Protein AF-0000000068948862 (afdb_homodimer)

Organism: Cupriavidus necator (strain ATCC 17699 / DSM 428 / KCTC 22496 / NCIMB 10442 / H16 / Stanier 337) (NCBI:txid381666)

InterPro domains:
  IPR028939 Pyrroline-5-carboxylate reductase, catalytic, N-terminal [PF03807] (8-98)
  IPR036291 NAD(P)-binding domain superfamily [SSF51735] (8-187)
  IPR051267 STEAP family metalloreductases [PTHR14239] (4-183)

Solvent-accessible surface area (backbone atoms only — not comparable to full-atom values): 20963 Å² total; per-residue (Å²): 125,81,74,75,85,84,63,46,34,9,24,40,21,67,46,66,52,28,44,15,48,50,32,31,33,27,76,69,62,41,53,34,28,41,7,42,94,82,37,32,81,77,33,53,66,59,29,65,71,55,27,91,34,38,40,59,25,42,52,67,61,8,63,69,30,53,33,22,38,40,24,58,57,45,92,44,46,65,68,76,43,55,90,58,73,70,42,75,60,26,33,31,32,44,27,56,34,46,40,37,86,90,74,63,56,67,61,86,57,85,91,51,39,63,59,53,59,50,49,70,61,43,50,54,40,35,53,30,36,34,78,43,28,56,58,36,67,63,52,33,42,66,27,47,75,84,54,46,21,25,57,42,58,31,13,23,75,44,70,67,48,45,50,53,52,44,50,50,38,44,74,62,44,31,38,63,39,64,52,44,36,36,54,69,23,32,42,38,38,26,42,81,84,17,67,62,27,71,55,56,36,23,38,50,131,126,83,73,76,86,86,63,46,33,9,24,40,22,67,47,65,52,28,44,15,48,49,32,30,33,27,76,70,62,41,52,33,28,42,8,42,95,84,38,32,82,77,32,52,68,58,30,64,71,53,29,91,32,38,40,58,25,43,52,67,60,9,64,67,29,53,34,22,38,41,24,58,56,45,90,45,45,66,68,77,42,54,91,59,73,70,42,76,61,26,31,31,32,44,28,55,35,46,41,38,86,90,76,62,55,66,62,87,57,84,89,50,39,63,58,54,59,51,49,70,60,42,52,54,40,36,53,28,37,33,79,43,29,56,57,37,69,63,53,33,43,68,30,47,74,85,53,46,22,24,56,42,59,31,12,23,77,45,70,68,47,45,52,54,51,46,50,50,38,44,73,63,45,30,38,63,39,64,52,43,37,36,53,69,22,30,42,37,38,26,43,82,86,18,67,61,27,72,55,56,34,22,39,50,132

Secondary structure (DSSP, 8-state):
-----SS-EEEE--SHHHHHHHHHHHHTT--EEEE-SS-GGGGHHHHHHH-TTEEE--HHHHHTSSEEEE---GGGHHHHHTTPPP-TT-EEEE---S--TTT-PPP--TT--HHHHHHHTSTT-EEEEES-SS-HHHHHS-TTTTSSEEEEEEEES-HHHHHHHHHHHHHTT-EEEE--STTHHHHHT-TTT-TTSS--EEE--/------S-EEEE--SHHHHHHHHHHHHTT--EEEE-SS-GGGGHHHHHHH-TTEEE--HHHHHTSSEEEE---GGGHHHHHTTPPP-TT-EEEE---S--TTT-PPP--TT--HHHHHHHTSTT-EEEEES-SS-HHHHHS-TTTTSSEEEEEEEES-HHHHHHHHHHHHHTT-EEEE--STTHHHHHT-TTT-TTSS--EEE--

Radius of gyration: 24.2 Å; Cα contacts (8 Å, |Δi|>4): 961; chains: 2; bounding box: 44×75×56 Å

Sequence (410 aa):
MQASYGKTIGIIGAGAIGTAFATALARHGIQAVLANSRGPETLQDAVQAIGPSIRPGTREQAAAQDIVLVAVNWSKLPQALAGLPDFGGRIVIDANNPIEAPLFRPADLHGRSSSAVFADLVPGARVVKAFNHLQPALVAGDPQAEGGRRVMFMSGDDANAKAEVAKLIDRLGFFGIDLGSLDGGGRQHQFPGGPLAALNLVRLGMQASYGKTIGIIGAGAIGTAFATALARHGIQAVLANSRGPETLQDAVQAIGPSIRPGTREQAAAQDIVLVAVNWSKLPQALAGLPDFGGRIVIDANNPIEAPLFRPADLHGRSSSAVFADLVPGARVVKAFNHLQPALVAGDPQAEGGRRVMFMSGDDANAKAEVAKLIDRLGFFGIDLGSLDGGGRQHQFPGGPLAALNLVRLG

Foldseek 3Di:
DQPALPWEAAEEDDPLLSLLLLLLCQVLLHAYEYEYPVAQVVCVVSQVVSHDRYGYGYLQVRLQTQEYEYDDQQVCLLVSLPPHDASQAGAYEDQEAQADPDVRDGDDPPPFFSVVVSCVSRHNHFYKYKSNFEGSCCSNDQQCVVHAGWEIEMATDDPVSVVSVCVVCVSSRHHYDYQYHCGRSVQLQHPPPRVNGHDGDGDHD/DQPALPWEAAEEDDPLLSLLLLLLCQVLLHAYEYEYPVAQVVCVVSQVVSHDRYGYDYLQVRLQTQEYEYDDQLVCLLVSLPPHDASQAGAYEDQEAQADPDVRDGDDPPPFHSVVVSCVSRHNHFYKYKSNFEGSCCSNDAQCVVHAGWEIEMATDDPVSVVSVCVVCVSSRHHYDYQYHCGRSVQLQHPPPRVNGHDGDGDHD

pLDDT: mean 96.66, std 7.45, range [32.78, 99.0]

Structure (mmCIF, N/CA/C/O backbone):
data_AF-0000000068948862-model_v1
#
loop_
_entity.id
_entity.type
_entity.pdbx_description
1 polymer 'NADP oxidoreductase'
#
loop_
_atom_site.group_PDB
_atom_site.id
_atom_site.type_symbol
_atom_site.label_atom_id
_atom_site.label_alt_id
_atom_site.label_comp_id
_atom_site.label_asym_id
_atom_site.label_entity_id
_atom_site.label_seq_id
_atom_site.pdbx_PDB_ins_code
_atom_site.Cartn_x
_atom_site.Cartn_y
_atom_site.Cartn_z
_atom_site.occupancy
_atom_site.B_iso_or_equiv
_atom_site.auth_seq_id
_atom_site.auth_comp_id
_atom_site.auth_asym_id
_atom_site.auth_atom_id
_atom_site.pdbx_PDB_model_num
ATOM 1 N N . MET A 1 1 ? -22.875 26.547 -1.201 1 32.78 1 MET A N 1
ATOM 2 C CA . MET A 1 1 ? -22.172 26.953 0.002 1 32.78 1 MET A CA 1
ATOM 3 C C . MET A 1 1 ? -21.422 25.781 0.632 1 32.78 1 MET A C 1
ATOM 5 O O . MET A 1 1 ? -22.031 24.75 0.924 1 32.78 1 MET A O 1
ATOM 9 N N . GLN A 1 2 ? -20.203 25.531 0.241 1 44.91 2 GLN A N 1
ATOM 10 C CA . GLN A 1 2 ? -19.547 24.281 0.635 1 44.91 2 GLN A CA 1
ATOM 11 C C . GLN A 1 2 ? -19.734 24.016 2.127 1 44.91 2 GLN A C 1
ATOM 13 O O . GLN A 1 2 ? -19.562 24.922 2.949 1 44.91 2 GLN A O 1
ATOM 18 N N . ALA A 1 3 ? -20.438 23.016 2.482 1 50.28 3 ALA A N 1
ATOM 19 C CA . ALA A 1 3 ? -20.688 22.609 3.859 1 50.28 3 ALA A CA 1
ATOM 20 C C . ALA A 1 3 ? -19.438 22.734 4.715 1 50.28 3 ALA A C 1
ATOM 22 O O . ALA A 1 3 ? -18.344 22.344 4.289 1 50.28 3 ALA A O 1
ATOM 23 N N . SER A 1 4 ? -19.531 23.656 5.641 1 63.78 4 SER A N 1
ATOM 24 C CA . SER A 1 4 ? -18.438 23.859 6.586 1 63.78 4 SER A CA 1
ATOM 25 C C . SER A 1 4 ? -17.875 22.547 7.074 1 63.78 4 SER A C 1
ATOM 27 O O . SER A 1 4 ? -18.594 21.547 7.195 1 63.78 4 SER A O 1
ATOM 29 N N . TYR A 1 5 ? -16.5 22.188 6.926 1 74.69 5 TYR A N 1
ATOM 30 C CA . TYR A 1 5 ? -15.852 20.969 7.406 1 74.69 5 TYR A CA 1
ATOM 31 C C . TYR A 1 5 ? -16.156 20.734 8.883 1 74.69 5 TYR A C 1
ATOM 33 O O . TYR A 1 5 ? -16.234 19.594 9.328 1 74.69 5 TYR A O 1
ATOM 41 N N . GLY A 1 6 ? -16.531 21.672 9.617 1 83 6 GLY A N 1
ATOM 42 C CA . GLY A 1 6 ? -16.969 21.562 11 1 83 6 GLY A CA 1
ATOM 43 C C . GLY A 1 6 ? -15.82 21.422 11.984 1 83 6 GLY A C 1
ATOM 44 O O . GLY A 1 6 ? -16.047 21.406 13.203 1 83 6 GLY A O 1
ATOM 45 N N . LYS A 1 7 ? -14.578 21.203 11.531 1 90.12 7 LYS A N 1
ATOM 46 C CA . LYS A 1 7 ? -13.391 21.156 12.375 1 90.12 7 LYS A CA 1
ATOM 47 C C . LYS A 1 7 ? -12.406 22.25 11.992 1 90.12 7 LYS A C 1
ATOM 49 O O . LYS A 1 7 ? -12.273 22.594 10.82 1 90.12 7 LYS A O 1
ATOM 54 N N . THR A 1 8 ? -11.797 22.797 13.023 1 95.69 8 THR A N 1
ATOM 55 C CA . THR A 1 8 ? -10.75 23.781 12.773 1 95.69 8 THR A CA 1
ATOM 56 C C . THR A 1 8 ? -9.406 23.094 12.539 1 95.69 8 THR A C 1
ATOM 58 O O . THR A 1 8 ? -9.148 22.016 13.078 1 95.69 8 THR A O 1
ATOM 61 N N . ILE A 1 9 ? -8.586 23.703 11.672 1 98.81 9 ILE A N 1
ATOM 62 C CA . ILE A 1 9 ? -7.324 23.062 11.312 1 98.81 9 ILE A CA 1
ATOM 63 C C . ILE A 1 9 ? -6.168 24.031 11.586 1 98.81 9 ILE A C 1
ATOM 65 O O . ILE A 1 9 ? -6.254 25.219 11.289 1 98.81 9 ILE A O 1
ATOM 69 N N . GLY A 1 10 ? -5.191 23.578 12.305 1 98.94 10 GLY A N 1
ATOM 70 C CA . GLY A 1 10 ? -3.916 24.266 12.461 1 98.94 10 GLY A CA 1
ATOM 71 C C . GLY A 1 10 ? -2.77 23.562 11.766 1 98.94 10 GLY A C 1
ATOM 72 O O . GLY A 1 10 ? -2.756 22.328 11.672 1 98.94 10 GLY A O 1
ATOM 73 N N . ILE A 1 11 ? -1.821 24.328 11.258 1 98.94 11 ILE A N 1
ATOM 74 C CA . ILE A 1 11 ? -0.626 23.828 10.586 1 98.94 11 ILE A CA 1
ATOM 75 C C . ILE A 1 11 ? 0.619 24.406 11.25 1 98.94 11 ILE A C 1
ATOM 77 O O . ILE A 1 11 ? 0.787 25.625 11.297 1 98.94 11 ILE A O 1
ATOM 81 N N . ILE A 1 12 ? 1.382 23.547 11.781 1 98.94 12 ILE A N 1
ATOM 82 C CA . ILE A 1 12 ? 2.672 23.969 12.328 1 98.94 12 ILE A CA 1
ATOM 83 C C . ILE A 1 12 ? 3.783 23.609 11.336 1 98.94 12 ILE A C 1
ATOM 85 O O . ILE A 1 12 ? 4.105 22.438 11.148 1 98.94 12 ILE A O 1
ATOM 89 N N . GLY A 1 13 ? 4.414 24.609 10.75 1 98.88 13 GLY A N 1
ATOM 90 C CA . GLY A 1 13 ? 5.379 24.484 9.664 1 98.88 13 GLY A CA 1
ATOM 91 C C . GLY A 1 13 ? 4.871 25.016 8.344 1 98.88 13 GLY A C 1
ATOM 92 O O . GLY A 1 13 ? 3.869 24.531 7.812 1 98.88 13 GLY A O 1
ATOM 93 N N . ALA A 1 14 ? 5.582 26 7.859 1 98.69 14 ALA A N 1
ATOM 94 C CA . ALA A 1 14 ? 5.195 26.625 6.602 1 98.69 14 ALA A CA 1
ATOM 95 C C . ALA A 1 14 ? 6.23 26.359 5.512 1 98.69 14 ALA A C 1
ATOM 97 O O . ALA A 1 14 ? 6.547 27.25 4.719 1 98.69 14 ALA A O 1
ATOM 98 N N . GLY A 1 15 ? 6.871 25.156 5.594 1 97.75 15 GLY A N 1
ATOM 99 C CA . GLY A 1 15 ? 7.719 24.688 4.512 1 97.75 15 GLY A CA 1
ATOM 100 C C . GLY A 1 15 ? 6.938 24.094 3.355 1 97.75 15 GLY A C 1
ATOM 101 O O . GLY A 1 15 ? 5.777 24.453 3.135 1 97.75 15 GLY A O 1
ATOM 102 N N . ALA A 1 16 ? 7.574 23.234 2.586 1 97.75 16 ALA A N 1
ATOM 103 C CA . ALA A 1 16 ? 7.012 22.688 1.354 1 97.75 16 ALA A CA 1
ATOM 104 C C . ALA A 1 16 ? 5.719 21.922 1.632 1 97.75 16 ALA A C 1
ATOM 106 O O . ALA A 1 16 ? 4.688 22.188 1.009 1 97.75 16 ALA A O 1
ATOM 107 N N . ILE A 1 17 ? 5.73 21.016 2.623 1 98.62 17 ILE A N 1
ATOM 108 C CA . ILE A 1 17 ? 4.582 20.156 2.881 1 98.62 17 ILE A CA 1
ATOM 109 C C . ILE A 1 17 ? 3.48 20.969 3.57 1 98.62 17 ILE A C 1
ATOM 111 O O . ILE A 1 17 ? 2.303 20.828 3.232 1 98.62 17 ILE A O 1
ATOM 115 N N . GLY A 1 18 ? 3.844 21.797 4.621 1 98.88 18 GLY A N 1
ATOM 116 C CA . GLY A 1 18 ? 2.846 22.641 5.27 1 98.88 18 GLY A CA 1
ATOM 117 C C . GLY A 1 18 ? 2.111 23.547 4.301 1 98.88 18 GLY A C 1
ATOM 118 O O . GLY A 1 18 ? 0.883 23.641 4.344 1 98.88 18 GLY A O 1
ATOM 119 N N . THR A 1 19 ? 2.852 24.172 3.408 1 98.81 19 THR A N 1
ATOM 120 C CA . THR A 1 19 ? 2.266 25.062 2.406 1 98.81 19 THR A CA 1
ATOM 121 C C . THR A 1 19 ? 1.431 24.266 1.405 1 98.81 19 THR A C 1
ATOM 123 O O . THR A 1 19 ? 0.364 24.719 0.983 1 98.81 19 THR A O 1
ATOM 126 N N . ALA A 1 20 ? 1.899 23.078 1.003 1 98.94 20 ALA A N 1
ATOM 127 C CA . ALA A 1 20 ? 1.148 22.234 0.086 1 98.94 20 ALA A CA 1
ATOM 128 C C . ALA A 1 20 ? -0.198 21.828 0.685 1 98.94 20 ALA A C 1
ATOM 130 O O . ALA A 1 20 ? -1.226 21.875 0.004 1 98.94 20 ALA A O 1
ATOM 131 N N . PHE A 1 21 ? -0.174 21.438 1.947 1 98.94 21 PHE A N 1
ATOM 132 C CA . PHE A 1 21 ? -1.399 21.062 2.646 1 98.94 21 PHE A CA 1
ATOM 133 C C . PHE A 1 21 ? -2.34 22.266 2.764 1 98.94 21 PHE A C 1
ATOM 135 O O . PHE A 1 21 ? -3.537 22.141 2.498 1 98.94 21 PHE A O 1
ATOM 142 N N . ALA A 1 22 ? -1.795 23.422 3.109 1 98.94 22 ALA A N 1
ATOM 143 C CA . ALA A 1 22 ? -2.598 24.641 3.17 1 98.94 22 ALA A CA 1
ATOM 144 C C . ALA A 1 22 ? -3.23 24.938 1.817 1 98.94 22 ALA A C 1
ATOM 146 O O . ALA A 1 22 ? -4.395 25.344 1.748 1 98.94 22 ALA A O 1
ATOM 147 N N . THR A 1 23 ? -2.457 24.781 0.791 1 98.88 23 THR A N 1
ATOM 148 C CA . THR A 1 23 ? -2.953 25.016 -0.562 1 98.88 23 THR A CA 1
ATOM 149 C C . THR A 1 23 ? -4.098 24.062 -0.89 1 98.88 23 THR A C 1
ATOM 151 O O . THR A 1 23 ? -5.117 24.484 -1.452 1 98.88 23 THR A O 1
ATOM 154 N N . ALA A 1 24 ? -3.965 22.812 -0.547 1 98.81 24 ALA A N 1
ATOM 155 C CA . ALA A 1 24 ? -5.027 21.828 -0.757 1 98.81 24 ALA A CA 1
ATOM 156 C C . ALA A 1 24 ? -6.297 22.234 -0.007 1 98.81 24 ALA A C 1
ATOM 158 O O . ALA A 1 24 ? -7.398 22.141 -0.551 1 98.81 24 ALA A O 1
ATOM 159 N N . LEU A 1 25 ? -6.133 22.641 1.273 1 98.69 25 LEU A N 1
ATOM 160 C CA . LEU A 1 25 ? -7.277 23.109 2.055 1 98.69 25 LEU A CA 1
ATOM 161 C C . LEU A 1 25 ? -7.957 24.281 1.374 1 98.69 25 LEU A C 1
ATOM 163 O O . LEU A 1 25 ? -9.188 24.312 1.255 1 98.69 25 LEU A O 1
ATOM 167 N N . ALA A 1 26 ? -7.18 25.219 0.932 1 98.25 26 ALA A N 1
ATOM 168 C CA . ALA A 1 26 ? -7.695 26.453 0.338 1 98.25 26 ALA A CA 1
ATOM 169 C C . ALA A 1 26 ? -8.492 26.156 -0.93 1 98.25 26 ALA A C 1
ATOM 171 O O . ALA A 1 26 ? -9.5 26.812 -1.205 1 98.25 26 ALA A O 1
ATOM 172 N N . ARG A 1 27 ? -8.008 25.188 -1.674 1 97.44 27 ARG A N 1
ATOM 173 C CA . ARG A 1 27 ? -8.719 24.797 -2.887 1 97.44 27 ARG A CA 1
ATOM 174 C C . ARG A 1 27 ? -10.156 24.375 -2.568 1 97.44 27 ARG A C 1
ATOM 176 O O . ARG A 1 27 ? -11.031 24.422 -3.436 1 97.44 27 ARG A O 1
ATOM 183 N N . HIS A 1 28 ? -10.406 23.969 -1.374 1 97.25 28 HIS A N 1
ATOM 184 C CA . HIS A 1 28 ? -11.727 23.484 -0.977 1 97.25 28 HIS A CA 1
ATOM 185 C C . HIS A 1 28 ? -12.391 24.453 -0.002 1 97.25 28 HIS A C 1
ATOM 187 O O . HIS A 1 28 ? -13.383 24.109 0.641 1 97.25 28 HIS A O 1
ATOM 193 N N . GLY A 1 29 ? -11.742 25.625 0.214 1 96.88 29 GLY A N 1
ATOM 194 C CA . GLY A 1 29 ? -12.305 26.656 1.069 1 96.88 29 GLY A CA 1
ATOM 195 C C . GLY A 1 29 ? -12.266 26.297 2.543 1 96.88 29 GLY A C 1
ATOM 196 O O . GLY A 1 29 ? -13.07 26.812 3.33 1 96.88 29 GLY A O 1
ATOM 197 N N . ILE A 1 30 ? -11.445 25.359 2.924 1 98.12 30 ILE A N 1
ATOM 198 C CA . ILE A 1 30 ? -11.352 24.922 4.316 1 98.12 30 ILE A CA 1
ATOM 199 C C . ILE A 1 30 ? -10.43 25.875 5.086 1 98.12 30 ILE A C 1
ATOM 201 O O . ILE A 1 30 ? -9.297 26.109 4.676 1 98.12 30 ILE A O 1
ATOM 205 N N . GLN A 1 31 ? -10.891 26.375 6.207 1 97.62 31 GLN A N 1
ATOM 206 C CA . GLN A 1 31 ? -10.156 27.359 7.004 1 97.62 31 GLN A CA 1
ATOM 207 C C . GLN A 1 31 ? -9.039 26.703 7.801 1 97.62 31 GLN A C 1
ATOM 209 O O . GLN A 1 31 ? -9.227 25.609 8.344 1 97.62 31 GLN A O 1
ATOM 214 N N . ALA A 1 32 ? -7.91 27.391 7.852 1 98.75 32 ALA A N 1
ATOM 215 C CA . ALA A 1 32 ? -6.805 26.891 8.664 1 98.75 32 ALA A CA 1
ATOM 216 C C . ALA A 1 32 ? -5.906 28.031 9.141 1 98.75 32 ALA A C 1
ATOM 218 O O . ALA A 1 32 ? -5.871 29.094 8.523 1 98.75 32 ALA A O 1
ATOM 219 N N . VAL A 1 33 ? -5.281 27.797 10.234 1 98.81 33 VAL A N 1
ATOM 220 C CA . VAL A 1 33 ? -4.23 28.656 10.758 1 98.81 33 VAL A CA 1
ATOM 221 C C . VAL A 1 33 ? -2.863 28.094 10.391 1 98.81 33 VAL A C 1
ATOM 223 O O . VAL A 1 33 ? -2.566 26.938 10.68 1 98.81 33 VAL A O 1
ATOM 226 N N . LEU A 1 34 ? -2.033 28.859 9.703 1 98.94 34 LEU A N 1
ATOM 227 C CA . LEU A 1 34 ? -0.684 28.469 9.312 1 98.94 34 LEU A CA 1
ATOM 228 C C . LEU A 1 34 ? 0.357 29.156 10.188 1 98.94 34 LEU A C 1
ATOM 230 O O . LEU A 1 34 ? 0.333 30.375 10.344 1 98.94 34 LEU A O 1
ATOM 234 N N . ALA A 1 35 ? 1.246 28.375 10.758 1 98.94 35 ALA A N 1
ATOM 235 C CA . ALA A 1 35 ? 2.268 28.922 11.641 1 98.94 35 ALA A CA 1
ATOM 236 C C . ALA A 1 35 ? 3.664 28.484 11.203 1 98.94 35 ALA A C 1
ATOM 238 O O . ALA A 1 35 ? 3.826 27.453 10.57 1 98.94 35 ALA A O 1
ATOM 239 N N . ASN A 1 36 ? 4.629 29.297 11.453 1 98.5 36 ASN A N 1
ATOM 240 C CA . ASN A 1 36 ? 6.051 28.969 11.375 1 98.5 36 ASN A CA 1
ATOM 241 C C . ASN A 1 36 ? 6.816 29.484 12.586 1 98.5 36 ASN A C 1
ATOM 243 O O . ASN A 1 36 ? 6.211 29.969 13.547 1 98.5 36 ASN A O 1
ATOM 247 N N . SER A 1 37 ? 8.133 29.25 12.562 1 97.69 37 SER A N 1
ATOM 248 C CA . SER A 1 37 ? 8.938 29.594 13.727 1 97.69 37 SER A CA 1
ATOM 249 C C . SER A 1 37 ? 9.25 31.094 13.758 1 97.69 37 SER A C 1
ATOM 251 O O . SER A 1 37 ? 9.68 31.625 14.789 1 97.69 37 SER A O 1
ATOM 253 N N . ARG A 1 38 ? 9.023 31.891 12.68 1 97.88 38 ARG A N 1
ATOM 254 C CA . ARG A 1 38 ? 9.461 33.281 12.57 1 97.88 38 ARG A CA 1
ATOM 255 C C . ARG A 1 38 ? 8.32 34.25 12.883 1 97.88 38 ARG A C 1
ATOM 257 O O . ARG A 1 38 ? 8.531 35.438 13 1 97.88 38 ARG A O 1
ATOM 264 N N . GLY A 1 39 ? 7.168 33.719 12.984 1 97.94 39 GLY A N 1
ATOM 265 C CA . GLY A 1 39 ? 6.039 34.531 13.375 1 97.94 39 GLY A CA 1
ATOM 266 C C . GLY A 1 39 ? 5.078 34.812 12.234 1 97.94 39 GLY A C 1
ATOM 267 O O . GLY A 1 39 ? 5.453 34.75 11.07 1 97.94 39 GLY A O 1
ATOM 268 N N . PRO A 1 40 ? 3.779 35.125 12.648 1 98.44 40 PRO A N 1
ATOM 269 C CA . PRO A 1 40 ? 2.711 35.25 11.656 1 98.44 40 PRO A CA 1
ATOM 270 C C . PRO A 1 40 ? 2.969 36.375 10.656 1 98.44 40 PRO A C 1
ATOM 272 O O . PRO A 1 40 ? 2.537 36.312 9.508 1 98.44 40 PRO A O 1
ATOM 275 N N . GLU A 1 41 ? 3.656 37.406 11.062 1 98.25 41 GLU A N 1
ATOM 276 C CA . GLU A 1 41 ? 3.906 38.531 10.195 1 98.25 41 GLU A CA 1
ATOM 277 C C . GLU A 1 41 ? 4.734 38.125 8.977 1 98.25 41 GLU A C 1
ATOM 279 O O . GLU A 1 41 ? 4.637 38.75 7.918 1 98.25 41 GLU A O 1
ATOM 284 N N . THR A 1 42 ? 5.523 37.094 9.086 1 98.56 42 THR A N 1
ATOM 285 C CA . THR A 1 42 ? 6.395 36.656 8.008 1 98.56 42 THR A CA 1
ATOM 286 C C . THR A 1 42 ? 5.613 35.812 6.996 1 98.56 42 THR A C 1
ATOM 288 O O . THR A 1 42 ? 6.133 35.469 5.93 1 98.56 42 THR A O 1
ATOM 291 N N . LEU A 1 43 ? 4.332 35.5 7.285 1 98.69 43 LEU A N 1
ATOM 292 C CA . LEU A 1 43 ? 3.568 34.562 6.473 1 98.69 43 LEU A CA 1
ATOM 293 C C . LEU A 1 43 ? 2.512 35.281 5.645 1 98.69 43 LEU A C 1
ATOM 295 O O . LEU A 1 43 ? 1.766 34.656 4.891 1 98.69 43 LEU A O 1
ATOM 299 N N . GLN A 1 44 ? 2.479 36.625 5.742 1 98 44 GLN A N 1
ATOM 300 C CA . GLN A 1 44 ? 1.399 37.406 5.129 1 98 44 GLN A CA 1
ATOM 301 C C . GLN A 1 44 ? 1.356 37.156 3.619 1 98 44 GLN A C 1
ATOM 303 O O . GLN A 1 44 ? 0.301 36.875 3.062 1 98 44 GLN A O 1
ATOM 308 N N . ASP A 1 45 ? 2.477 37.25 2.953 1 97.81 45 ASP A N 1
ATOM 309 C CA . ASP A 1 45 ? 2.527 37.062 1.505 1 97.81 45 ASP A CA 1
ATOM 310 C C . ASP A 1 45 ? 2.162 35.625 1.114 1 97.81 45 ASP A C 1
ATOM 312 O O . ASP A 1 45 ? 1.437 35.406 0.142 1 97.81 45 ASP A O 1
ATOM 316 N N . ALA A 1 46 ? 2.719 34.719 1.886 1 97.88 46 ALA A N 1
ATOM 317 C CA . ALA A 1 46 ? 2.457 33.312 1.595 1 97.88 46 ALA A CA 1
ATOM 318 C C . ALA A 1 46 ? 0.967 33 1.689 1 97.88 46 ALA A C 1
ATOM 320 O O . ALA A 1 46 ? 0.402 32.344 0.799 1 97.88 46 ALA A O 1
ATOM 321 N N . VAL A 1 47 ? 0.31 33.406 2.775 1 98.31 47 VAL A N 1
ATOM 322 C CA . VAL A 1 47 ? -1.1 33.094 2.961 1 98.31 47 VAL A CA 1
ATOM 323 C C . VAL A 1 47 ? -1.941 33.812 1.91 1 98.31 47 VAL A C 1
ATOM 325 O O . VAL A 1 47 ? -2.961 33.281 1.455 1 98.31 47 VAL A O 1
ATOM 328 N N . GLN A 1 48 ? -1.551 35.031 1.517 1 97.62 48 GLN A N 1
ATOM 329 C CA . GLN A 1 48 ? -2.248 35.75 0.452 1 97.62 48 GLN A CA 1
ATOM 330 C C . GLN A 1 48 ? -2.164 35 -0.868 1 97.62 48 GLN A C 1
ATOM 332 O O . GLN A 1 48 ? -3.129 34.969 -1.633 1 97.62 48 GLN A O 1
ATOM 337 N N . ALA A 1 49 ? -1.026 34.375 -1.107 1 98.12 49 ALA A N 1
ATOM 338 C CA . ALA A 1 49 ? -0.817 33.625 -2.338 1 98.12 49 ALA A CA 1
ATOM 339 C C . ALA A 1 49 ? -1.617 32.344 -2.326 1 98.12 49 ALA A C 1
ATOM 341 O O . ALA A 1 49 ? -2.064 31.859 -3.373 1 98.12 49 ALA A O 1
ATOM 342 N N . ILE A 1 50 ? -1.834 31.75 -1.193 1 98.44 50 ILE A N 1
ATOM 343 C CA . ILE A 1 50 ? -2.502 30.453 -1.065 1 98.44 50 ILE A CA 1
ATOM 344 C C . ILE A 1 50 ? -4.008 30.641 -1.243 1 98.44 50 ILE A C 1
ATOM 346 O O . ILE A 1 50 ? -4.629 29.938 -2.049 1 98.44 50 ILE A O 1
ATOM 350 N N . GLY A 1 51 ? -4.633 31.547 -0.426 1 97.56 51 GLY A N 1
ATOM 351 C CA . GLY A 1 51 ? -6.059 31.797 -0.527 1 97.56 51 GLY A CA 1
ATOM 352 C C . GLY A 1 51 ? -6.66 32.344 0.759 1 97.56 51 GLY A C 1
ATOM 353 O O . GLY A 1 51 ? -6.07 32.188 1.832 1 97.56 51 GLY A O 1
ATOM 354 N N . PRO A 1 52 ? -7.828 32.906 0.762 1 96.88 52 PRO A N 1
ATOM 355 C CA . PRO A 1 52 ? -8.414 33.688 1.862 1 96.88 52 PRO A CA 1
ATOM 356 C C . PRO A 1 52 ? -8.812 32.812 3.047 1 96.88 52 PRO A C 1
ATOM 358 O O . PRO A 1 52 ? -9.086 33.312 4.137 1 96.88 52 PRO A O 1
ATOM 361 N N . SER A 1 53 ? -8.875 31.516 2.818 1 97.75 53 SER A N 1
ATOM 362 C CA . SER A 1 53 ? -9.281 30.625 3.908 1 97.75 53 SER A CA 1
ATOM 363 C C . SER A 1 53 ? -8.109 30.312 4.828 1 97.75 53 SER A C 1
ATOM 365 O O . SER A 1 53 ? -8.289 29.75 5.91 1 97.75 53 SER A O 1
ATOM 367 N N . ILE A 1 54 ? -6.918 30.688 4.406 1 98.75 54 ILE A N 1
ATOM 368 C CA . ILE A 1 54 ? -5.73 30.422 5.211 1 98.75 54 ILE A CA 1
ATOM 369 C C . ILE A 1 54 ? -5.277 31.719 5.895 1 98.75 54 ILE A C 1
ATOM 371 O O . ILE A 1 54 ? -5.074 32.719 5.238 1 98.75 54 ILE A O 1
ATOM 375 N N . ARG A 1 55 ? -5.105 31.703 7.18 1 98.5 55 ARG A N 1
ATOM 376 C CA . ARG A 1 55 ? -4.633 32.875 7.91 1 98.5 55 ARG A CA 1
ATOM 377 C C . ARG A 1 55 ? -3.34 32.562 8.656 1 98.5 55 ARG A C 1
ATOM 379 O O . ARG A 1 55 ? -3.146 31.453 9.141 1 98.5 55 ARG A O 1
ATOM 386 N N . PRO A 1 56 ? -2.51 33.531 8.75 1 98.75 56 PRO A N 1
ATOM 387 C CA . PRO A 1 56 ? -1.312 33.344 9.562 1 98.75 56 PRO A CA 1
ATOM 388 C C . PRO A 1 56 ? -1.611 33.344 11.062 1 98.75 56 PRO A C 1
ATOM 390 O O . PRO A 1 56 ? -2.541 34.031 11.508 1 98.75 56 PRO A O 1
ATOM 393 N N . GLY A 1 57 ? -0.893 32.625 11.852 1 98.81 57 GLY A N 1
ATOM 394 C CA . GLY A 1 57 ? -1.013 32.594 13.305 1 98.81 57 GLY A CA 1
ATOM 395 C C . GLY A 1 57 ? 0.243 32.094 13.992 1 98.81 57 GLY A C 1
ATOM 396 O O . GLY A 1 57 ? 1.219 31.719 13.336 1 98.81 57 GLY A O 1
ATOM 397 N N . THR A 1 58 ? 0.207 32.188 15.289 1 98.5 58 THR A N 1
ATOM 398 C CA . THR A 1 58 ? 1.312 31.672 16.078 1 98.5 58 THR A CA 1
ATOM 399 C C . THR A 1 58 ? 1.247 30.141 16.172 1 98.5 58 THR A C 1
ATOM 401 O O . THR A 1 58 ? 0.22 29.547 15.852 1 98.5 58 THR A O 1
ATOM 404 N N . ARG A 1 59 ? 2.346 29.609 16.594 1 98.31 59 ARG A N 1
ATOM 405 C CA . ARG A 1 59 ? 2.41 28.188 16.844 1 98.31 59 ARG A CA 1
ATOM 406 C C . ARG A 1 59 ? 1.332 27.75 17.844 1 98.31 59 ARG A C 1
ATOM 408 O O . ARG A 1 59 ? 0.691 26.719 17.656 1 98.31 59 ARG A O 1
ATOM 415 N N . GLU A 1 60 ? 1.105 28.516 18.859 1 98.5 60 GLU A N 1
ATOM 416 C CA . GLU A 1 60 ? 0.112 28.234 19.891 1 98.5 60 GLU A CA 1
ATOM 417 C C . GLU A 1 60 ? -1.302 28.266 19.328 1 98.5 60 GLU A C 1
ATOM 419 O O . GLU A 1 60 ? -2.131 27.406 19.656 1 98.5 60 GLU A O 1
ATOM 424 N N . GLN A 1 61 ? -1.552 29.219 18.484 1 98.62 61 GLN A N 1
ATOM 425 C CA . GLN A 1 61 ? -2.857 29.312 17.844 1 98.62 61 GLN A CA 1
ATOM 426 C C . GLN A 1 61 ? -3.113 28.109 16.938 1 98.62 61 GLN A C 1
ATOM 428 O O . GLN A 1 61 ? -4.211 27.547 16.938 1 98.62 61 GLN A O 1
ATOM 433 N N . ALA A 1 62 ? -2.109 27.672 16.141 1 98.88 62 ALA A N 1
ATOM 434 C CA . ALA A 1 62 ? -2.232 26.484 15.289 1 98.88 62 ALA A CA 1
ATOM 435 C C . ALA A 1 62 ? -2.463 25.234 16.125 1 98.88 62 ALA A C 1
ATOM 437 O O . ALA A 1 62 ? -3.35 24.438 15.812 1 98.88 62 ALA A O 1
ATOM 438 N N . ALA A 1 63 ? -1.751 25.109 17.219 1 98.75 63 ALA A N 1
ATOM 439 C CA . ALA A 1 63 ? -1.784 23.922 18.062 1 98.75 63 ALA A CA 1
ATOM 440 C C . ALA A 1 63 ? -3.113 23.797 18.797 1 98.75 63 ALA A C 1
ATOM 442 O O . ALA A 1 63 ? -3.443 22.75 19.344 1 98.75 63 ALA A O 1
ATOM 443 N N . ALA A 1 64 ? -3.896 24.891 18.859 1 98.25 64 ALA A N 1
ATOM 444 C CA . ALA A 1 64 ? -5.141 24.922 19.625 1 98.25 64 ALA A CA 1
ATOM 445 C C . ALA A 1 64 ? -6.32 24.453 18.781 1 98.25 64 ALA A C 1
ATOM 447 O O . ALA A 1 64 ? -7.441 24.328 19.281 1 98.25 64 ALA A O 1
ATOM 448 N N . GLN A 1 65 ? -6.102 24.141 17.5 1 98.5 65 GLN A N 1
ATOM 449 C CA . GLN A 1 65 ? -7.184 23.75 16.609 1 98.5 65 GLN A CA 1
ATOM 450 C C . GLN A 1 65 ? -7.559 22.281 16.812 1 98.5 65 GLN A C 1
ATOM 452 O O . GLN A 1 65 ? -6.82 21.531 17.469 1 98.5 65 GLN A O 1
ATOM 457 N N . ASP A 1 66 ? -8.727 21.844 16.281 1 98.19 66 ASP A N 1
ATOM 458 C CA . ASP A 1 66 ? -9.242 20.484 16.438 1 98.19 66 ASP A CA 1
ATOM 459 C C . ASP A 1 66 ? -8.289 19.453 15.82 1 98.19 66 ASP A C 1
ATOM 461 O O . ASP A 1 66 ? -8.094 18.375 16.375 1 98.19 66 ASP A O 1
ATOM 465 N N . ILE A 1 67 ? -7.82 19.766 14.641 1 98.88 67 ILE A N 1
ATOM 466 C CA . ILE A 1 67 ? -6.855 18.969 13.898 1 98.88 67 ILE A CA 1
ATOM 467 C C . ILE A 1 67 ? -5.613 19.812 13.602 1 98.88 67 ILE A C 1
ATOM 469 O O . ILE A 1 67 ? -5.719 20.922 13.094 1 98.88 67 ILE A O 1
ATOM 473 N N . VAL A 1 68 ? -4.469 19.266 13.969 1 98.94 68 VAL A N 1
ATOM 474 C CA . VAL A 1 68 ? -3.205 19.969 13.773 1 98.94 68 VAL A CA 1
ATOM 475 C C . VAL A 1 68 ? -2.279 19.125 12.898 1 98.94 68 VAL A C 1
ATOM 477 O O . VAL A 1 68 ? -1.994 17.969 13.219 1 98.94 68 VAL A O 1
ATOM 480 N N . LEU A 1 69 ? -1.858 19.641 11.781 1 99 69 LEU A N 1
ATOM 481 C CA . LEU A 1 69 ? -0.791 19.016 11.008 1 99 69 LEU A CA 1
ATOM 482 C C . LEU A 1 69 ? 0.563 19.609 11.367 1 99 69 LEU A C 1
ATOM 484 O O . LEU A 1 69 ? 0.705 20.844 11.43 1 99 69 LEU A O 1
ATOM 488 N N . VAL A 1 70 ? 1.499 18.75 11.633 1 99 70 VAL A N 1
ATOM 489 C CA . VAL A 1 70 ? 2.865 19.188 11.914 1 99 70 VAL A CA 1
ATOM 490 C C . VAL A 1 70 ? 3.785 18.75 10.773 1 99 70 VAL A C 1
ATOM 492 O O . VAL A 1 70 ? 3.895 17.562 10.469 1 99 70 VAL A O 1
ATOM 495 N N . ALA A 1 71 ? 4.41 19.688 10.125 1 98.81 71 ALA A N 1
ATOM 496 C CA . ALA A 1 71 ? 5.355 19.469 9.039 1 98.81 71 ALA A CA 1
ATOM 497 C C . ALA A 1 71 ? 6.543 20.438 9.141 1 98.81 71 ALA A C 1
ATOM 499 O O . ALA A 1 71 ? 6.5 21.547 8.609 1 98.81 71 ALA A O 1
ATOM 500 N N . VAL A 1 72 ? 7.527 20.078 9.805 1 98.12 72 VAL A N 1
ATOM 501 C CA . VAL A 1 72 ? 8.766 20.844 9.922 1 98.12 72 VAL A CA 1
ATOM 502 C C . VAL A 1 72 ? 9.961 19.922 9.719 1 98.12 72 VAL A C 1
ATOM 504 O O . VAL A 1 72 ? 9.812 18.688 9.688 1 98.12 72 VAL A O 1
ATOM 507 N N . ASN A 1 73 ? 11.148 20.453 9.508 1 97 73 ASN A N 1
ATOM 508 C CA . ASN A 1 73 ? 12.328 19.609 9.422 1 97 73 ASN A CA 1
ATOM 509 C C . ASN A 1 73 ? 12.477 18.719 10.648 1 97 73 ASN A C 1
ATOM 511 O O . ASN A 1 73 ? 12.242 19.156 11.773 1 97 73 ASN A O 1
ATOM 515 N N . TRP A 1 74 ? 12.867 17.516 10.484 1 98.12 74 TRP A N 1
ATOM 516 C CA . TRP A 1 74 ? 12.883 16.5 11.531 1 98.12 74 TRP A CA 1
ATOM 517 C C . TRP A 1 74 ? 13.633 17 12.766 1 98.12 74 TRP A C 1
ATOM 519 O O . TRP A 1 74 ? 13.133 16.891 13.883 1 98.12 74 TRP A O 1
ATOM 529 N N . SER A 1 75 ? 14.82 17.594 12.531 1 97.19 75 SER A N 1
ATOM 530 C CA . SER A 1 75 ? 15.672 18.016 13.641 1 97.19 75 SER A CA 1
ATOM 531 C C . SER A 1 75 ? 15.039 19.188 14.398 1 97.19 75 SER A C 1
ATOM 533 O O . SER A 1 75 ? 15.469 19.516 15.5 1 97.19 75 SER A O 1
ATOM 535 N N . LYS A 1 76 ? 14.008 19.812 13.844 1 97.88 76 LYS A N 1
ATOM 536 C CA . LYS A 1 76 ? 13.398 21 14.438 1 97.88 76 LYS A CA 1
ATOM 537 C C . LYS A 1 76 ? 12.133 20.641 15.203 1 97.88 76 LYS A C 1
ATOM 539 O O . LYS A 1 76 ? 11.531 21.5 15.859 1 97.88 76 LYS A O 1
ATOM 544 N N . LEU A 1 77 ? 11.695 19.375 15.172 1 98.62 77 LEU A N 1
ATOM 545 C CA . LEU A 1 77 ? 10.445 18.938 15.789 1 98.62 77 LEU A CA 1
ATOM 546 C C . LEU A 1 77 ? 10.445 19.25 17.281 1 98.62 77 LEU A C 1
ATOM 548 O O . LEU A 1 77 ? 9.5 19.844 17.797 1 98.62 77 LEU A O 1
ATOM 552 N N . PRO A 1 78 ? 11.578 18.938 18.016 1 98.31 78 PRO A N 1
ATOM 553 C CA . PRO A 1 78 ? 11.539 19.234 19.453 1 98.31 78 PRO A CA 1
ATOM 554 C C . PRO A 1 78 ? 11.328 20.719 19.734 1 98.31 78 PRO A C 1
ATOM 556 O O . PRO A 1 78 ? 10.516 21.078 20.594 1 98.31 78 PRO A O 1
ATOM 559 N N . GLN A 1 79 ? 12.016 21.516 19 1 98.19 79 GLN A N 1
ATOM 560 C CA . GLN A 1 79 ? 11.891 22.953 19.219 1 98.19 79 GLN A CA 1
ATOM 561 C C . GLN A 1 79 ? 10.508 23.453 18.797 1 98.19 79 GLN A C 1
ATOM 563 O O . GLN A 1 79 ? 9.898 24.266 19.5 1 98.19 79 GLN A O 1
ATOM 568 N N . ALA A 1 80 ? 9.953 23 17.672 1 98.69 80 ALA A N 1
ATOM 569 C CA . ALA A 1 80 ? 8.664 23.438 17.141 1 98.69 80 ALA A CA 1
ATOM 570 C C . ALA A 1 80 ? 7.531 23.078 18.094 1 98.69 80 ALA A C 1
ATOM 572 O O . ALA A 1 80 ? 6.516 23.781 18.141 1 98.69 80 ALA A O 1
ATOM 573 N N . LEU A 1 81 ? 7.723 22.016 18.891 1 98.75 81 LEU A N 1
ATOM 574 C CA . LEU A 1 81 ? 6.629 21.516 19.703 1 98.75 81 LEU A CA 1
ATOM 5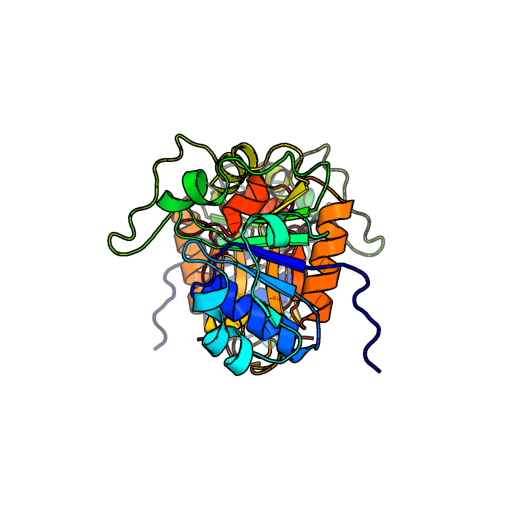75 C C . LEU A 1 81 ? 6.867 21.812 21.188 1 98.75 81 LEU A C 1
ATOM 577 O O . LEU A 1 81 ? 5.992 21.578 22.016 1 98.75 81 LEU A O 1
ATOM 581 N N . ALA A 1 82 ? 8.031 22.359 21.484 1 97.88 82 ALA A N 1
ATOM 582 C CA . ALA A 1 82 ? 8.406 22.641 22.859 1 97.88 82 ALA A CA 1
ATOM 583 C C . ALA A 1 82 ? 7.488 23.688 23.484 1 97.88 82 ALA A C 1
ATOM 585 O O . ALA A 1 82 ? 7.16 24.688 22.844 1 97.88 82 ALA A O 1
ATOM 586 N N . GLY A 1 83 ? 7.078 23.438 24.688 1 97.31 83 GLY A N 1
ATOM 587 C CA . GLY A 1 83 ? 6.359 24.438 25.469 1 97.31 83 GLY A CA 1
ATOM 588 C C . GLY A 1 83 ? 4.879 24.5 25.141 1 97.31 83 GLY A C 1
ATOM 589 O O . GLY A 1 83 ? 4.121 25.234 25.781 1 97.31 83 GLY A O 1
ATOM 590 N N . LEU A 1 84 ? 4.43 23.797 24.094 1 98.25 84 LEU A N 1
ATOM 591 C CA . LEU A 1 84 ? 3 23.734 23.812 1 98.25 84 LEU A CA 1
ATOM 592 C C . LEU A 1 84 ? 2.26 22.969 24.906 1 98.25 84 LEU A C 1
ATOM 594 O O . LEU A 1 84 ? 2.807 22.031 25.5 1 98.25 84 LEU A O 1
ATOM 598 N N . PRO A 1 85 ? 1.017 23.406 25.172 1 96.19 85 PRO A N 1
ATOM 599 C CA . PRO A 1 85 ? 0.224 22.641 26.125 1 96.19 85 PRO A CA 1
ATOM 600 C C . PRO A 1 85 ? -0.077 21.219 25.641 1 96.19 85 PRO A C 1
ATOM 602 O O . PRO A 1 85 ? 0.049 20.938 24.453 1 96.19 85 PRO A O 1
ATOM 605 N N . ASP A 1 86 ? -0.45 20.391 26.609 1 97.5 86 ASP A N 1
ATOM 606 C CA . ASP A 1 86 ? -0.971 19.078 26.281 1 97.5 86 ASP A CA 1
ATOM 607 C C . ASP A 1 86 ? -2.086 19.172 25.234 1 97.5 86 ASP A C 1
ATOM 609 O O . ASP A 1 86 ? -2.949 20.047 25.328 1 97.5 86 ASP A O 1
ATOM 613 N N . PHE A 1 87 ? -2.037 18.281 24.266 1 98.25 87 PHE A N 1
ATOM 614 C CA . PHE A 1 87 ? -2.969 18.375 23.156 1 98.25 87 PHE A CA 1
ATOM 615 C C . PHE A 1 87 ? -4.363 17.938 23.578 1 98.25 87 PHE A C 1
ATOM 617 O O . PHE A 1 87 ? -5.34 18.188 22.859 1 98.25 87 PHE A O 1
ATOM 624 N N . GLY A 1 88 ? -4.527 17.281 24.781 1 97.44 88 GLY A N 1
ATOM 625 C CA . GLY A 1 88 ? -5.82 17.062 25.406 1 97.44 88 GLY A CA 1
ATOM 626 C C . GLY A 1 88 ? -6.781 16.281 24.531 1 97.44 88 GLY A C 1
ATOM 627 O O . GLY A 1 88 ? -7.961 16.625 24.438 1 97.44 88 GLY A O 1
ATOM 628 N N . GLY A 1 89 ? -6.266 15.344 23.766 1 98.25 89 GLY A N 1
ATOM 629 C CA . GLY A 1 89 ? -7.117 14.477 22.969 1 98.25 89 GLY A CA 1
ATOM 630 C C . GLY A 1 89 ? -7.328 14.992 21.547 1 98.25 89 GLY A C 1
ATOM 631 O O . GLY A 1 89 ? -8.023 14.359 20.75 1 98.25 89 GLY A O 1
ATOM 632 N N . ARG A 1 90 ? -6.773 16.078 21.188 1 98.38 90 ARG A N 1
ATOM 633 C CA . ARG A 1 90 ? -6.891 16.594 19.828 1 98.38 90 ARG A CA 1
ATOM 634 C C . ARG A 1 90 ? -6.117 15.719 18.844 1 98.38 90 ARG A C 1
ATOM 636 O O . ARG A 1 90 ? -5.258 14.938 19.25 1 98.38 90 ARG A O 1
ATOM 643 N N . ILE A 1 91 ? -6.516 15.828 17.625 1 98.88 91 ILE A N 1
ATOM 644 C CA . ILE A 1 91 ? -5.879 15.055 16.562 1 98.88 91 ILE A CA 1
ATOM 645 C C . ILE A 1 91 ? -4.633 15.789 16.062 1 98.88 91 ILE A C 1
ATOM 647 O O . ILE A 1 91 ? -4.68 16.984 15.797 1 98.88 91 ILE A O 1
ATOM 651 N N . VAL A 1 92 ? -3.523 15.078 16.016 1 99 92 VAL A N 1
ATOM 652 C CA . VAL A 1 92 ? -2.311 15.625 15.414 1 99 92 VAL A CA 1
ATOM 653 C C . VAL A 1 92 ? -1.855 14.734 14.258 1 99 92 VAL A C 1
ATOM 655 O O . VAL A 1 92 ? -1.653 13.531 14.438 1 99 92 VAL A O 1
ATOM 658 N N . ILE A 1 93 ? -1.775 15.305 13.086 1 99 93 ILE A N 1
ATOM 659 C CA . ILE A 1 93 ? -1.281 14.617 11.898 1 99 93 ILE A CA 1
ATOM 660 C C . ILE A 1 93 ? 0.237 14.758 11.812 1 99 93 ILE A C 1
ATOM 662 O O . ILE A 1 93 ? 0.762 15.867 11.75 1 99 93 ILE A O 1
ATOM 666 N N . ASP A 1 94 ? 0.951 13.656 11.898 1 99 94 ASP A N 1
ATOM 667 C CA . ASP A 1 94 ? 2.385 13.57 11.641 1 99 94 ASP A CA 1
ATOM 668 C C . ASP A 1 94 ? 2.668 13.492 10.141 1 99 94 ASP A C 1
ATOM 670 O O . ASP A 1 94 ? 2.539 12.43 9.531 1 99 94 ASP A O 1
ATOM 674 N N . ALA A 1 95 ? 3.109 14.57 9.594 1 98.94 95 ALA A N 1
ATOM 675 C CA . ALA A 1 95 ? 3.43 14.602 8.172 1 98.94 95 ALA A CA 1
ATOM 676 C C . ALA A 1 95 ? 4.938 14.562 7.941 1 98.94 95 ALA A C 1
ATOM 678 O O . ALA A 1 95 ? 5.438 15.078 6.941 1 98.94 95 ALA A O 1
ATOM 679 N N . ASN A 1 96 ? 5.668 13.984 8.875 1 98.69 96 ASN A N 1
ATOM 680 C CA . ASN A 1 96 ? 7.125 14.07 8.859 1 98.69 96 ASN A CA 1
ATOM 681 C C . ASN A 1 96 ? 7.758 12.727 8.492 1 98.69 96 ASN A C 1
ATOM 683 O O . ASN A 1 96 ? 7.102 11.688 8.562 1 98.69 96 ASN A O 1
ATOM 687 N N . ASN A 1 97 ? 8.906 12.805 8.055 1 98.44 97 ASN A N 1
ATOM 688 C CA . ASN A 1 97 ? 9.852 11.695 7.898 1 98.44 97 ASN A CA 1
ATOM 689 C C . ASN A 1 97 ? 11.172 11.984 8.602 1 98.44 97 ASN A C 1
ATOM 691 O O . ASN A 1 97 ? 11.555 13.141 8.766 1 98.44 97 ASN A O 1
ATOM 695 N N . PRO A 1 98 ? 11.852 11.031 9.039 1 98.25 98 PRO A N 1
ATOM 696 C CA . PRO A 1 98 ? 13.062 11.227 9.844 1 98.25 98 PRO A CA 1
ATOM 697 C C . PRO A 1 98 ? 14.305 11.461 8.984 1 98.25 98 PRO A C 1
ATOM 699 O O . PRO A 1 98 ? 15.328 10.805 9.195 1 98.25 98 PRO A O 1
ATOM 702 N N . ILE A 1 99 ? 14.164 12.383 8.062 1 97.06 99 ILE A N 1
ATOM 703 C CA . ILE A 1 99 ? 15.211 12.766 7.117 1 97.06 99 ILE A CA 1
ATOM 704 C C . ILE A 1 99 ? 15.008 14.211 6.676 1 97.06 99 ILE A C 1
ATOM 706 O O . ILE A 1 99 ? 13.867 14.672 6.559 1 97.06 99 ILE A O 1
ATOM 710 N N . GLU A 1 100 ? 16.125 14.898 6.539 1 92.06 100 GLU A N 1
ATOM 711 C CA . GLU A 1 100 ? 15.969 16.281 6.102 1 92.06 100 GLU A CA 1
ATOM 712 C C . GLU A 1 100 ? 17.203 16.766 5.344 1 92.06 100 GLU A C 1
ATOM 714 O O . GLU A 1 100 ? 18.281 16.188 5.473 1 92.06 100 GLU A O 1
ATOM 719 N N . ALA A 1 101 ? 16.859 17.703 4.539 1 87.25 101 ALA A N 1
ATOM 720 C CA . ALA A 1 101 ? 17.953 18.406 3.861 1 87.25 101 ALA A CA 1
ATOM 721 C C . ALA A 1 101 ? 18.891 19.078 4.867 1 87.25 101 ALA A C 1
ATOM 723 O O . ALA A 1 101 ? 18.469 19.406 5.98 1 87.25 101 ALA A O 1
ATOM 724 N N . PRO A 1 102 ? 20.172 19.141 4.387 1 88.25 102 PRO A N 1
ATOM 725 C CA . PRO A 1 102 ? 20.781 18.828 3.088 1 88.25 102 PRO A CA 1
ATOM 726 C C . PRO A 1 102 ? 21.422 17.438 3.057 1 88.25 102 PRO A C 1
ATOM 728 O O . PRO A 1 102 ? 21.797 16.953 1.986 1 88.25 102 PRO A O 1
ATOM 731 N N . LEU A 1 103 ? 21.484 16.844 4.199 1 85 103 LEU A N 1
ATOM 732 C CA . LEU A 1 103 ? 22.266 15.617 4.262 1 85 103 LEU A CA 1
ATOM 733 C C . LEU A 1 103 ? 21.453 14.43 3.748 1 85 103 LEU A C 1
ATOM 735 O O . LEU A 1 103 ? 22 13.523 3.127 1 85 103 LEU A O 1
ATOM 739 N N . PHE A 1 104 ? 20.203 14.508 4 1 89.62 104 PHE A N 1
ATOM 740 C CA . PHE A 1 104 ? 19.266 13.461 3.605 1 89.62 104 PHE A CA 1
ATOM 741 C C . PHE A 1 104 ? 19.703 12.117 4.172 1 89.62 104 PHE A C 1
ATOM 743 O O . PHE A 1 104 ? 19.656 11.102 3.471 1 89.62 104 PHE A O 1
ATOM 750 N N . ARG A 1 105 ? 20.328 12.156 5.402 1 92.69 105 ARG A N 1
ATOM 751 C CA . ARG A 1 105 ? 20.609 10.953 6.184 1 92.69 105 ARG A CA 1
ATOM 752 C C . ARG A 1 105 ? 19.484 10.688 7.184 1 92.69 105 ARG A C 1
ATOM 754 O O . ARG A 1 105 ? 19.125 11.562 7.965 1 92.69 105 ARG A O 1
ATOM 761 N N . PRO A 1 106 ? 19 9.516 7.129 1 96 106 PRO A N 1
ATOM 762 C CA . PRO A 1 106 ? 17.938 9.203 8.086 1 96 106 PRO A CA 1
ATOM 763 C C . PRO A 1 106 ? 18.391 9.312 9.539 1 96 106 PRO A C 1
ATOM 765 O O . PRO A 1 106 ? 19.516 8.938 9.859 1 96 106 PRO A O 1
ATOM 768 N N . ALA A 1 107 ? 17.578 9.805 10.383 1 96.56 107 ALA A N 1
ATOM 769 C CA . ALA A 1 107 ? 17.844 9.844 11.82 1 96.56 107 ALA A CA 1
ATOM 770 C C . ALA A 1 107 ? 17.953 8.43 12.391 1 96.56 107 ALA A C 1
ATOM 772 O O . ALA A 1 107 ? 17.281 7.512 11.922 1 96.56 107 ALA A O 1
ATOM 773 N N . ASP A 1 108 ? 18.797 8.305 13.32 1 95.88 108 ASP A N 1
ATOM 774 C CA . ASP A 1 108 ? 18.844 7.051 14.078 1 95.88 108 ASP A CA 1
ATOM 775 C C . ASP A 1 108 ? 17.734 7.004 15.125 1 95.88 108 ASP A C 1
ATOM 777 O O . ASP A 1 108 ? 17.797 7.715 16.141 1 95.88 108 ASP A O 1
ATOM 781 N N . LEU A 1 109 ? 16.766 6.152 14.953 1 97.31 109 LEU A N 1
ATOM 782 C CA . LEU A 1 109 ? 15.594 6.133 15.812 1 97.31 109 LEU A CA 1
ATOM 783 C C . LEU A 1 109 ? 15.672 4.988 16.828 1 97.31 109 LEU A C 1
ATOM 785 O O . LEU A 1 109 ? 14.719 4.75 17.578 1 97.31 109 LEU A O 1
ATOM 789 N N . HIS A 1 110 ? 16.781 4.262 16.734 1 96.88 110 HIS A N 1
ATOM 790 C CA . HIS A 1 110 ? 17.062 3.188 17.688 1 96.88 110 HIS A CA 1
ATOM 791 C C . HIS A 1 110 ? 15.977 2.125 17.672 1 96.88 110 HIS A C 1
ATOM 793 O O . HIS A 1 110 ? 15.492 1.708 18.719 1 96.88 110 HIS A O 1
ATOM 799 N N . GLY A 1 111 ? 15.547 1.788 16.469 1 95.5 111 GLY A N 1
ATOM 800 C CA . GLY A 1 111 ? 14.602 0.697 16.281 1 95.5 111 GLY A CA 1
ATOM 801 C C . GLY A 1 111 ? 13.156 1.143 16.359 1 95.5 111 GLY A C 1
ATOM 802 O O . GLY A 1 111 ? 12.242 0.365 16.062 1 95.5 111 GLY A O 1
ATOM 803 N N . ARG A 1 112 ? 12.891 2.438 16.672 1 97.25 112 ARG A N 1
ATOM 804 C CA . ARG A 1 112 ? 11.531 2.969 16.75 1 97.25 112 ARG A CA 1
ATOM 805 C C . ARG A 1 112 ? 11.062 3.488 15.398 1 97.25 112 ARG A C 1
ATOM 807 O O . ARG A 1 112 ? 11.883 3.797 14.531 1 97.25 112 ARG A O 1
ATOM 814 N N . SER A 1 113 ? 9.766 3.434 15.203 1 97.56 113 SER A N 1
ATOM 815 C CA . SER A 1 113 ? 9.234 4.156 14.055 1 97.56 113 SER A CA 1
ATOM 816 C C . SER A 1 113 ? 9.336 5.664 14.25 1 97.56 113 SER A C 1
ATOM 818 O O . SER A 1 113 ? 9.383 6.145 15.383 1 97.56 113 SER A O 1
ATOM 820 N N . SER A 1 114 ? 9.359 6.402 13.164 1 98.56 114 SER A N 1
ATOM 821 C CA . SER A 1 114 ? 9.422 7.859 13.258 1 98.56 114 SER A CA 1
ATOM 822 C C . SER A 1 114 ? 8.195 8.422 13.969 1 98.56 114 SER A C 1
ATOM 824 O O . SER A 1 114 ? 8.305 9.375 14.742 1 98.56 114 SER A O 1
ATOM 826 N N . SER A 1 115 ? 7.051 7.801 13.734 1 98.69 115 SER A N 1
ATOM 827 C CA . SER A 1 115 ? 5.824 8.336 14.32 1 98.69 115 SER A CA 1
ATOM 828 C C . SER A 1 115 ? 5.738 8.016 15.812 1 98.69 115 SER A C 1
ATOM 830 O O . SER A 1 115 ? 5.055 8.719 16.562 1 98.69 115 SER A O 1
ATOM 832 N N . ALA A 1 116 ? 6.395 6.938 16.234 1 98 116 ALA A N 1
ATOM 833 C CA . ALA A 1 116 ? 6.492 6.715 17.672 1 98 116 ALA A CA 1
ATOM 834 C C . ALA A 1 116 ? 7.309 7.816 18.344 1 98 116 ALA A C 1
ATOM 836 O O . ALA A 1 116 ? 6.938 8.305 19.406 1 98 116 ALA A O 1
ATOM 837 N N . VAL A 1 117 ? 8.414 8.148 17.766 1 98.5 117 VAL A N 1
ATOM 838 C CA . VAL A 1 117 ? 9.242 9.234 18.266 1 98.5 117 VAL A CA 1
ATOM 839 C C . VAL A 1 117 ? 8.445 10.539 18.25 1 98.5 117 VAL A C 1
ATOM 841 O O . VAL A 1 117 ? 8.438 11.281 19.234 1 98.5 117 VAL A O 1
ATOM 844 N N . PHE A 1 118 ? 7.746 10.82 17.203 1 98.81 118 PHE A N 1
ATOM 845 C CA . PHE A 1 118 ? 6.914 12.008 17.062 1 98.81 118 PHE A CA 1
ATOM 846 C C . PHE A 1 118 ? 5.855 12.055 18.156 1 98.81 118 PHE A C 1
ATOM 848 O O . PHE A 1 118 ? 5.617 13.109 18.75 1 98.81 118 PHE A O 1
ATOM 855 N N . ALA A 1 119 ? 5.223 10.938 18.406 1 98.81 119 ALA A N 1
ATOM 856 C CA . ALA A 1 119 ? 4.145 10.859 19.391 1 98.81 119 ALA A CA 1
ATOM 857 C C . ALA A 1 119 ? 4.633 11.289 20.781 1 98.81 119 ALA A C 1
ATOM 859 O O . ALA A 1 119 ? 3.881 11.883 21.547 1 98.81 119 ALA A O 1
ATOM 860 N N . ASP A 1 120 ? 5.906 11.055 21.094 1 98.25 120 ASP A N 1
ATOM 861 C CA . ASP A 1 120 ? 6.48 11.461 22.359 1 98.25 120 ASP A CA 1
ATOM 862 C C . ASP A 1 120 ? 6.516 12.984 22.484 1 98.25 120 ASP A C 1
ATOM 864 O O . ASP A 1 120 ? 6.578 13.523 23.594 1 98.25 120 ASP A O 1
ATOM 868 N N . LEU A 1 121 ? 6.52 13.656 21.391 1 98.69 121 LEU A N 1
ATOM 869 C CA . LEU A 1 121 ? 6.691 15.109 21.375 1 98.69 121 LEU A CA 1
ATOM 870 C C . LEU A 1 121 ? 5.344 15.812 21.469 1 98.69 121 LEU A C 1
ATOM 872 O O . LEU A 1 121 ? 5.289 17.031 21.609 1 98.69 121 LEU A O 1
ATOM 876 N N . VAL A 1 122 ? 4.238 15.055 21.359 1 98.81 122 VAL A N 1
ATOM 877 C CA . VAL A 1 122 ? 2.906 15.641 21.375 1 98.81 122 VAL A CA 1
ATOM 878 C C . VAL A 1 122 ? 2.045 14.938 22.422 1 98.81 122 VAL A C 1
ATOM 880 O O . VAL A 1 122 ? 1.034 14.32 22.094 1 98.81 122 VAL A O 1
ATOM 883 N N . PRO A 1 123 ? 2.354 15.125 23.688 1 98.31 123 PRO A N 1
ATOM 884 C CA . PRO A 1 123 ? 1.613 14.422 24.734 1 98.31 123 PRO A CA 1
ATOM 885 C C . PRO A 1 123 ? 0.117 14.727 24.703 1 98.31 123 PRO A C 1
ATOM 887 O O . PRO A 1 123 ? -0.28 15.875 24.469 1 98.31 123 PRO A O 1
ATOM 890 N N . GLY A 1 124 ? -0.691 13.641 24.844 1 98.44 124 GLY A N 1
ATOM 891 C CA . GLY A 1 124 ? -2.139 13.773 24.906 1 98.44 124 GLY A CA 1
ATOM 892 C C . GLY A 1 124 ? -2.791 13.75 23.531 1 98.44 124 GLY A C 1
ATOM 893 O O . GLY A 1 124 ? -4.016 13.688 23.422 1 98.44 124 GLY A O 1
ATOM 894 N N . ALA A 1 125 ? -2.02 13.789 22.469 1 98.88 125 ALA A N 1
ATOM 895 C CA . ALA A 1 125 ? -2.549 13.836 21.109 1 98.88 125 ALA A CA 1
ATOM 896 C C . ALA A 1 125 ? -3.047 12.461 20.672 1 98.88 125 ALA A C 1
ATOM 898 O O . ALA A 1 125 ? -2.521 11.438 21.109 1 98.88 125 ALA A O 1
ATOM 899 N N . ARG A 1 126 ? -4.043 12.43 19.875 1 98.88 126 ARG A N 1
ATOM 900 C CA . ARG A 1 126 ? -4.375 11.297 19.016 1 98.88 126 ARG A CA 1
ATOM 901 C C . ARG A 1 126 ? -3.709 11.43 17.656 1 98.88 126 ARG A C 1
ATOM 903 O O . ARG A 1 126 ? -4.207 12.141 16.781 1 98.88 126 ARG A O 1
ATOM 910 N N . VAL A 1 127 ? -2.561 10.68 17.453 1 98.94 127 VAL A N 1
ATOM 911 C CA . VAL A 1 127 ? -1.659 10.906 16.312 1 98.94 127 VAL A CA 1
ATOM 912 C C . VAL A 1 127 ? -2.102 10.055 15.133 1 98.94 127 VAL A C 1
ATOM 914 O O . VAL A 1 127 ? -2.43 8.875 15.289 1 98.94 127 VAL A O 1
ATOM 917 N N . VAL A 1 128 ? -2.186 10.648 13.969 1 99 128 VAL A N 1
ATOM 918 C CA . VAL A 1 128 ? -2.352 9.984 12.68 1 99 128 VAL A CA 1
ATOM 919 C C . VAL A 1 128 ? -1.214 10.375 11.742 1 99 128 VAL A C 1
ATOM 921 O O . VAL A 1 128 ? -0.936 11.562 11.562 1 99 128 VAL A O 1
ATOM 924 N N . LYS A 1 129 ? -0.481 9.406 11.242 1 98.94 129 LYS A N 1
ATOM 925 C CA . LYS A 1 129 ? 0.505 9.695 10.203 1 98.94 129 LYS A CA 1
ATOM 926 C C . LYS A 1 129 ? -0.151 9.781 8.828 1 98.94 129 LYS A C 1
ATOM 928 O O . LYS A 1 129 ? -0.917 8.891 8.445 1 98.94 129 LYS A O 1
ATOM 933 N N . ALA A 1 130 ? 0.047 10.852 8.141 1 98.94 130 ALA A N 1
ATOM 934 C CA . ALA A 1 130 ? -0.47 11.109 6.797 1 98.94 130 ALA A CA 1
ATOM 935 C C . ALA A 1 130 ? 0.213 12.32 6.168 1 98.94 130 ALA A C 1
ATOM 937 O O . ALA A 1 130 ? 0.867 13.102 6.863 1 98.94 130 ALA A O 1
ATOM 938 N N . PHE A 1 131 ? 0.17 12.453 4.848 1 98.94 131 PHE A N 1
ATOM 939 C CA . PHE A 1 131 ? 0.646 13.586 4.062 1 98.94 131 PHE A CA 1
ATOM 940 C C . PHE A 1 131 ? 2.168 13.664 4.09 1 98.94 131 PHE A C 1
ATOM 942 O O . PHE A 1 131 ? 2.746 14.727 3.873 1 98.94 131 PHE A O 1
ATOM 949 N N . ASN A 1 132 ? 2.805 12.547 4.406 1 98.75 132 ASN A N 1
ATOM 950 C CA . ASN A 1 132 ? 4.254 12.523 4.562 1 98.75 132 ASN A CA 1
ATOM 951 C C . ASN A 1 132 ? 4.934 11.859 3.367 1 98.75 132 ASN A C 1
ATOM 953 O O . ASN A 1 132 ? 6.156 11.938 3.221 1 98.75 132 ASN A O 1
ATOM 957 N N . HIS A 1 133 ? 4.121 11.25 2.482 1 98.62 133 HIS A N 1
ATOM 958 C CA . HIS A 1 133 ? 4.766 10.281 1.604 1 98.62 133 HIS A CA 1
ATOM 959 C C . HIS A 1 133 ? 4.695 10.727 0.147 1 98.62 133 HIS A C 1
ATOM 961 O O . HIS A 1 133 ? 5.184 10.023 -0.745 1 98.62 133 HIS A O 1
ATOM 967 N N . LEU A 1 134 ? 4.09 11.844 -0.149 1 98.5 134 LEU A N 1
ATOM 968 C CA . LEU A 1 134 ? 3.988 12.398 -1.494 1 98.5 134 LEU A CA 1
ATOM 969 C C . LEU A 1 134 ? 4.859 13.648 -1.639 1 98.5 134 LEU A C 1
ATOM 971 O O . LEU A 1 134 ? 5.078 14.367 -0.665 1 98.5 134 LEU A O 1
ATOM 975 N N . GLN A 1 135 ? 5.305 13.922 -2.865 1 97.94 135 GLN A N 1
ATOM 976 C CA . GLN A 1 135 ? 5.914 15.219 -3.15 1 97.94 135 GLN A CA 1
ATOM 977 C C . GLN A 1 135 ? 4.926 16.359 -2.904 1 97.94 135 GLN A C 1
ATOM 979 O O . GLN A 1 135 ? 3.734 16.219 -3.189 1 97.94 135 GLN A O 1
ATOM 984 N N . PRO A 1 136 ? 5.426 17.484 -2.441 1 98.5 136 PRO A N 1
ATOM 985 C CA . PRO A 1 136 ? 4.543 18.609 -2.107 1 98.5 136 PRO A CA 1
ATOM 986 C C . PRO A 1 136 ? 3.598 18.984 -3.25 1 98.5 136 PRO A C 1
ATOM 988 O O . PRO A 1 136 ? 2.428 19.297 -3.014 1 98.5 136 PRO A O 1
ATOM 991 N N . ALA A 1 137 ? 4.074 18.922 -4.465 1 98.38 137 ALA A N 1
ATOM 992 C CA . ALA A 1 137 ? 3.244 19.297 -5.602 1 98.38 137 ALA A CA 1
ATOM 993 C C . ALA A 1 137 ? 2.039 18.375 -5.742 1 98.38 137 ALA A C 1
ATOM 995 O O . ALA A 1 137 ? 0.96 18.812 -6.152 1 98.38 137 ALA A O 1
ATOM 996 N N . LEU A 1 138 ? 2.184 17.094 -5.387 1 98.62 138 LEU A N 1
ATOM 997 C CA . LEU A 1 138 ? 1.098 16.125 -5.461 1 98.62 138 LEU A CA 1
ATOM 998 C C . LEU A 1 138 ? 0.119 16.312 -4.309 1 98.62 138 LEU A C 1
ATOM 1000 O O . LEU A 1 138 ? -1.061 15.977 -4.426 1 98.62 138 LEU A O 1
ATOM 1004 N N . VAL A 1 139 ? 0.6 16.844 -3.158 1 98.81 139 VAL A N 1
ATOM 1005 C CA . VAL A 1 139 ? -0.27 17.172 -2.035 1 98.81 139 VAL A CA 1
ATOM 1006 C C . VAL A 1 139 ? -1.109 18.406 -2.371 1 98.81 139 VAL A C 1
ATOM 1008 O O . VAL A 1 139 ? -2.32 18.422 -2.135 1 98.81 139 VAL A O 1
ATOM 1011 N N . ALA A 1 140 ? -0.482 19.406 -2.986 1 98.75 140 ALA A N 1
ATOM 1012 C CA . ALA A 1 140 ? -1.118 20.688 -3.258 1 98.75 140 ALA A CA 1
ATOM 1013 C C . ALA A 1 140 ? -2.082 20.578 -4.438 1 98.75 140 ALA A C 1
ATOM 1015 O O . ALA A 1 140 ? -3.094 21.281 -4.48 1 98.75 140 ALA A O 1
ATOM 1016 N N . GLY A 1 141 ? -1.741 19.734 -5.359 1 98 141 GLY A N 1
ATOM 1017 C CA . GLY A 1 141 ? -2.477 19.688 -6.613 1 98 141 GLY A CA 1
ATOM 1018 C C . GLY A 1 141 ? -3.768 18.891 -6.512 1 98 141 GLY A C 1
ATOM 1019 O O . GLY A 1 141 ? -4.059 18.297 -5.473 1 98 141 GLY A O 1
ATOM 1020 N N . ASP A 1 142 ? -4.555 18.875 -7.57 1 98.19 142 ASP A N 1
ATOM 1021 C CA . ASP A 1 142 ? -5.777 18.078 -7.684 1 98.19 142 ASP A CA 1
ATOM 1022 C C . ASP A 1 142 ? -5.461 16.578 -7.719 1 98.19 142 ASP A C 1
ATOM 1024 O O . ASP A 1 142 ? -4.852 16.094 -8.672 1 98.19 142 ASP A O 1
ATOM 1028 N N . PRO A 1 143 ? -5.949 15.844 -6.699 1 98.19 143 PRO A N 1
ATOM 1029 C CA . PRO A 1 143 ? -5.645 14.406 -6.652 1 98.19 143 PRO A CA 1
ATOM 1030 C C . PRO A 1 143 ? -6.266 13.633 -7.809 1 98.19 143 PRO A C 1
ATOM 1032 O O . PRO A 1 143 ? -5.93 12.469 -8.031 1 98.19 143 PRO A O 1
ATOM 1035 N N . GLN A 1 144 ? -7.09 14.203 -8.57 1 97.25 144 GLN A N 1
ATOM 1036 C CA . GLN A 1 144 ? -7.773 13.5 -9.648 1 97.25 144 GLN A CA 1
ATOM 1037 C C . GLN A 1 144 ? -7.27 13.969 -11.016 1 97.25 144 GLN A C 1
ATOM 1039 O O . GLN A 1 144 ? -7.809 13.57 -12.047 1 97.25 144 GLN A O 1
ATOM 1044 N N . ALA A 1 145 ? -6.242 14.797 -11.008 1 94.25 145 ALA A N 1
ATOM 1045 C CA . ALA A 1 145 ? -5.777 15.469 -12.219 1 94.25 145 ALA A CA 1
ATOM 1046 C C . ALA A 1 145 ? -5.238 14.461 -13.234 1 94.25 145 ALA A C 1
ATOM 1048 O O . ALA A 1 145 ? -5.32 14.688 -14.445 1 94.25 145 ALA A O 1
ATOM 1049 N N . GLU A 1 146 ? -4.746 13.328 -12.852 1 91.94 146 GLU A N 1
ATOM 1050 C CA . GLU A 1 146 ? -4.074 12.391 -13.742 1 91.94 146 GLU A CA 1
ATOM 1051 C C . GLU A 1 146 ? -4.941 11.156 -13.992 1 91.94 146 GLU A C 1
ATOM 1053 O O . GLU A 1 146 ? -4.457 10.148 -14.508 1 91.94 146 GLU A O 1
ATOM 1058 N N . GLY A 1 147 ? -6.266 11.219 -13.586 1 92.75 147 GLY A N 1
ATOM 1059 C CA . GLY A 1 147 ? -7.148 10.062 -13.672 1 92.75 147 GLY A CA 1
ATOM 1060 C C . GLY A 1 147 ? -7.188 9.242 -12.398 1 92.75 147 GLY A C 1
ATOM 1061 O O . GLY A 1 147 ? -6.16 9.07 -11.734 1 92.75 147 GLY A O 1
ATOM 1062 N N . GLY A 1 148 ? -8.344 8.781 -12.086 1 96.25 148 GLY A N 1
ATOM 1063 C CA . GLY A 1 148 ? -8.492 8.109 -10.797 1 96.25 148 GLY A CA 1
ATOM 1064 C C . GLY A 1 148 ? -8.359 9.055 -9.617 1 96.25 148 GLY A C 1
ATOM 1065 O O . GLY A 1 148 ? -8.523 10.266 -9.766 1 96.25 148 GLY A O 1
ATOM 1066 N N . ARG A 1 149 ? -8.148 8.492 -8.484 1 98.31 149 ARG A N 1
ATOM 1067 C CA . ARG A 1 149 ? -7.91 9.266 -7.27 1 98.31 149 ARG A CA 1
ATOM 1068 C C . ARG A 1 149 ? -6.547 8.945 -6.676 1 98.31 149 ARG A C 1
ATOM 1070 O O . ARG A 1 149 ? -6.234 7.777 -6.422 1 98.31 149 ARG A O 1
ATOM 1077 N N . ARG A 1 150 ? -5.715 9.953 -6.512 1 98.81 150 ARG A N 1
ATOM 1078 C CA . ARG A 1 150 ? -4.391 9.781 -5.922 1 98.81 150 ARG A CA 1
ATOM 1079 C C . ARG A 1 150 ? -4.484 9.234 -4.504 1 98.81 150 ARG A C 1
ATOM 1081 O O . ARG A 1 150 ? -5.336 9.664 -3.723 1 98.81 150 ARG A O 1
ATOM 1088 N N . VAL A 1 151 ? -3.664 8.305 -4.188 1 98.88 151 VAL A N 1
ATOM 1089 C CA . VAL A 1 151 ? -3.699 7.586 -2.918 1 98.88 151 VAL A CA 1
ATOM 1090 C C . VAL A 1 151 ? -3.031 8.422 -1.831 1 98.88 151 VAL A C 1
ATOM 1092 O O . VAL A 1 151 ? -1.981 9.023 -2.062 1 98.88 151 VAL A O 1
ATOM 1095 N N . MET A 1 152 ? -3.629 8.547 -0.705 1 98.94 152 MET A N 1
ATOM 1096 C CA . MET A 1 152 ? -3.055 9.055 0.537 1 98.94 152 MET A CA 1
ATOM 1097 C C . MET A 1 152 ? -3.086 7.988 1.628 1 98.94 152 MET A C 1
ATOM 1099 O O . MET A 1 152 ? -4.16 7.594 2.084 1 98.94 152 MET A O 1
ATOM 1103 N N . PHE A 1 153 ? -1.954 7.477 2.018 1 98.94 153 PHE A N 1
ATOM 1104 C CA . PHE A 1 153 ? -1.874 6.504 3.102 1 98.94 153 PHE A CA 1
ATOM 1105 C C . PHE A 1 153 ? -1.994 7.191 4.457 1 98.94 153 PHE A C 1
ATOM 1107 O O . PHE A 1 153 ? -1.519 8.312 4.629 1 98.94 153 PHE A O 1
ATOM 1114 N N . MET A 1 154 ? -2.586 6.496 5.371 1 98.88 154 MET A N 1
ATOM 1115 C CA . MET A 1 154 ? -2.652 6.977 6.75 1 98.88 154 MET A CA 1
ATOM 1116 C C . MET A 1 154 ? -2.525 5.82 7.734 1 98.88 154 MET A C 1
ATOM 1118 O O . MET A 1 154 ? -2.777 4.668 7.383 1 98.88 154 MET A O 1
ATOM 1122 N N . SER A 1 155 ? -2.09 6.078 8.93 1 98.94 155 SER A N 1
ATOM 1123 C CA . SER A 1 155 ? -1.932 5.133 10.023 1 98.94 155 SER A CA 1
ATOM 1124 C C . SER A 1 155 ? -2.129 5.812 11.375 1 98.94 155 SER A C 1
ATOM 1126 O O . SER A 1 155 ? -1.779 6.984 11.539 1 98.94 155 SER A O 1
ATOM 1128 N N . GLY A 1 156 ? -2.635 5.145 12.336 1 98.88 156 GLY A N 1
ATOM 1129 C CA . GLY A 1 156 ? -2.889 5.645 13.672 1 98.88 156 GLY A CA 1
ATOM 1130 C C . GLY A 1 156 ? -3.492 4.602 14.594 1 98.88 156 GLY A C 1
ATOM 1131 O O . GLY A 1 156 ? -3.906 3.533 14.148 1 98.88 156 GLY A O 1
ATOM 1132 N N . ASP A 1 157 ? -3.594 4.922 15.867 1 98.75 157 ASP A N 1
ATOM 1133 C CA . ASP A 1 157 ? -4.047 3.934 16.844 1 98.75 157 ASP A CA 1
ATOM 1134 C C . ASP A 1 157 ? -5.453 4.258 17.344 1 98.75 157 ASP A C 1
ATOM 1136 O O . ASP A 1 157 ? -6.113 3.41 17.953 1 98.75 157 ASP A O 1
ATOM 1140 N N . ASP A 1 158 ? -5.902 5.496 17.188 1 98.88 158 ASP A N 1
ATOM 1141 C CA . ASP A 1 158 ? -7.234 5.91 17.625 1 98.88 158 ASP A CA 1
ATOM 1142 C C . ASP A 1 158 ? -8.227 5.863 16.469 1 98.88 158 ASP A C 1
ATOM 1144 O O . ASP A 1 158 ? -8.094 6.613 15.5 1 98.88 158 ASP A O 1
ATOM 1148 N N . ALA A 1 159 ? -9.258 4.988 16.578 1 98.62 159 ALA A N 1
ATOM 1149 C CA . ALA A 1 159 ? -10.195 4.742 15.484 1 98.62 159 ALA A CA 1
ATOM 1150 C C . ALA A 1 159 ? -10.938 6.02 15.094 1 98.62 159 ALA A C 1
ATOM 1152 O O . ALA A 1 159 ? -11.141 6.289 13.914 1 98.62 159 ALA A O 1
ATOM 1153 N N . ASN A 1 160 ? -11.289 6.824 16.078 1 98.56 160 ASN A N 1
ATOM 1154 C CA . ASN A 1 160 ? -12.023 8.055 15.789 1 98.56 160 ASN A CA 1
ATOM 1155 C C . ASN A 1 160 ? -11.141 9.102 15.133 1 98.56 160 ASN A C 1
ATOM 1157 O O . ASN A 1 160 ? -11.578 9.82 14.227 1 98.56 160 ASN A O 1
ATOM 1161 N N . ALA A 1 161 ? -9.891 9.227 15.594 1 98.88 161 ALA A N 1
ATOM 1162 C CA . ALA A 1 161 ? -8.961 10.156 14.961 1 98.88 161 ALA A CA 1
ATOM 1163 C C . ALA A 1 161 ? -8.719 9.789 13.5 1 98.88 161 ALA A C 1
ATOM 1165 O O . ALA A 1 161 ? -8.742 10.656 12.617 1 98.88 161 ALA A O 1
ATOM 1166 N N . LYS A 1 162 ? -8.555 8.508 13.281 1 98.88 162 LYS A N 1
ATOM 1167 C CA . LYS A 1 162 ? -8.344 8.047 11.914 1 98.88 162 LYS A CA 1
ATOM 1168 C C . LYS A 1 162 ? -9.562 8.344 11.047 1 98.88 162 LYS A C 1
ATOM 1170 O O . LYS A 1 162 ? -9.422 8.758 9.891 1 98.88 162 LYS A O 1
ATOM 1175 N N . ALA A 1 163 ? -10.711 8.125 11.562 1 98.75 163 ALA A N 1
ATOM 1176 C CA . ALA A 1 163 ? -11.93 8.391 10.812 1 98.75 163 ALA A CA 1
ATOM 1177 C C . ALA A 1 163 ? -12.031 9.859 10.422 1 98.75 163 ALA A C 1
ATOM 1179 O O . ALA A 1 163 ? -12.422 10.188 9.297 1 98.75 163 ALA A O 1
ATOM 1180 N N . GLU A 1 164 ? -11.68 10.734 11.336 1 98.56 164 GLU A N 1
ATOM 1181 C CA . GLU A 1 164 ? -11.727 12.172 11.055 1 98.56 164 GLU A CA 1
ATOM 1182 C C . GLU A 1 164 ? -10.703 12.562 9.992 1 98.56 164 GLU A C 1
ATOM 1184 O O . GLU A 1 164 ? -11.008 13.344 9.094 1 98.56 164 GLU A O 1
ATOM 1189 N N . VAL A 1 165 ? -9.516 12.016 10.062 1 98.88 165 VAL A N 1
ATOM 1190 C CA . VAL A 1 165 ? -8.484 12.32 9.078 1 98.88 165 VAL A CA 1
ATOM 1191 C C . VAL A 1 165 ? -8.867 11.734 7.727 1 98.88 165 VAL A C 1
ATOM 1193 O O . VAL A 1 165 ? -8.641 12.359 6.688 1 98.88 165 VAL A O 1
ATOM 1196 N N . ALA A 1 166 ? -9.516 10.562 7.75 1 98.88 166 ALA A N 1
ATOM 1197 C CA . ALA A 1 166 ? -10 9.961 6.512 1 98.88 166 ALA A CA 1
ATOM 1198 C C . ALA A 1 166 ? -11.039 10.859 5.84 1 98.88 166 ALA A C 1
ATOM 1200 O O . ALA A 1 166 ? -11.039 11.008 4.613 1 98.88 166 ALA A O 1
ATOM 1201 N N . LYS A 1 167 ? -11.922 11.406 6.637 1 98.56 167 LYS A N 1
ATOM 1202 C CA . LYS A 1 167 ? -12.914 12.336 6.105 1 98.56 167 LYS A CA 1
ATOM 1203 C C . LYS A 1 167 ? -12.234 13.539 5.449 1 98.56 167 LYS A C 1
ATOM 1205 O O . LYS A 1 167 ? -12.648 13.977 4.371 1 98.56 167 LYS A O 1
ATOM 1210 N N . LEU A 1 168 ? -11.242 14.047 6.094 1 98.69 168 LEU A N 1
ATOM 1211 C CA . LEU A 1 168 ? -10.492 15.172 5.547 1 98.69 168 LEU A CA 1
ATOM 1212 C C . LEU A 1 168 ? -9.82 14.789 4.234 1 98.69 168 LEU A C 1
ATOM 1214 O O . LEU A 1 168 ? -9.906 15.523 3.25 1 98.69 168 LEU A O 1
ATOM 1218 N N . ILE A 1 169 ? -9.164 13.633 4.211 1 98.81 169 ILE A N 1
ATOM 1219 C CA . ILE A 1 169 ? -8.484 13.117 3.029 1 98.81 169 ILE A CA 1
ATOM 1220 C C . ILE A 1 169 ? -9.477 12.992 1.878 1 98.81 169 ILE A C 1
ATOM 1222 O O . ILE A 1 169 ? -9.195 13.406 0.753 1 98.81 169 ILE A O 1
ATOM 1226 N N . ASP A 1 170 ? -10.633 12.492 2.18 1 98.5 170 ASP A N 1
ATOM 1227 C CA . ASP A 1 170 ? -11.688 12.336 1.182 1 98.5 170 ASP A CA 1
ATOM 1228 C C . ASP A 1 170 ? -12.18 13.688 0.684 1 98.5 170 ASP A C 1
ATOM 1230 O O . ASP A 1 170 ? -12.375 13.883 -0.518 1 98.5 170 ASP A O 1
ATOM 1234 N N . ARG A 1 171 ? -12.383 14.617 1.621 1 98.12 171 ARG A N 1
ATOM 1235 C CA . ARG A 1 171 ? -12.836 15.953 1.273 1 98.12 171 ARG A CA 1
ATOM 1236 C C . ARG A 1 171 ? -11.844 16.641 0.344 1 98.12 171 ARG A C 1
ATOM 1238 O O . ARG A 1 171 ? -12.242 17.422 -0.527 1 98.12 171 ARG A O 1
ATOM 1245 N N . LEU A 1 172 ? -10.594 16.328 0.492 1 98.5 172 LEU A N 1
ATOM 1246 C CA . LEU A 1 172 ? -9.555 16.938 -0.33 1 98.5 172 LEU A CA 1
ATOM 1247 C C . LEU A 1 172 ? -9.438 16.234 -1.677 1 98.5 172 LEU A C 1
ATOM 1249 O O . LEU A 1 172 ? -8.688 16.672 -2.553 1 98.5 172 LEU A O 1
ATOM 1253 N N . GLY A 1 173 ? -10.117 15.07 -1.851 1 98.31 173 GLY A N 1
ATOM 1254 C CA . GLY A 1 173 ? -10.211 14.406 -3.145 1 98.31 173 GLY A CA 1
ATOM 1255 C C . GLY A 1 173 ? -9.305 13.195 -3.268 1 98.31 173 GLY A C 1
ATOM 1256 O O . GLY A 1 173 ? -9.32 12.508 -4.285 1 98.31 173 GLY A O 1
ATOM 1257 N N . PHE A 1 174 ? -8.531 12.922 -2.238 1 98.88 174 PHE A N 1
ATOM 1258 C CA . PHE A 1 174 ? -7.633 11.773 -2.254 1 98.88 174 PHE A CA 1
ATOM 1259 C C . PHE A 1 174 ? -8.398 10.484 -2.006 1 98.88 174 PHE A C 1
ATOM 1261 O O . PHE A 1 174 ? -9.523 10.508 -1.505 1 98.88 174 PHE A O 1
ATOM 1268 N N . PHE A 1 175 ? -7.871 9.359 -2.426 1 98.88 175 PHE A N 1
ATOM 1269 C CA . PHE A 1 175 ? -8.297 8.031 -1.987 1 98.88 175 PHE A CA 1
ATOM 1270 C C . PHE A 1 175 ? -7.5 7.586 -0.768 1 98.88 175 PHE A C 1
ATOM 1272 O O . PHE A 1 175 ? -6.336 7.195 -0.89 1 98.88 175 PHE A O 1
ATOM 1279 N N . GLY A 1 176 ? -8.125 7.645 0.34 1 98.94 176 GLY A N 1
ATOM 1280 C CA . GLY A 1 176 ? -7.445 7.281 1.571 1 98.94 176 GLY A CA 1
ATOM 1281 C C . GLY A 1 176 ? -7.34 5.781 1.774 1 98.94 176 GLY A C 1
ATOM 1282 O O . GLY A 1 176 ? -8.305 5.047 1.531 1 98.94 176 GLY A O 1
ATOM 1283 N N . ILE A 1 177 ? -6.18 5.309 2.146 1 98.94 177 ILE A N 1
ATOM 1284 C CA . ILE A 1 177 ? -5.98 3.922 2.553 1 98.94 177 ILE A CA 1
ATOM 1285 C C . ILE A 1 177 ? -5.445 3.873 3.982 1 98.94 177 ILE A C 1
ATOM 1287 O O . ILE A 1 177 ? -4.379 4.414 4.27 1 98.94 177 ILE A O 1
ATOM 1291 N N . ASP A 1 178 ? -6.164 3.264 4.883 1 98.88 178 ASP A N 1
ATOM 1292 C CA . ASP A 1 178 ? -5.766 3.061 6.273 1 98.88 178 ASP A CA 1
ATOM 1293 C C . ASP A 1 178 ? -4.863 1.835 6.414 1 98.88 178 ASP A C 1
ATOM 1295 O O . ASP A 1 178 ? -5.324 0.7 6.281 1 98.88 178 ASP A O 1
ATOM 1299 N N . LEU A 1 179 ? -3.613 2.037 6.742 1 98.69 179 LEU A N 1
ATOM 1300 C CA . LEU A 1 179 ? -2.639 0.952 6.797 1 98.69 179 LEU A CA 1
ATOM 1301 C C . LEU A 1 179 ? -2.504 0.415 8.219 1 98.69 179 LEU A C 1
ATOM 1303 O O . LEU A 1 179 ? -1.567 -0.33 8.516 1 98.69 179 LEU A O 1
ATOM 1307 N N . GLY A 1 180 ? -3.352 0.887 9.117 1 98 180 GLY A N 1
ATOM 1308 C CA . GLY A 1 180 ? -3.391 0.306 10.445 1 98 180 GLY A CA 1
ATOM 1309 C C . GLY A 1 180 ? -2.713 1.17 11.492 1 98 180 GLY A C 1
ATOM 1310 O O . GLY A 1 180 ? -2.926 2.383 11.539 1 98 180 GLY A O 1
ATOM 1311 N N . SER A 1 181 ? -1.893 0.567 12.391 1 98.31 181 SER A N 1
ATOM 1312 C CA . SER A 1 181 ? -1.366 1.204 13.594 1 98.31 181 SER A CA 1
ATOM 1313 C C . SER A 1 181 ? -0.312 2.25 13.242 1 98.31 181 SER A C 1
ATOM 1315 O O . SER A 1 181 ? 0.289 2.203 12.172 1 98.31 181 SER A O 1
ATOM 1317 N N . LEU A 1 182 ? -0.117 3.098 14.172 1 98.75 182 LEU A N 1
ATOM 1318 C CA . LEU A 1 182 ? 0.89 4.141 14.016 1 98.75 182 LEU A CA 1
ATOM 1319 C C . LEU A 1 182 ? 2.271 3.535 13.797 1 98.75 182 LEU A C 1
ATOM 1321 O O . LEU A 1 182 ? 3.027 3.998 12.938 1 98.75 182 LEU A O 1
ATOM 1325 N N . ASP A 1 183 ? 2.57 2.49 14.523 1 97.81 183 ASP A N 1
ATOM 1326 C CA . ASP A 1 183 ? 3.889 1.871 14.43 1 97.81 183 ASP A CA 1
ATOM 1327 C C . ASP A 1 183 ? 3.998 0.998 13.18 1 97.81 183 ASP A C 1
ATOM 1329 O O . ASP A 1 183 ? 4.84 1.248 12.312 1 97.81 183 ASP A O 1
ATOM 1333 N N . GLY A 1 184 ? 3.115 -0.024 13.062 1 95.75 184 GLY A N 1
ATOM 1334 C CA . GLY A 1 184 ? 3.168 -0.968 11.961 1 95.75 184 GLY A CA 1
ATOM 1335 C C . GLY A 1 184 ? 2.881 -0.33 10.609 1 95.75 184 GLY A C 1
ATOM 1336 O O . GLY A 1 184 ? 3.742 -0.311 9.734 1 95.75 184 GLY A O 1
ATOM 1337 N N . GLY A 1 185 ? 1.702 0.254 10.531 1 97.81 185 GLY A N 1
ATOM 1338 C CA . GLY A 1 185 ? 1.298 0.909 9.297 1 97.81 185 GLY A CA 1
ATOM 1339 C C . GLY A 1 185 ? 2.141 2.125 8.961 1 97.81 185 GLY A C 1
ATOM 1340 O O . GLY A 1 185 ? 2.453 2.369 7.793 1 97.81 185 GLY A O 1
ATOM 1341 N N . GLY A 1 186 ? 2.523 2.863 9.984 1 98.38 186 GLY A N 1
ATOM 1342 C CA . GLY A 1 186 ? 3.318 4.062 9.773 1 98.38 186 GLY A CA 1
ATOM 1343 C C . GLY A 1 186 ? 4.664 3.781 9.133 1 98.38 186 GLY A C 1
ATOM 1344 O O . GLY A 1 186 ? 5.145 4.566 8.312 1 98.38 186 GLY A O 1
ATOM 1345 N N . ARG A 1 187 ? 5.254 2.641 9.477 1 97.94 187 ARG A N 1
ATOM 1346 C CA . ARG A 1 187 ? 6.547 2.268 8.914 1 97.94 187 ARG A CA 1
ATOM 1347 C C . ARG A 1 187 ? 6.449 2.021 7.414 1 97.94 187 ARG A C 1
ATOM 1349 O O . ARG A 1 187 ? 7.418 2.223 6.68 1 97.94 187 ARG A O 1
ATOM 1356 N N . GLN A 1 188 ? 5.293 1.671 6.941 1 98.19 188 GLN A N 1
ATOM 1357 C CA . GLN A 1 188 ? 5.102 1.292 5.547 1 98.19 188 GLN A CA 1
ATOM 1358 C C . GLN A 1 188 ? 5.176 2.512 4.633 1 98.19 188 GLN A C 1
ATOM 1360 O O . GLN A 1 188 ? 5.543 2.395 3.461 1 98.19 188 GLN A O 1
ATOM 1365 N N . HIS A 1 189 ? 4.809 3.672 5.176 1 98.62 189 HIS A N 1
ATOM 1366 C CA . HIS A 1 189 ? 4.844 4.855 4.324 1 98.62 189 HIS A CA 1
ATOM 1367 C C . HIS A 1 189 ? 5.762 5.926 4.906 1 98.62 189 HIS A C 1
ATOM 1369 O O . HIS A 1 189 ? 5.621 7.109 4.59 1 98.62 189 HIS A O 1
ATOM 1375 N N . GLN A 1 190 ? 6.703 5.465 5.824 1 98.31 190 GLN A N 1
ATOM 1376 C CA . GLN A 1 190 ? 7.812 6.277 6.305 1 98.31 190 GLN A CA 1
ATOM 1377 C C . GLN A 1 190 ? 8.914 6.379 5.254 1 98.31 190 GLN A C 1
ATOM 1379 O O . GLN A 1 190 ? 9.266 5.383 4.617 1 98.31 190 GLN A O 1
ATOM 1384 N N . PHE A 1 191 ? 9.453 7.629 5.098 1 96.88 191 PHE A N 1
ATOM 1385 C CA . PHE A 1 191 ? 10.57 7.812 4.184 1 96.88 191 PHE A CA 1
ATOM 1386 C C . PHE A 1 191 ? 11.828 8.211 4.945 1 96.88 191 PHE A C 1
ATOM 1388 O O . PHE A 1 191 ? 11.797 9.125 5.773 1 96.88 191 PHE A O 1
ATOM 1395 N N . PRO A 1 192 ? 13 7.574 4.609 1 94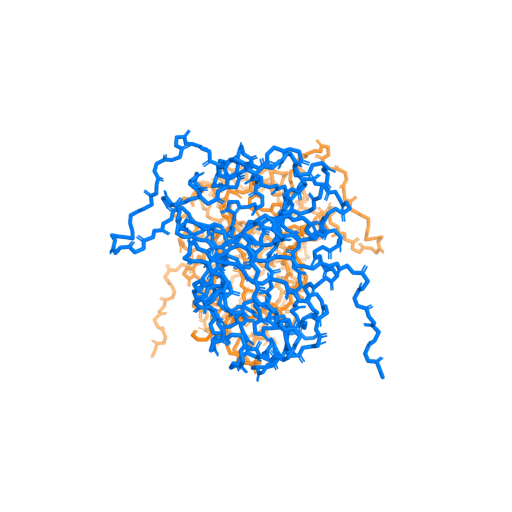.56 192 PRO A N 1
ATOM 1396 C CA . PRO A 1 192 ? 13.156 6.453 3.678 1 94.56 192 PRO A CA 1
ATOM 1397 C C . PRO A 1 192 ? 12.75 5.113 4.293 1 94.56 192 PRO A C 1
ATOM 1399 O O . PRO A 1 192 ? 12.406 5.055 5.477 1 94.56 192 PRO A O 1
ATOM 1402 N N . GLY A 1 193 ? 12.664 4.102 3.436 1 93.81 193 GLY A N 1
ATOM 1403 C CA . GLY A 1 193 ? 12.57 2.734 3.926 1 93.81 193 GLY A CA 1
ATOM 1404 C C . GLY A 1 193 ? 11.219 2.098 3.664 1 93.81 193 GLY A C 1
ATOM 1405 O O . GLY A 1 193 ? 11.141 0.919 3.312 1 93.81 193 GLY A O 1
ATOM 1406 N N . GLY A 1 194 ? 10.133 2.822 3.996 1 97.19 194 GLY A N 1
ATOM 1407 C CA . GLY A 1 194 ? 8.812 2.266 3.775 1 97.19 194 GLY A CA 1
ATOM 1408 C C . GLY A 1 194 ? 8.531 1.941 2.32 1 97.19 194 GLY A C 1
ATOM 1409 O O . GLY A 1 194 ? 8.781 2.764 1.438 1 97.19 194 GLY A O 1
ATOM 1410 N N . PRO A 1 195 ? 7.996 0.775 2 1 98.38 195 PRO A N 1
ATOM 1411 C CA . PRO A 1 195 ? 7.781 0.36 0.612 1 98.38 195 PRO A CA 1
ATOM 1412 C C . PRO A 1 195 ? 6.727 1.202 -0.099 1 98.38 195 PRO A C 1
ATOM 1414 O O . PRO A 1 195 ? 6.629 1.169 -1.329 1 98.38 195 PRO A O 1
ATOM 1417 N N . LEU A 1 196 ? 5.93 1.994 0.668 1 98.69 196 LEU A N 1
ATOM 1418 C CA . LEU A 1 196 ? 4.816 2.732 0.084 1 98.69 196 LEU A CA 1
ATOM 1419 C C . LEU A 1 196 ? 5.078 4.234 0.127 1 98.69 196 LEU A C 1
ATOM 1421 O O . LEU A 1 196 ? 4.16 5.035 -0.078 1 98.69 196 LEU A O 1
ATOM 1425 N N . ALA A 1 197 ? 6.309 4.625 0.421 1 97.19 197 ALA A N 1
ATOM 1426 C CA . ALA A 1 197 ? 6.676 6.035 0.484 1 97.19 197 ALA A CA 1
ATOM 1427 C C . ALA A 1 197 ? 7.176 6.535 -0.869 1 97.19 197 ALA A C 1
ATOM 1429 O O . ALA A 1 197 ? 7.773 5.773 -1.635 1 97.19 197 ALA A O 1
ATOM 1430 N N . ALA A 1 198 ? 6.891 7.742 -1.223 1 96.69 198 ALA A N 1
ATOM 1431 C CA . ALA A 1 198 ? 7.418 8.453 -2.383 1 96.69 198 ALA A CA 1
ATOM 1432 C C . ALA A 1 198 ? 6.934 7.82 -3.684 1 96.69 198 ALA A C 1
ATOM 1434 O O . ALA A 1 198 ? 7.688 7.723 -4.656 1 96.69 198 ALA A O 1
ATOM 1435 N N . LEU A 1 199 ? 5.766 7.246 -3.66 1 98.19 199 LEU A N 1
ATOM 1436 C CA . LEU A 1 199 ? 5.125 6.691 -4.848 1 98.19 199 LEU A CA 1
ATOM 1437 C C . LEU A 1 199 ? 3.883 7.496 -5.219 1 98.19 199 LEU A C 1
ATOM 1439 O O . LEU A 1 199 ? 3.041 7.777 -4.363 1 98.19 199 LEU A O 1
ATOM 1443 N N . ASN A 1 200 ? 3.803 7.938 -6.418 1 98.5 200 ASN A N 1
ATOM 1444 C CA . ASN A 1 200 ? 2.572 8.516 -6.945 1 98.5 200 ASN A CA 1
ATOM 1445 C C . ASN A 1 200 ? 1.606 7.438 -7.43 1 98.5 200 ASN A C 1
ATOM 1447 O O . ASN A 1 200 ? 1.651 7.035 -8.594 1 98.5 200 ASN A O 1
ATOM 1451 N N . LEU A 1 201 ? 0.743 6.93 -6.527 1 98.75 201 LEU A N 1
ATOM 1452 C CA . LEU A 1 201 ? -0.233 5.891 -6.832 1 98.75 201 LEU A CA 1
ATOM 1453 C C . LEU A 1 201 ? -1.625 6.488 -7.012 1 98.75 201 LEU A C 1
ATOM 1455 O O . LEU A 1 201 ? -2.006 7.414 -6.293 1 98.75 201 LEU A O 1
ATOM 1459 N N . VAL A 1 202 ? -2.385 5.961 -7.871 1 98.56 202 VAL A N 1
ATOM 1460 C CA . VAL A 1 202 ? -3.779 6.344 -8.07 1 98.56 202 VAL A CA 1
ATOM 1461 C C . VAL A 1 202 ? -4.66 5.098 -8.07 1 98.56 202 VAL A C 1
ATOM 1463 O O . VAL A 1 202 ? -4.27 4.051 -8.602 1 98.56 202 VAL A O 1
ATOM 1466 N N . ARG A 1 203 ? -5.781 5.184 -7.406 1 98.62 203 ARG A N 1
ATOM 1467 C CA . ARG A 1 203 ? -6.809 4.152 -7.488 1 98.62 203 ARG A CA 1
ATOM 1468 C C . ARG A 1 203 ? -7.727 4.387 -8.688 1 98.62 203 ARG A C 1
ATOM 1470 O O . ARG A 1 203 ? -8.297 5.469 -8.828 1 98.62 203 ARG A O 1
ATOM 1477 N N . LEU A 1 204 ? -7.809 3.381 -9.516 1 97.56 204 LEU A N 1
ATOM 1478 C CA . LEU A 1 204 ? -8.719 3.455 -10.648 1 97.56 204 LEU A CA 1
ATOM 1479 C C . LEU A 1 204 ? -10.055 2.799 -10.32 1 97.56 204 LEU A C 1
ATOM 1481 O O . LEU A 1 204 ? -10.102 1.834 -9.555 1 97.56 204 LEU A O 1
ATOM 1485 N N . GLY A 1 205 ? -11.227 3.242 -10.93 1 86.12 205 GLY A N 1
ATOM 1486 C CA . GLY A 1 205 ? -12.562 2.68 -10.766 1 86.12 205 GLY A CA 1
ATOM 1487 C C . GLY A 1 205 ? -13.266 3.164 -9.516 1 86.12 205 GLY A C 1
ATOM 1488 O O . GLY A 1 205 ? -12.633 3.752 -8.633 1 86.12 205 GLY A O 1
ATOM 1489 N N . MET B 1 1 ? 13.727 -11.281 -30.562 1 34.34 1 MET B N 1
ATOM 1490 C CA . MET B 1 1 ? 13.57 -12.609 -29.984 1 34.34 1 MET B CA 1
ATOM 1491 C C . MET B 1 1 ? 13.5 -12.531 -28.453 1 34.34 1 MET B C 1
ATOM 1493 O O . MET B 1 1 ? 14.406 -11.992 -27.812 1 34.34 1 MET B O 1
ATOM 1497 N N . GLN B 1 2 ? 12.328 -12.367 -27.891 1 46.94 2 GLN B N 1
ATOM 1498 C CA . GLN B 1 2 ? 12.242 -12.055 -26.469 1 46.94 2 GLN B CA 1
ATOM 1499 C C . GLN B 1 2 ? 13.133 -12.984 -25.641 1 46.94 2 GLN B C 1
ATOM 1501 O O . GLN B 1 2 ? 13.117 -14.195 -25.844 1 46.94 2 GLN B O 1
ATOM 1506 N N . ALA B 1 3 ? 14.07 -12.422 -25.031 1 53.47 3 ALA B N 1
ATOM 1507 C CA . ALA B 1 3 ? 15.031 -13.125 -24.188 1 53.47 3 ALA B CA 1
ATOM 1508 C C . ALA B 1 3 ? 14.328 -14.141 -23.297 1 53.47 3 ALA B C 1
ATOM 1510 O O . ALA B 1 3 ? 13.297 -13.844 -22.688 1 53.47 3 ALA B O 1
ATOM 1511 N N . SER B 1 4 ? 14.648 -15.344 -23.562 1 65.94 4 SER B N 1
ATOM 1512 C CA . SER B 1 4 ? 14.094 -16.422 -22.734 1 65.94 4 SER B CA 1
ATOM 1513 C C . SER B 1 4 ? 14.109 -16.062 -21.266 1 65.94 4 SER B C 1
ATOM 1515 O O . SER B 1 4 ? 14.992 -15.328 -20.797 1 65.94 4 SER B O 1
ATOM 1517 N N . TYR B 1 5 ? 12.938 -16.109 -20.438 1 76.88 5 TYR B N 1
ATOM 1518 C CA . TYR B 1 5 ? 12.852 -15.82 -19 1 76.88 5 TYR B CA 1
ATOM 1519 C C . TYR B 1 5 ? 13.859 -16.641 -18.219 1 76.88 5 TYR B C 1
ATOM 1521 O O . TYR B 1 5 ? 14.391 -16.188 -17.203 1 76.88 5 TYR B O 1
ATOM 1529 N N . GLY B 1 6 ? 14.297 -17.719 -18.672 1 84.06 6 GLY B N 1
ATOM 1530 C CA . GLY B 1 6 ? 15.359 -18.531 -18.094 1 84.06 6 GLY B CA 1
ATOM 1531 C C . GLY B 1 6 ? 14.875 -19.422 -16.953 1 84.06 6 GLY B C 1
ATOM 1532 O O . GLY B 1 6 ? 15.648 -20.203 -16.406 1 84.06 6 GLY B O 1
ATOM 1533 N N . LYS B 1 7 ? 13.625 -19.266 -16.469 1 90.38 7 LYS B N 1
ATOM 1534 C CA . LYS B 1 7 ? 13.008 -20.109 -15.461 1 90.38 7 LYS B CA 1
ATOM 1535 C C . LYS B 1 7 ? 11.742 -20.781 -16 1 90.38 7 LYS B C 1
ATOM 1537 O O . LYS B 1 7 ? 11.016 -20.188 -16.797 1 90.38 7 LYS B O 1
ATOM 1542 N N . THR B 1 8 ? 11.578 -22 -15.57 1 95.75 8 THR B N 1
ATOM 1543 C CA . THR B 1 8 ? 10.352 -22.703 -15.93 1 95.75 8 THR B CA 1
ATOM 1544 C C . THR B 1 8 ? 9.234 -22.375 -14.938 1 95.75 8 THR B C 1
ATOM 1546 O O . THR B 1 8 ? 9.5 -22.125 -13.758 1 95.75 8 THR B O 1
ATOM 1549 N N . ILE B 1 9 ? 7.996 -22.328 -15.445 1 98.81 9 ILE B N 1
ATOM 1550 C CA . ILE B 1 9 ? 6.883 -21.922 -14.586 1 98.81 9 ILE B CA 1
ATOM 1551 C C . ILE B 1 9 ? 5.805 -23 -14.602 1 98.81 9 ILE B C 1
ATOM 1553 O O . ILE B 1 9 ? 5.48 -23.547 -15.664 1 98.81 9 ILE B O 1
ATOM 1557 N N . GLY B 1 10 ? 5.387 -23.453 -13.469 1 98.94 10 GLY B N 1
ATOM 1558 C CA . GLY B 1 10 ? 4.215 -24.297 -13.289 1 98.94 10 GLY B CA 1
ATOM 1559 C C . GLY B 1 10 ? 3.064 -23.578 -12.609 1 98.94 10 GLY B C 1
ATOM 1560 O O . GLY B 1 10 ? 3.281 -22.719 -11.758 1 98.94 10 GLY B O 1
ATOM 1561 N N . ILE B 1 11 ? 1.845 -23.922 -12.992 1 99 11 ILE B N 1
ATOM 1562 C CA . ILE B 1 11 ? 0.623 -23.375 -12.414 1 99 11 ILE B CA 1
ATOM 1563 C C . ILE B 1 11 ? -0.274 -24.516 -11.93 1 99 11 ILE B C 1
ATOM 1565 O O . ILE B 1 11 ? -0.668 -25.375 -12.711 1 99 11 ILE B O 1
ATOM 1569 N N . ILE B 1 12 ? -0.497 -24.516 -10.68 1 98.94 12 ILE B N 1
ATOM 1570 C CA . ILE B 1 12 ? -1.449 -25.453 -10.109 1 98.94 12 ILE B CA 1
ATOM 1571 C C . ILE B 1 12 ? -2.779 -24.75 -9.844 1 98.94 12 ILE B C 1
ATOM 1573 O O . ILE B 1 12 ? -2.879 -23.906 -8.945 1 98.94 12 ILE B O 1
ATOM 1577 N N . GLY B 1 13 ? -3.822 -25.109 -10.562 1 98.88 13 GLY B N 1
ATOM 1578 C CA . GLY B 1 13 ? -5.117 -24.453 -10.578 1 98.88 13 GLY B CA 1
ATOM 1579 C C . GLY B 1 13 ? -5.406 -23.734 -11.883 1 98.88 13 GLY B C 1
ATOM 1580 O O . GLY B 1 13 ? -4.691 -22.812 -12.258 1 98.88 13 GLY B O 1
ATOM 1581 N N . ALA B 1 14 ? -6.445 -24.188 -12.516 1 98.69 14 ALA B N 1
ATOM 1582 C CA . ALA B 1 14 ? -6.832 -23.594 -13.797 1 98.69 14 ALA B CA 1
ATOM 1583 C C . ALA B 1 14 ? -8.164 -22.859 -13.688 1 98.69 14 ALA B C 1
ATOM 1585 O O . ALA B 1 14 ? -9 -22.938 -14.586 1 98.69 14 ALA B O 1
ATOM 1586 N N . GLY B 1 15 ? -8.414 -22.281 -12.477 1 97.75 15 GLY B N 1
ATOM 1587 C CA . GLY B 1 15 ? -9.539 -21.375 -12.305 1 97.75 15 GLY B CA 1
ATOM 1588 C C . GLY B 1 15 ? -9.266 -19.984 -12.82 1 97.75 15 GLY B C 1
ATOM 1589 O O . GLY B 1 15 ? -8.445 -19.797 -13.727 1 97.75 15 GLY B O 1
ATOM 1590 N N . ALA B 1 16 ? -9.977 -19 -12.312 1 97.75 16 ALA B N 1
ATOM 1591 C CA . ALA B 1 16 ? -9.938 -17.641 -12.812 1 97.75 16 ALA B CA 1
ATOM 1592 C C . ALA B 1 16 ? -8.531 -17.047 -12.711 1 97.75 16 ALA B C 1
ATOM 1594 O O . ALA B 1 16 ? -7.988 -16.547 -13.695 1 97.75 16 ALA B O 1
ATOM 1595 N N . ILE B 1 17 ? -7.895 -17.188 -11.531 1 98.62 17 ILE B N 1
ATOM 1596 C CA . ILE B 1 17 ? -6.598 -16.547 -11.305 1 98.62 17 ILE B CA 1
ATOM 1597 C C . ILE B 1 17 ? -5.512 -17.328 -12.039 1 98.62 17 ILE B C 1
ATOM 1599 O O . ILE B 1 17 ? -4.625 -16.75 -12.656 1 98.62 17 ILE B O 1
ATOM 1603 N N . GLY B 1 18 ? -5.52 -18.719 -11.945 1 98.88 18 GLY B N 1
ATOM 1604 C CA . GLY B 1 18 ? -4.551 -19.516 -12.68 1 98.88 18 GLY B CA 1
ATOM 1605 C C . GLY B 1 18 ? -4.566 -19.234 -14.172 1 98.88 18 GLY B C 1
ATOM 1606 O O . GLY B 1 18 ? -3.512 -19.062 -14.781 1 98.88 18 GLY B O 1
ATOM 1607 N N . THR B 1 19 ? -5.75 -19.172 -14.742 1 98.81 19 THR B N 1
ATOM 1608 C CA . THR B 1 19 ? -5.906 -18.891 -16.172 1 98.81 19 THR B CA 1
ATOM 1609 C C . THR B 1 19 ? -5.473 -17.469 -16.484 1 98.81 19 THR B C 1
ATOM 1611 O O . THR B 1 19 ? -4.852 -17.219 -17.531 1 98.81 19 THR B O 1
ATOM 1614 N N . ALA B 1 20 ? -5.801 -16.516 -15.625 1 98.94 20 ALA B N 1
ATOM 1615 C CA . ALA B 1 20 ? -5.387 -15.125 -15.82 1 98.94 20 ALA B CA 1
ATOM 1616 C C . ALA B 1 20 ? -3.867 -15 -15.844 1 98.94 20 ALA B C 1
ATOM 1618 O O . ALA B 1 20 ? -3.309 -14.312 -16.703 1 98.94 20 ALA B O 1
ATOM 1619 N N . PHE B 1 21 ? -3.223 -15.664 -14.898 1 98.94 21 PHE B N 1
ATOM 1620 C CA . PHE B 1 21 ? -1.766 -15.656 -14.836 1 98.94 21 PHE B CA 1
ATOM 1621 C C . PHE B 1 21 ? -1.167 -16.312 -16.078 1 98.94 21 PHE B C 1
ATOM 1623 O O . PHE B 1 21 ? -0.231 -15.781 -16.672 1 98.94 21 PHE B O 1
ATOM 1630 N N . ALA B 1 22 ? -1.724 -17.422 -16.484 1 98.94 22 ALA B N 1
ATOM 1631 C CA . ALA B 1 22 ? -1.276 -18.094 -17.719 1 98.94 22 ALA B CA 1
ATOM 1632 C C . ALA B 1 22 ? -1.421 -17.172 -18.922 1 98.94 22 ALA B C 1
ATOM 1634 O O . ALA B 1 22 ? -0.54 -17.125 -19.781 1 98.94 22 ALA B O 1
ATOM 1635 N N . THR B 1 23 ? -2.523 -16.5 -18.984 1 98.88 23 THR B N 1
ATOM 1636 C CA . THR B 1 23 ? -2.77 -15.555 -20.062 1 98.88 23 THR B CA 1
ATOM 1637 C C . THR B 1 23 ? -1.724 -14.445 -20.078 1 98.88 23 THR B C 1
ATOM 1639 O O . THR B 1 23 ? -1.199 -14.086 -21.125 1 98.88 23 THR B O 1
ATOM 1642 N N . ALA B 1 24 ? -1.413 -13.914 -18.922 1 98.81 24 ALA B N 1
ATOM 1643 C CA . ALA B 1 24 ? -0.379 -12.891 -18.797 1 98.81 24 ALA B CA 1
ATOM 1644 C C . ALA B 1 24 ? 0.968 -13.414 -19.297 1 98.81 24 ALA B C 1
ATOM 1646 O O . ALA B 1 24 ? 1.685 -12.719 -20.016 1 98.81 24 ALA B O 1
ATOM 1647 N N . LEU B 1 25 ? 1.335 -14.641 -18.875 1 98.69 25 LEU B N 1
ATOM 1648 C CA . LEU B 1 25 ? 2.576 -15.25 -19.328 1 98.69 25 LEU B CA 1
ATOM 1649 C C . LEU B 1 25 ? 2.586 -15.383 -20.844 1 98.69 25 LEU B C 1
ATOM 1651 O O . LEU B 1 25 ? 3.578 -15.047 -21.5 1 98.69 25 LEU B O 1
ATOM 1655 N N . ALA B 1 26 ? 1.504 -15.836 -21.406 1 98.25 26 ALA B N 1
ATOM 1656 C CA . ALA B 1 26 ? 1.4 -16.094 -22.844 1 98.25 26 ALA B CA 1
ATOM 1657 C C . ALA B 1 26 ? 1.565 -14.805 -23.641 1 98.25 26 ALA B C 1
ATOM 1659 O O . ALA B 1 26 ? 2.156 -14.812 -24.719 1 98.25 26 ALA B O 1
ATOM 1660 N N . ARG B 1 27 ? 1.021 -13.734 -23.094 1 97.44 27 ARG B N 1
ATOM 1661 C CA . ARG B 1 27 ? 1.163 -12.445 -23.75 1 97.44 27 ARG B CA 1
ATOM 1662 C C . ARG B 1 27 ? 2.633 -12.086 -23.938 1 97.44 27 ARG B C 1
ATOM 1664 O O . ARG B 1 27 ? 2.977 -11.305 -24.828 1 97.44 27 ARG B O 1
ATOM 1671 N N . HIS B 1 28 ? 3.486 -12.633 -23.156 1 97.19 28 HIS B N 1
ATOM 1672 C CA . HIS B 1 28 ? 4.91 -12.32 -23.219 1 97.19 28 HIS B CA 1
ATOM 1673 C C . HIS B 1 28 ? 5.711 -13.516 -23.719 1 97.19 28 HIS B C 1
ATOM 1675 O O . HIS B 1 28 ? 6.941 -13.539 -23.609 1 97.19 28 HIS B O 1
ATOM 1681 N N . GLY B 1 29 ? 5 -14.578 -24.156 1 96.81 29 GLY B N 1
ATOM 1682 C CA . GLY B 1 29 ? 5.645 -15.75 -24.734 1 96.81 29 GLY B CA 1
ATOM 1683 C C . GLY B 1 29 ? 6.371 -16.594 -23.703 1 96.81 29 GLY B C 1
ATOM 1684 O O . GLY B 1 29 ? 7.305 -17.328 -24.031 1 96.81 29 GLY B O 1
ATOM 1685 N N . ILE B 1 30 ? 6.055 -16.422 -22.438 1 98.06 30 ILE B N 1
ATOM 1686 C CA . ILE B 1 30 ? 6.707 -17.172 -21.375 1 98.06 30 ILE B CA 1
ATOM 1687 C C . ILE B 1 30 ? 6.062 -18.547 -21.234 1 98.06 30 ILE B C 1
ATOM 1689 O O . ILE B 1 30 ? 4.844 -18.656 -21.109 1 98.06 30 ILE B O 1
ATOM 1693 N N . GLN B 1 31 ? 6.867 -19.594 -21.25 1 97.56 31 GLN B N 1
ATOM 1694 C CA . GLN B 1 31 ? 6.391 -20.969 -21.219 1 97.56 31 GLN B CA 1
ATOM 1695 C C . GLN B 1 31 ? 5.941 -21.359 -19.812 1 97.56 31 GLN B C 1
ATOM 1697 O O . GLN B 1 31 ? 6.59 -21 -18.828 1 97.56 31 GLN B O 1
ATOM 1702 N N . ALA B 1 32 ? 4.836 -22.109 -19.766 1 98.75 32 ALA B N 1
ATOM 1703 C CA . ALA B 1 32 ? 4.371 -22.609 -18.469 1 98.75 32 ALA B CA 1
ATOM 1704 C C . ALA B 1 32 ? 3.568 -23.906 -18.641 1 98.75 32 ALA B C 1
ATOM 1706 O O . ALA B 1 32 ? 3.025 -24.172 -19.703 1 98.75 32 ALA B O 1
ATOM 1707 N N . VAL B 1 33 ? 3.596 -24.688 -17.625 1 98.81 33 VAL B N 1
ATOM 1708 C CA . VAL B 1 33 ? 2.742 -25.859 -17.5 1 98.81 33 VAL B CA 1
ATOM 1709 C C . VAL B 1 33 ? 1.52 -25.531 -16.641 1 98.81 33 VAL B C 1
ATOM 1711 O O . VAL B 1 33 ? 1.654 -25.047 -15.516 1 98.81 33 VAL B O 1
ATOM 1714 N N . LEU B 1 34 ? 0.32 -25.719 -17.172 1 98.94 34 LEU B N 1
ATOM 1715 C CA . LEU B 1 34 ? -0.933 -25.469 -16.453 1 98.94 34 LEU B CA 1
ATOM 1716 C C . LEU B 1 34 ? -1.578 -26.781 -16.031 1 98.94 34 LEU B C 1
ATOM 1718 O O . LEU B 1 34 ? -1.754 -27.688 -16.844 1 98.94 34 LEU B O 1
ATOM 1722 N N . ALA B 1 35 ? -1.912 -26.875 -14.766 1 98.94 35 ALA B N 1
ATOM 1723 C CA . ALA B 1 35 ? -2.502 -28.109 -14.234 1 98.94 35 ALA B CA 1
ATOM 1724 C C . ALA B 1 35 ? -3.807 -27.812 -13.5 1 98.94 35 ALA B C 1
ATOM 1726 O O . ALA B 1 35 ? -4.008 -26.703 -12.992 1 98.94 35 ALA B O 1
ATOM 1727 N N . ASN B 1 36 ? -4.703 -28.734 -13.508 1 98.5 36 ASN B N 1
ATOM 1728 C CA . ASN B 1 36 ? -5.891 -28.781 -12.656 1 98.5 36 ASN B CA 1
ATOM 1729 C C . ASN B 1 36 ? -6.098 -30.172 -12.055 1 98.5 36 ASN B C 1
ATOM 1731 O O . ASN B 1 36 ? -5.246 -31.047 -12.195 1 98.5 36 ASN B O 1
ATOM 1735 N N . SER B 1 37 ? -7.188 -30.297 -11.297 1 97.69 37 SER B N 1
ATOM 1736 C CA . SER B 1 37 ? -7.426 -31.547 -10.578 1 97.69 37 SER B CA 1
ATOM 1737 C C . SER B 1 37 ? -8 -32.625 -11.508 1 97.69 37 SER B C 1
ATOM 1739 O O . SER B 1 37 ? -8 -33.812 -11.172 1 97.69 37 SER B O 1
ATOM 1741 N N . ARG B 1 38 ? -8.516 -32.281 -12.727 1 97.75 38 ARG B N 1
ATOM 1742 C CA . ARG B 1 38 ? -9.242 -33.219 -13.586 1 97.75 38 ARG B CA 1
ATOM 1743 C C . ARG B 1 38 ? -8.328 -33.812 -14.648 1 97.75 38 ARG B C 1
ATOM 1745 O O . ARG B 1 38 ? -8.719 -34.75 -15.367 1 97.75 38 ARG B O 1
ATOM 1752 N N . GLY B 1 39 ? -7.172 -33.281 -14.758 1 97.94 39 GLY B N 1
ATOM 1753 C CA . GLY B 1 39 ? -6.207 -33.875 -15.68 1 97.94 39 GLY B CA 1
ATOM 1754 C C . GLY B 1 39 ? -5.965 -33 -16.906 1 97.94 39 GLY B C 1
ATOM 1755 O O . GLY B 1 39 ? -6.812 -32.188 -17.281 1 97.94 39 GLY B O 1
ATOM 1756 N N . PRO B 1 40 ? -4.723 -33.219 -17.516 1 98.44 40 PRO B N 1
ATOM 1757 C CA . PRO B 1 40 ? -4.293 -32.344 -18.609 1 98.44 40 PRO B CA 1
ATOM 1758 C C . PRO B 1 40 ? -5.223 -32.406 -19.812 1 98.44 40 PRO B C 1
ATOM 1760 O O . PRO B 1 40 ? -5.367 -31.422 -20.547 1 98.44 40 PRO B O 1
ATOM 1763 N N . GLU B 1 41 ? -5.84 -33.5 -20.016 1 98.25 41 GLU B N 1
ATOM 1764 C CA . GLU B 1 41 ? -6.711 -33.688 -21.188 1 98.25 41 GLU B CA 1
ATOM 1765 C C . GLU B 1 41 ? -7.891 -32.719 -21.141 1 98.25 41 GLU B C 1
ATOM 1767 O O . GLU B 1 41 ? -8.43 -32.312 -22.172 1 98.25 41 GLU B O 1
ATOM 1772 N N . THR B 1 42 ? -8.297 -32.281 -19.953 1 98.56 42 THR B N 1
ATOM 1773 C CA . THR B 1 42 ? -9.445 -31.406 -19.781 1 98.56 42 THR B CA 1
ATOM 1774 C C . THR B 1 42 ? -9.055 -29.953 -20.047 1 98.56 42 THR B C 1
ATOM 1776 O O . THR B 1 42 ? -9.914 -29.078 -20.125 1 98.56 42 THR B O 1
ATOM 1779 N N . LEU B 1 43 ? -7.734 -29.688 -20.281 1 98.69 43 LEU B N 1
ATOM 1780 C CA . LEU B 1 43 ? -7.246 -28.312 -20.359 1 98.69 43 LEU B CA 1
ATOM 1781 C C . LEU B 1 43 ? -6.879 -27.953 -21.797 1 98.69 43 LEU B C 1
ATOM 1783 O O . LEU B 1 43 ? -6.441 -26.844 -22.062 1 98.69 43 LEU B O 1
ATOM 1787 N N . GLN B 1 44 ? -7.098 -28.891 -22.734 1 98 44 GLN B N 1
ATOM 1788 C CA . GLN B 1 44 ? -6.621 -28.703 -24.109 1 98 44 GLN B CA 1
ATOM 1789 C C . GLN B 1 44 ? -7.227 -27.453 -24.734 1 98 44 GLN B C 1
ATOM 1791 O O . GLN B 1 44 ? -6.508 -26.625 -25.281 1 98 44 GLN B O 1
ATOM 1796 N N . ASP B 1 45 ? -8.523 -27.266 -24.609 1 97.88 45 ASP B N 1
ATOM 1797 C CA . ASP B 1 45 ? -9.195 -26.109 -25.203 1 97.88 45 ASP B CA 1
ATOM 1798 C C . ASP B 1 45 ? -8.742 -24.812 -24.531 1 97.88 45 ASP B C 1
ATOM 1800 O O . ASP B 1 45 ? -8.516 -23.812 -25.203 1 97.88 45 ASP B O 1
ATOM 1804 N N . ALA B 1 46 ? -8.656 -24.906 -23.219 1 97.94 46 ALA B N 1
ATOM 1805 C CA . ALA B 1 46 ? -8.258 -23.719 -22.469 1 97.94 46 ALA B CA 1
ATOM 1806 C C . ALA B 1 46 ? -6.863 -23.25 -22.875 1 97.94 46 ALA B C 1
ATOM 1808 O O . ALA B 1 46 ? -6.645 -22.062 -23.141 1 97.94 46 ALA B O 1
ATOM 1809 N N . VAL B 1 47 ? -5.895 -24.172 -22.938 1 98.31 47 VAL B N 1
ATOM 1810 C CA . VAL B 1 47 ? -4.523 -23.781 -23.25 1 98.31 47 VAL B CA 1
ATOM 1811 C C . VAL B 1 47 ? -4.441 -23.312 -24.703 1 98.31 47 VAL B C 1
ATOM 1813 O O . VAL B 1 47 ? -3.658 -22.406 -25.031 1 98.31 47 VAL B O 1
ATOM 1816 N N . GLN B 1 48 ? -5.234 -23.906 -25.609 1 97.62 48 GLN B N 1
ATOM 1817 C CA . GLN B 1 48 ? -5.281 -23.453 -27 1 97.62 48 GLN B CA 1
ATOM 1818 C C . GLN B 1 48 ? -5.793 -22.016 -27.094 1 97.62 48 GLN B C 1
ATOM 1820 O O . GLN B 1 48 ? -5.301 -21.219 -27.891 1 97.62 48 GLN B O 1
ATOM 1825 N N . ALA B 1 49 ? -6.746 -21.703 -26.25 1 98.19 49 ALA B N 1
ATOM 1826 C CA . ALA B 1 49 ? -7.324 -20.359 -26.234 1 98.19 49 ALA B CA 1
ATOM 1827 C C . ALA B 1 49 ? -6.34 -19.344 -25.656 1 98.19 49 ALA B C 1
ATOM 1829 O O . ALA B 1 49 ? -6.336 -18.172 -26.062 1 98.19 49 ALA B O 1
ATOM 1830 N N . ILE B 1 50 ? -5.508 -19.734 -24.75 1 98.44 50 ILE B N 1
ATOM 1831 C CA . ILE B 1 50 ? -4.59 -18.828 -24.062 1 98.44 50 ILE B CA 1
ATOM 1832 C C . ILE B 1 50 ? -3.416 -18.484 -24.969 1 98.44 50 ILE B C 1
ATOM 1834 O O . ILE B 1 50 ? -3.1 -17.312 -25.172 1 98.44 50 ILE B O 1
ATOM 1838 N N . GLY B 1 51 ? -2.709 -19.531 -25.5 1 97.56 51 GLY B N 1
ATOM 1839 C CA . GLY B 1 51 ? -1.584 -19.312 -26.391 1 97.56 51 GLY B CA 1
ATOM 1840 C C . GLY B 1 51 ? -0.592 -20.469 -26.406 1 97.56 51 GLY B C 1
ATOM 1841 O O . GLY B 1 51 ? -0.572 -21.266 -25.469 1 97.56 51 GLY B O 1
ATOM 1842 N N . PRO B 1 52 ? 0.286 -20.594 -27.359 1 96.81 52 PRO B N 1
ATOM 1843 C CA . PRO B 1 52 ? 1.123 -21.766 -27.609 1 96.81 52 PRO B CA 1
ATOM 1844 C C . PRO B 1 52 ? 2.207 -21.953 -26.562 1 96.81 52 PRO B C 1
ATOM 1846 O O . PRO B 1 52 ? 2.826 -23.031 -26.5 1 96.81 52 PRO B O 1
ATOM 1849 N N . SER B 1 53 ? 2.441 -20.938 -25.766 1 97.69 53 SER B N 1
ATOM 1850 C CA . SER B 1 53 ? 3.484 -21.062 -24.766 1 97.69 53 SER B CA 1
ATOM 1851 C C . SER B 1 53 ? 2.967 -21.781 -23.516 1 97.69 53 SER B C 1
ATOM 1853 O O . SER B 1 53 ? 3.746 -22.156 -22.641 1 97.69 53 SER B O 1
ATOM 1855 N N . ILE B 1 54 ? 1.671 -21.969 -23.453 1 98.75 54 ILE B N 1
ATOM 1856 C CA . ILE B 1 54 ? 1.077 -22.656 -22.312 1 98.75 54 ILE B CA 1
ATOM 1857 C C . ILE B 1 54 ? 0.721 -24.094 -22.672 1 98.75 54 ILE B C 1
ATOM 1859 O O . ILE B 1 54 ? 0.02 -24.328 -23.672 1 98.75 54 ILE B O 1
ATOM 1863 N N . ARG B 1 55 ? 1.168 -25.062 -21.938 1 98.56 55 ARG B N 1
ATOM 1864 C CA . ARG B 1 55 ? 0.843 -26.453 -22.188 1 98.56 55 ARG B CA 1
ATOM 1865 C C . ARG B 1 55 ? 0.147 -27.094 -20.984 1 98.56 55 ARG B C 1
ATOM 1867 O O . ARG B 1 55 ? 0.451 -26.75 -19.844 1 98.56 55 ARG B O 1
ATOM 1874 N N . PRO B 1 56 ? -0.75 -27.969 -21.266 1 98.75 56 PRO B N 1
ATOM 1875 C CA . PRO B 1 56 ? -1.358 -28.688 -20.156 1 98.75 56 PRO B CA 1
ATOM 1876 C C . PRO B 1 56 ? -0.415 -29.719 -19.531 1 98.75 56 PRO B C 1
ATOM 1878 O O . PRO B 1 56 ? 0.435 -30.281 -20.219 1 98.75 56 PRO B O 1
ATOM 1881 N N . GLY B 1 57 ? -0.504 -29.969 -18.25 1 98.81 57 GLY B N 1
ATOM 1882 C CA . GLY B 1 57 ? 0.271 -30.969 -17.547 1 98.81 57 GLY B CA 1
ATOM 1883 C C . GLY B 1 57 ? -0.381 -31.422 -16.25 1 98.81 57 GLY B C 1
ATOM 1884 O O . GLY B 1 57 ? -1.439 -30.922 -15.875 1 98.81 57 GLY B O 1
ATOM 1885 N N . 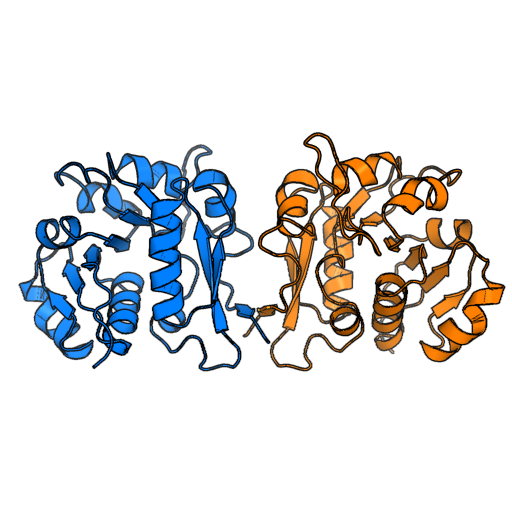THR B 1 58 ? 0.222 -32.406 -15.688 1 98.56 58 THR B N 1
ATOM 1886 C CA . THR B 1 58 ? -0.247 -32.906 -14.398 1 98.56 58 THR B CA 1
ATOM 1887 C C . THR B 1 58 ? 0.184 -31.969 -13.273 1 98.56 58 THR B C 1
ATOM 1889 O O . THR B 1 58 ? 1.056 -31.109 -13.477 1 98.56 58 THR B O 1
ATOM 1892 N N . ARG B 1 59 ? -0.462 -32.156 -12.18 1 98.31 59 ARG B N 1
ATOM 1893 C CA . ARG B 1 59 ? -0.088 -31.422 -10.977 1 98.31 59 ARG B CA 1
ATOM 1894 C C . ARG B 1 59 ? 1.389 -31.625 -10.656 1 98.31 59 ARG B C 1
ATOM 1896 O O . ARG B 1 59 ? 2.082 -30.672 -10.289 1 98.31 59 ARG B O 1
ATOM 1903 N N . GLU B 1 60 ? 1.896 -32.812 -10.789 1 98.56 60 GLU B N 1
ATOM 1904 C CA . GLU B 1 60 ? 3.287 -33.156 -10.508 1 98.56 60 GLU B CA 1
ATOM 1905 C C . GLU B 1 60 ? 4.234 -32.438 -11.469 1 98.56 60 GLU B C 1
ATOM 1907 O O . GLU B 1 60 ? 5.289 -31.953 -11.062 1 98.56 60 GLU B O 1
ATOM 1912 N N . GLN B 1 61 ? 3.859 -32.406 -12.703 1 98.62 61 GLN B N 1
ATOM 1913 C CA . GLN B 1 61 ? 4.668 -31.719 -13.703 1 98.62 61 GLN B CA 1
ATOM 1914 C C . GLN B 1 61 ? 4.738 -30.219 -13.414 1 98.62 61 GLN B C 1
ATOM 1916 O O . GLN B 1 61 ? 5.805 -29.609 -13.516 1 98.62 61 GLN B O 1
ATOM 1921 N N . ALA B 1 62 ? 3.602 -29.578 -13.047 1 98.88 62 ALA B N 1
ATOM 1922 C CA . ALA B 1 62 ? 3.574 -28.156 -12.688 1 98.88 62 ALA B CA 1
ATOM 1923 C C . ALA B 1 62 ? 4.434 -27.891 -11.453 1 98.88 62 ALA B C 1
ATOM 1925 O O . ALA B 1 62 ? 5.234 -26.953 -11.438 1 98.88 62 ALA B O 1
ATOM 1926 N N . ALA B 1 63 ? 4.352 -28.766 -10.469 1 98.75 63 ALA B N 1
ATOM 1927 C CA . ALA B 1 63 ? 5.027 -28.594 -9.188 1 98.75 63 ALA B CA 1
ATOM 1928 C C . ALA B 1 63 ? 6.535 -28.766 -9.336 1 98.75 63 ALA B C 1
ATOM 1930 O O . ALA B 1 63 ? 7.301 -28.391 -8.445 1 98.75 63 ALA B O 1
ATOM 1931 N N . ALA B 1 64 ? 7.004 -29.344 -10.453 1 98.25 64 ALA B N 1
ATOM 1932 C CA . ALA B 1 64 ? 8.414 -29.641 -10.656 1 98.25 64 ALA B CA 1
ATOM 1933 C C . ALA B 1 64 ? 9.148 -28.469 -11.297 1 98.25 64 ALA B C 1
ATOM 1935 O O . ALA B 1 64 ? 10.367 -28.5 -11.469 1 98.25 64 ALA B O 1
ATOM 1936 N N . GLN B 1 65 ? 8.438 -27.391 -11.633 1 98.5 65 GLN B N 1
ATOM 1937 C CA . GLN B 1 65 ? 9.047 -26.234 -12.297 1 98.5 65 GLN B CA 1
ATOM 1938 C C . GLN B 1 65 ? 9.789 -25.359 -11.305 1 98.5 65 GLN B C 1
ATOM 1940 O O . GLN B 1 65 ? 9.617 -25.5 -10.094 1 98.5 65 GLN B O 1
ATOM 1945 N N . ASP B 1 66 ? 10.656 -24.422 -11.797 1 98.19 66 ASP B N 1
ATOM 1946 C CA . ASP B 1 66 ? 11.469 -23.547 -10.977 1 98.19 66 ASP B CA 1
ATOM 1947 C C . ASP B 1 66 ? 10.594 -22.641 -10.109 1 98.19 66 ASP B C 1
ATOM 1949 O O . ASP B 1 66 ? 10.922 -22.375 -8.953 1 98.19 66 ASP B O 1
ATOM 1953 N N . ILE B 1 67 ? 9.57 -22.078 -10.727 1 98.88 67 ILE B N 1
ATOM 1954 C CA . ILE B 1 67 ? 8.578 -21.234 -10.078 1 98.88 67 ILE B CA 1
ATOM 1955 C C . ILE B 1 67 ? 7.188 -21.844 -10.266 1 98.88 67 ILE B C 1
ATOM 1957 O O . ILE B 1 67 ? 6.797 -22.188 -11.383 1 98.88 67 ILE B O 1
ATOM 1961 N N . VAL B 1 68 ? 6.488 -22 -9.156 1 98.94 68 VAL B N 1
ATOM 1962 C CA . VAL B 1 68 ? 5.156 -22.594 -9.188 1 98.94 68 VAL B CA 1
ATOM 1963 C C . VAL B 1 68 ? 4.145 -21.609 -8.602 1 98.94 68 VAL B C 1
ATOM 1965 O O . VAL B 1 68 ? 4.305 -21.141 -7.469 1 98.94 68 VAL B O 1
ATOM 1968 N N . LEU B 1 69 ? 3.158 -21.234 -9.336 1 99 69 LEU B N 1
ATOM 1969 C CA . LEU B 1 69 ? 2.021 -20.5 -8.789 1 99 69 LEU B CA 1
ATOM 1970 C C . LEU B 1 69 ? 0.889 -21.453 -8.422 1 99 69 LEU B C 1
ATOM 1972 O O . LEU B 1 69 ? 0.526 -22.328 -9.211 1 99 69 LEU B O 1
ATOM 1976 N N . VAL B 1 70 ? 0.391 -21.297 -7.227 1 99 70 VAL B N 1
ATOM 1977 C CA . VAL B 1 70 ? -0.752 -22.078 -6.766 1 99 70 VAL B CA 1
ATOM 1978 C C . VAL B 1 70 ? -1.971 -21.172 -6.617 1 99 70 VAL B C 1
ATOM 1980 O O . VAL B 1 70 ? -1.939 -20.203 -5.855 1 99 70 VAL B O 1
ATOM 1983 N N . ALA B 1 71 ? -3.01 -21.453 -7.336 1 98.81 71 ALA B N 1
ATOM 1984 C CA . ALA B 1 71 ? -4.277 -20.734 -7.305 1 98.81 71 ALA B CA 1
ATOM 1985 C C . ALA B 1 71 ? -5.461 -21.688 -7.395 1 98.81 71 ALA B C 1
ATOM 1987 O O . ALA B 1 71 ? -5.914 -22.031 -8.492 1 98.81 71 ALA B O 1
ATOM 1988 N N . VAL B 1 72 ? -5.922 -22.156 -6.34 1 98.12 72 VAL B N 1
ATOM 1989 C CA . VAL B 1 72 ? -7.098 -23.016 -6.258 1 98.12 72 VAL B CA 1
ATOM 1990 C C . VAL B 1 72 ? -8.016 -22.531 -5.145 1 98.12 72 VAL B C 1
ATOM 1992 O O . VAL B 1 72 ? -7.633 -21.672 -4.34 1 98.12 72 VAL B O 1
ATOM 1995 N N . ASN B 1 73 ? -9.258 -22.984 -5.098 1 96.94 73 ASN B N 1
ATOM 1996 C CA . ASN B 1 73 ? -10.133 -22.641 -3.982 1 96.94 73 ASN B CA 1
ATOM 1997 C C . ASN B 1 73 ? -9.5 -22.984 -2.639 1 96.94 73 ASN B C 1
ATOM 1999 O O . ASN B 1 73 ? -8.875 -24.031 -2.496 1 96.94 73 ASN B O 1
ATOM 2003 N N . TRP B 1 74 ? -9.641 -22.156 -1.677 1 98.06 74 TRP B N 1
ATOM 2004 C CA . TRP B 1 74 ? -8.945 -22.266 -0.397 1 98.06 74 TRP B CA 1
ATOM 2005 C C . TRP B 1 74 ? -9.133 -23.641 0.215 1 98.06 74 TRP B C 1
ATOM 2007 O O . TRP B 1 74 ? -8.164 -24.281 0.628 1 98.06 74 TRP B O 1
ATOM 2017 N N . SER B 1 75 ? -10.398 -24.125 0.218 1 97.19 75 SER B N 1
ATOM 2018 C CA . SER B 1 75 ? -10.711 -25.406 0.861 1 97.19 75 SER B CA 1
ATOM 2019 C C . SER B 1 75 ? -10.078 -26.578 0.109 1 97.19 75 SER B C 1
ATOM 2021 O O . SER B 1 75 ? -10.016 -27.688 0.629 1 97.19 75 SER B O 1
ATOM 2023 N N . LYS B 1 76 ? -9.578 -26.344 -1.108 1 97.88 76 LYS B N 1
ATOM 2024 C CA . LYS B 1 76 ? -9.039 -27.422 -1.946 1 97.88 76 LYS B CA 1
ATOM 2025 C C . LYS B 1 76 ? -7.516 -27.469 -1.868 1 97.88 76 LYS B C 1
ATOM 2027 O O . LYS B 1 76 ? -6.887 -28.359 -2.428 1 97.88 76 LYS B O 1
ATOM 2032 N N . LEU B 1 77 ? -6.879 -26.516 -1.176 1 98.62 77 LEU B N 1
ATOM 2033 C CA . LEU B 1 77 ? -5.426 -26.406 -1.108 1 98.62 77 LEU B CA 1
ATOM 2034 C C . LEU B 1 77 ? -4.805 -27.688 -0.564 1 98.62 77 LEU B C 1
ATOM 2036 O O . LEU B 1 77 ? -3.889 -28.25 -1.17 1 98.62 77 LEU B O 1
ATOM 2040 N N . PRO B 1 78 ? -5.383 -28.266 0.56 1 98.31 78 PRO B N 1
ATOM 2041 C CA . PRO B 1 78 ? -4.75 -29.484 1.06 1 98.31 78 PRO B CA 1
ATOM 2042 C C . PRO B 1 78 ? -4.766 -30.625 0.036 1 98.31 78 PRO B C 1
ATOM 2044 O O . PRO B 1 78 ? -3.75 -31.297 -0.164 1 98.31 78 PRO B O 1
ATOM 2047 N N . GLN B 1 79 ? -5.875 -30.766 -0.603 1 98.19 79 GLN B N 1
ATOM 2048 C CA . GLN B 1 79 ? -5.984 -31.828 -1.594 1 98.19 79 GLN B CA 1
ATOM 2049 C C . GLN B 1 79 ? -5.098 -31.547 -2.805 1 98.19 79 GLN B C 1
ATOM 2051 O O . GLN B 1 79 ? -4.43 -32.438 -3.314 1 98.19 79 GLN B O 1
ATOM 2056 N N . ALA B 1 80 ? -5.039 -30.312 -3.314 1 98.69 80 ALA B N 1
ATOM 2057 C CA . ALA B 1 80 ? -4.273 -29.922 -4.496 1 98.69 80 ALA B CA 1
ATOM 2058 C C . ALA B 1 80 ? -2.779 -30.141 -4.277 1 98.69 80 ALA B C 1
ATOM 2060 O O . ALA B 1 80 ? -2.039 -30.406 -5.227 1 98.69 80 ALA B O 1
ATOM 2061 N N . LEU B 1 81 ? -2.352 -30.047 -3.008 1 98.75 81 LEU B N 1
ATOM 2062 C CA . LEU B 1 81 ? -0.919 -30.062 -2.727 1 98.75 81 LEU B CA 1
ATOM 2063 C C . LEU B 1 81 ? -0.51 -31.391 -2.078 1 98.75 81 LEU B C 1
ATOM 2065 O O . LEU B 1 81 ? 0.68 -31.641 -1.892 1 98.75 81 LEU B O 1
ATOM 2069 N N . ALA B 1 82 ? -1.486 -32.219 -1.781 1 97.88 82 ALA B N 1
ATOM 2070 C CA . ALA B 1 82 ? -1.235 -33.5 -1.104 1 97.88 82 ALA B CA 1
ATOM 2071 C C . ALA B 1 82 ? -0.389 -34.406 -1.972 1 97.88 82 ALA B C 1
ATOM 2073 O O . ALA B 1 82 ? -0.62 -34.531 -3.178 1 97.88 82 ALA B O 1
ATOM 2074 N N . GLY B 1 83 ? 0.562 -35.031 -1.355 1 97.38 83 GLY B N 1
ATOM 2075 C CA . GLY B 1 83 ? 1.315 -36.094 -2.014 1 97.38 83 GLY B CA 1
ATOM 2076 C C . GLY B 1 83 ? 2.426 -35.562 -2.904 1 97.38 83 GLY B C 1
ATOM 2077 O O . GLY B 1 83 ? 3.215 -36.344 -3.447 1 97.38 83 GLY B O 1
ATOM 2078 N N . LEU B 1 84 ? 2.494 -34.25 -3.135 1 98.31 84 LEU B N 1
ATOM 2079 C CA . LEU B 1 84 ? 3.605 -33.688 -3.896 1 98.31 84 LEU B CA 1
ATOM 2080 C C . LEU B 1 84 ? 4.914 -33.812 -3.121 1 98.31 84 LEU B C 1
ATOM 2082 O O . LEU B 1 84 ? 4.918 -33.75 -1.891 1 98.31 84 LEU B O 1
ATOM 2086 N N . PRO B 1 85 ? 6 -34.031 -3.879 1 96.31 85 PRO B N 1
ATOM 2087 C CA . PRO B 1 85 ? 7.293 -34.031 -3.191 1 96.31 85 PRO B CA 1
ATOM 2088 C C . PRO B 1 85 ? 7.637 -32.688 -2.555 1 96.31 85 PRO B C 1
ATOM 2090 O O . PRO B 1 85 ? 7.047 -31.672 -2.906 1 96.31 85 PRO B O 1
ATOM 2093 N N . ASP B 1 86 ? 8.578 -32.781 -1.626 1 97.56 86 ASP B N 1
ATOM 2094 C CA . ASP B 1 86 ? 9.172 -31.562 -1.082 1 97.56 86 ASP B CA 1
ATOM 2095 C C . ASP B 1 86 ? 9.633 -30.625 -2.199 1 97.56 86 ASP B C 1
ATOM 2097 O O . ASP B 1 86 ? 10.219 -31.078 -3.186 1 97.56 86 ASP B O 1
ATOM 2101 N N . PHE B 1 87 ? 9.344 -29.344 -2.023 1 98.31 87 PHE B N 1
ATOM 2102 C CA . PHE B 1 87 ? 9.609 -28.406 -3.102 1 98.31 87 PHE B CA 1
ATOM 2103 C C . PHE B 1 87 ? 11.102 -28.109 -3.209 1 98.31 87 PHE B C 1
ATOM 2105 O O . PHE B 1 87 ? 11.562 -27.547 -4.207 1 98.31 87 PHE B O 1
ATOM 2112 N N . GLY B 1 88 ? 11.945 -28.531 -2.199 1 97.5 88 GLY B N 1
ATOM 2113 C CA . GLY B 1 88 ? 13.391 -28.562 -2.32 1 97.5 88 GLY B CA 1
ATOM 2114 C C . GLY B 1 88 ? 13.992 -27.203 -2.633 1 97.5 88 GLY B C 1
ATOM 2115 O O . GLY B 1 88 ? 14.883 -27.094 -3.479 1 97.5 88 GLY B O 1
ATOM 2116 N N . GLY B 1 89 ? 13.406 -26.141 -2.113 1 98.25 89 GLY B N 1
ATOM 2117 C CA . GLY B 1 89 ? 13.961 -24.812 -2.293 1 98.25 89 GLY B CA 1
ATOM 2118 C C . GLY B 1 89 ? 13.375 -24.078 -3.482 1 98.25 89 GLY B C 1
ATOM 2119 O O . GLY B 1 89 ? 13.742 -22.922 -3.752 1 98.25 89 GLY B O 1
ATOM 2120 N N . ARG B 1 90 ? 12.5 -24.641 -4.207 1 98.44 90 ARG B N 1
ATOM 2121 C CA . ARG B 1 90 ? 11.859 -23.969 -5.332 1 98.44 90 ARG B CA 1
ATOM 2122 C C . ARG B 1 90 ? 10.938 -22.859 -4.848 1 98.44 90 ARG B C 1
ATOM 2124 O O . ARG B 1 90 ? 10.562 -22.812 -3.674 1 98.44 90 ARG B O 1
ATOM 2131 N N . ILE B 1 91 ? 10.68 -21.953 -5.734 1 98.88 91 ILE B N 1
ATOM 2132 C CA . ILE B 1 91 ? 9.82 -20.812 -5.418 1 98.88 91 ILE B CA 1
ATOM 2133 C C . ILE B 1 91 ? 8.359 -21.203 -5.633 1 98.88 91 ILE B C 1
ATOM 2135 O O . ILE B 1 91 ? 8.008 -21.797 -6.664 1 98.88 91 ILE B O 1
ATOM 2139 N N . VAL B 1 92 ? 7.535 -20.953 -4.645 1 99 92 VAL B N 1
ATOM 2140 C CA . VAL B 1 92 ? 6.098 -21.156 -4.785 1 99 92 VAL B CA 1
ATOM 2141 C C . VAL B 1 92 ? 5.371 -19.828 -4.527 1 99 92 VAL B C 1
ATOM 2143 O O . VAL B 1 92 ? 5.539 -19.219 -3.471 1 99 92 VAL B O 1
ATOM 2146 N N . ILE B 1 93 ? 4.637 -19.375 -5.492 1 99 93 ILE B N 1
ATOM 2147 C CA . ILE B 1 93 ? 3.814 -18.172 -5.379 1 99 93 ILE B CA 1
ATOM 2148 C C . ILE B 1 93 ? 2.439 -18.547 -4.82 1 99 93 ILE B C 1
ATOM 2150 O O . ILE B 1 93 ? 1.712 -19.344 -5.422 1 99 93 ILE B O 1
ATOM 2154 N N . ASP B 1 94 ? 2.102 -18.047 -3.65 1 99 94 ASP B N 1
ATOM 2155 C CA . ASP B 1 94 ? 0.768 -18.109 -3.062 1 99 94 ASP B CA 1
ATOM 2156 C C . ASP B 1 94 ? -0.149 -17.047 -3.645 1 99 94 ASP B C 1
ATOM 2158 O O . ASP B 1 94 ? -0.083 -15.883 -3.246 1 99 94 ASP B O 1
ATOM 2162 N N . ALA B 1 95 ? -1.01 -17.453 -4.5 1 98.94 95 ALA B N 1
ATOM 2163 C CA . ALA B 1 95 ? -1.947 -16.516 -5.109 1 98.94 95 ALA B CA 1
ATOM 2164 C C . ALA B 1 95 ? -3.34 -16.656 -4.504 1 98.94 95 ALA B C 1
ATOM 2166 O O . ALA B 1 95 ? -4.344 -16.391 -5.168 1 98.94 95 ALA B O 1
ATOM 2167 N N . ASN B 1 96 ? -3.414 -17.109 -3.27 1 98.69 96 ASN B N 1
ATOM 2168 C CA . ASN B 1 96 ? -4.691 -17.469 -2.668 1 98.69 96 ASN B CA 1
ATOM 2169 C C . ASN B 1 96 ? -5.113 -16.469 -1.595 1 98.69 96 ASN B C 1
ATOM 2171 O O . ASN B 1 96 ? -4.289 -15.695 -1.107 1 98.69 96 ASN B O 1
ATOM 2175 N N . ASN B 1 97 ? -6.316 -16.453 -1.339 1 98.44 97 ASN B N 1
ATOM 2176 C CA . ASN B 1 97 ? -6.953 -15.836 -0.185 1 98.44 97 ASN B CA 1
ATOM 2177 C C . ASN B 1 97 ? -7.828 -16.828 0.578 1 98.44 97 ASN B C 1
ATOM 2179 O O . ASN B 1 97 ? -8.344 -17.781 -0.002 1 98.44 97 ASN B O 1
ATOM 2183 N N . PRO B 1 98 ? -8 -16.672 1.814 1 98.25 98 PRO B N 1
ATOM 2184 C CA . PRO B 1 98 ? -8.711 -17.656 2.637 1 98.25 98 PRO B CA 1
ATOM 2185 C C . PRO B 1 98 ? -10.227 -17.453 2.607 1 98.25 98 PRO B C 1
ATOM 2187 O O . PRO B 1 98 ? -10.867 -17.406 3.66 1 98.25 98 PRO B O 1
ATOM 2190 N N . ILE B 1 99 ? -10.734 -17.359 1.4 1 97 99 ILE B N 1
ATOM 2191 C CA . ILE B 1 99 ? -12.156 -17.156 1.128 1 97 99 ILE B CA 1
ATOM 2192 C C . ILE B 1 99 ? -12.5 -17.734 -0.243 1 97 99 ILE B C 1
ATOM 2194 O O . ILE B 1 99 ? -11.688 -17.688 -1.168 1 97 99 ILE B O 1
ATOM 2198 N N . GLU B 1 100 ? -13.672 -18.344 -0.298 1 92.06 100 GLU B N 1
ATOM 2199 C CA . GLU B 1 100 ? -14.047 -18.891 -1.599 1 92.06 100 GLU B CA 1
ATOM 2200 C C . GLU B 1 100 ? -15.562 -18.938 -1.764 1 92.06 100 GLU B C 1
ATOM 2202 O O . GLU B 1 100 ? -16.297 -18.891 -0.777 1 92.06 100 GLU B O 1
ATOM 2207 N N . ALA B 1 101 ? -15.836 -18.891 -3.016 1 87.38 101 ALA B N 1
ATOM 2208 C CA . ALA B 1 101 ? -17.234 -19.094 -3.367 1 87.38 101 ALA B CA 1
ATOM 2209 C C . ALA B 1 101 ? -17.719 -20.469 -2.904 1 87.38 101 ALA B C 1
ATOM 2211 O O . ALA B 1 101 ? -16.938 -21.406 -2.783 1 87.38 101 ALA B O 1
ATOM 2212 N N . PRO B 1 102 ? -19.078 -20.438 -2.609 1 88.06 102 PRO B N 1
ATOM 2213 C CA . PRO B 1 102 ? -20.125 -19.422 -2.758 1 88.06 102 PRO B CA 1
ATOM 2214 C C . PRO B 1 102 ? -20.391 -18.656 -1.467 1 88.06 102 PRO B C 1
ATOM 2216 O O . PRO B 1 102 ? -21.109 -17.656 -1.477 1 88.06 102 PRO B O 1
ATOM 2219 N N . LEU B 1 103 ? -19.781 -19.109 -0.425 1 84.75 103 LEU B N 1
ATOM 2220 C CA . LEU B 1 103 ? -20.125 -18.531 0.867 1 84.75 103 LEU B CA 1
ATOM 2221 C C . LEU B 1 103 ? -19.422 -17.203 1.086 1 84.75 103 LEU B C 1
ATOM 2223 O O . LEU B 1 103 ? -19.984 -16.297 1.699 1 84.75 103 LEU B O 1
ATOM 2227 N N . PHE B 1 104 ? -18.266 -17.141 0.566 1 89.44 104 PHE B N 1
ATOM 2228 C CA . PHE B 1 104 ? -17.422 -15.961 0.69 1 89.44 104 PHE B CA 1
ATOM 2229 C C . PHE B 1 104 ? -17.234 -15.586 2.154 1 89.44 104 PHE B C 1
ATOM 2231 O O . PHE B 1 104 ? -17.266 -14.406 2.514 1 89.44 104 PHE B O 1
ATOM 2238 N N . ARG B 1 105 ? -17.203 -16.656 3.045 1 92.62 105 ARG B N 1
ATOM 2239 C CA . ARG B 1 105 ? -16.812 -16.5 4.441 1 92.62 105 ARG B CA 1
ATOM 2240 C C . ARG B 1 105 ? -15.328 -16.812 4.633 1 92.62 105 ARG B C 1
ATOM 2242 O O . ARG B 1 105 ? -14.844 -17.859 4.223 1 92.62 105 ARG B O 1
ATOM 2249 N N . PRO B 1 106 ? -14.688 -15.891 5.219 1 95.94 106 PRO B N 1
ATOM 2250 C CA . PRO B 1 106 ? -13.266 -16.141 5.438 1 95.94 106 PRO B CA 1
ATOM 2251 C C . PRO B 1 106 ? -13.008 -17.359 6.316 1 95.94 106 PRO B C 1
ATOM 2253 O O . PRO B 1 106 ? -13.75 -17.609 7.273 1 95.94 106 PRO B O 1
ATOM 2256 N N . ALA B 1 107 ? -12.023 -18.125 6.023 1 96.5 107 ALA B N 1
ATOM 2257 C CA . ALA B 1 107 ? -11.609 -19.25 6.855 1 96.5 107 ALA B CA 1
ATOM 2258 C C . ALA B 1 107 ? -11.125 -18.766 8.227 1 96.5 107 ALA B C 1
ATOM 2260 O O . ALA B 1 107 ? -10.57 -17.672 8.344 1 96.5 107 ALA B O 1
ATOM 2261 N N . ASP B 1 108 ? -11.398 -19.547 9.18 1 95.81 108 ASP B N 1
ATOM 2262 C CA . ASP B 1 108 ? -10.812 -19.297 10.492 1 95.81 108 ASP B CA 1
ATOM 2263 C C . ASP B 1 108 ? -9.367 -19.781 10.555 1 95.81 108 ASP B C 1
ATOM 2265 O O . ASP B 1 108 ? -9.109 -20.984 10.578 1 95.81 108 ASP B O 1
ATOM 2269 N N . LEU B 1 109 ? -8.422 -18.875 10.641 1 97.31 109 LEU B N 1
ATOM 2270 C CA . LEU B 1 109 ? -7.008 -19.219 10.555 1 97.31 109 LEU B CA 1
ATOM 2271 C C . LEU B 1 109 ? -6.355 -19.219 11.93 1 97.31 109 LEU B C 1
ATOM 2273 O O . LEU B 1 109 ? -5.141 -19.391 12.047 1 97.31 109 LEU B O 1
ATOM 2277 N N . HIS B 1 110 ? -7.191 -18.938 12.922 1 96.81 110 HIS B N 1
ATOM 2278 C CA . HIS B 1 110 ? -6.766 -18.984 14.32 1 96.81 110 HIS B CA 1
ATOM 2279 C C . HIS B 1 110 ? -5.602 -18.031 14.578 1 96.81 110 HIS B C 1
ATOM 2281 O O . HIS B 1 110 ? -4.605 -18.422 15.188 1 96.81 110 HIS B O 1
ATOM 2287 N N . GLY B 1 111 ? -5.715 -16.844 14.016 1 95.5 111 GLY B N 1
ATOM 2288 C CA . GLY B 1 111 ? -4.746 -15.797 14.281 1 95.5 111 GLY B CA 1
ATOM 2289 C C . GLY B 1 111 ? -3.566 -15.82 13.328 1 95.5 111 GLY B C 1
ATOM 2290 O O . GLY B 1 111 ? -2.748 -14.898 13.32 1 95.5 111 GLY B O 1
ATOM 2291 N N . ARG B 1 112 ? -3.475 -16.828 12.422 1 97.25 112 ARG B N 1
ATOM 2292 C CA . ARG B 1 112 ? -2.389 -16.938 11.453 1 97.25 112 ARG B CA 1
ATOM 2293 C C . ARG B 1 112 ? -2.729 -16.188 10.172 1 97.25 112 ARG B C 1
ATOM 2295 O O . ARG B 1 112 ? -3.902 -15.945 9.883 1 97.25 112 ARG B O 1
ATOM 2302 N N . SER B 1 113 ? -1.688 -15.719 9.516 1 97.56 113 SER B N 1
ATOM 2303 C CA . SER B 1 113 ? -1.928 -15.242 8.156 1 97.56 113 SER B CA 1
ATOM 2304 C C . SER B 1 113 ? -2.256 -16.391 7.211 1 97.56 113 SER B C 1
ATOM 2306 O O . SER B 1 113 ? -1.873 -17.531 7.465 1 97.56 113 SER B O 1
ATOM 2308 N N . SER B 1 114 ? -2.941 -16.094 6.133 1 98.56 114 SER B N 1
ATOM 2309 C CA . SER B 1 114 ? -3.275 -17.125 5.156 1 98.56 114 SER B CA 1
ATOM 2310 C C . SER B 1 114 ? -2.02 -17.734 4.547 1 98.56 114 SER B C 1
ATOM 2312 O O . SER B 1 114 ? -1.964 -18.938 4.305 1 98.56 114 SER B O 1
ATOM 2314 N N . SER B 1 115 ? -1.013 -16.906 4.336 1 98.69 115 SER B N 1
ATOM 2315 C CA . SER B 1 115 ? 0.194 -17.406 3.684 1 98.69 115 SER B CA 1
ATOM 2316 C C . SER B 1 115 ? 1.022 -18.266 4.637 1 98.69 115 SER B C 1
ATOM 2318 O O . SER B 1 115 ? 1.793 -19.125 4.199 1 98.69 115 SER B O 1
ATOM 2320 N N . ALA B 1 116 ? 0.899 -18 5.941 1 98 116 ALA B N 1
ATOM 2321 C CA . ALA B 1 116 ? 1.527 -18.922 6.887 1 98 116 ALA B CA 1
ATOM 2322 C C . ALA B 1 116 ? 0.896 -20.297 6.8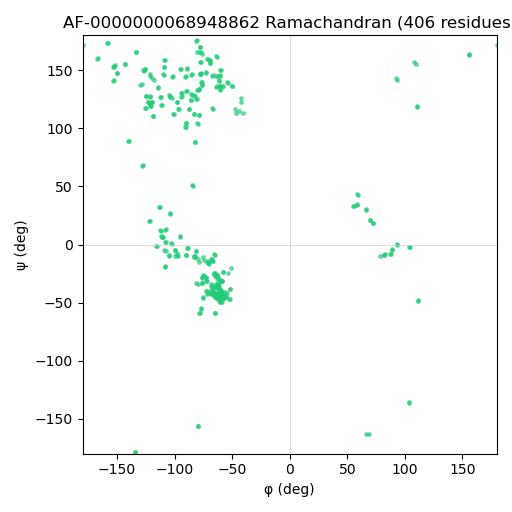09 1 98 116 ALA B C 1
ATOM 2324 O O . ALA B 1 116 ? 1.6 -21.312 6.836 1 98 116 ALA B O 1
ATOM 2325 N N . VAL B 1 117 ? -0.404 -20.344 6.781 1 98.5 117 VAL B N 1
ATOM 2326 C CA . VAL B 1 117 ? -1.123 -21.609 6.637 1 98.5 117 VAL B CA 1
ATOM 2327 C C . VAL B 1 117 ? -0.733 -22.266 5.316 1 98.5 117 VAL B C 1
ATOM 2329 O O . VAL B 1 117 ? -0.429 -23.469 5.285 1 98.5 117 VAL B O 1
ATOM 2332 N N . PHE B 1 118 ? -0.678 -21.531 4.25 1 98.81 118 PHE B N 1
ATOM 2333 C CA . PHE B 1 118 ? -0.29 -22.031 2.936 1 98.81 118 PHE B CA 1
ATOM 2334 C C . PHE B 1 118 ? 1.114 -22.625 2.973 1 98.81 118 PHE B C 1
ATOM 2336 O O . PHE B 1 118 ? 1.36 -23.688 2.4 1 98.81 118 PHE B O 1
ATOM 2343 N N . ALA B 1 119 ? 2.023 -21.938 3.623 1 98.81 119 ALA B N 1
ATOM 2344 C CA . ALA B 1 119 ? 3.42 -22.359 3.682 1 98.81 119 ALA B CA 1
ATOM 2345 C C . ALA B 1 119 ? 3.543 -23.75 4.305 1 98.81 119 ALA B C 1
ATOM 2347 O O . ALA B 1 119 ? 4.418 -24.531 3.926 1 98.81 119 ALA B O 1
ATOM 2348 N N . ASP B 1 120 ? 2.646 -24.094 5.223 1 98.25 120 ASP B N 1
ATOM 2349 C CA . ASP B 1 120 ? 2.65 -25.422 5.848 1 98.25 120 ASP B CA 1
ATOM 2350 C C . ASP B 1 120 ? 2.346 -26.516 4.824 1 98.25 120 ASP B C 1
ATOM 2352 O O . ASP B 1 120 ? 2.684 -27.672 5.031 1 98.25 120 ASP B O 1
ATOM 2356 N N . LEU B 1 121 ? 1.687 -26.156 3.779 1 98.69 121 LEU B N 1
ATOM 2357 C CA . LEU B 1 121 ? 1.212 -27.125 2.799 1 98.69 121 LEU B CA 1
ATOM 2358 C C . LEU B 1 121 ? 2.254 -27.359 1.71 1 98.69 121 LEU B C 1
ATOM 2360 O O . LEU B 1 121 ? 2.096 -28.234 0.868 1 98.69 121 LEU B O 1
ATOM 2364 N N . VAL B 1 122 ? 3.33 -26.547 1.693 1 98.81 122 VAL B N 1
ATOM 2365 C CA . VAL B 1 122 ? 4.355 -26.641 0.662 1 98.81 122 VAL B CA 1
ATOM 2366 C C . VAL B 1 122 ? 5.734 -26.75 1.313 1 98.81 122 VAL B C 1
ATOM 2368 O O . VAL B 1 122 ? 6.586 -25.875 1.128 1 98.81 122 VAL B O 1
ATOM 2371 N N . PRO B 1 123 ? 5.996 -27.844 1.969 1 98.31 123 PRO B N 1
ATOM 2372 C CA . PRO B 1 123 ? 7.27 -27.984 2.676 1 98.31 123 PRO B CA 1
ATOM 2373 C C . PRO B 1 123 ? 8.477 -27.828 1.752 1 98.31 123 PRO B C 1
ATOM 2375 O O . PRO B 1 123 ? 8.453 -28.312 0.617 1 98.31 123 PRO B O 1
ATOM 2378 N N . GLY B 1 124 ? 9.484 -27.062 2.232 1 98.44 124 GLY B N 1
ATOM 2379 C CA . GLY B 1 124 ? 10.727 -26.859 1.499 1 98.44 124 GLY B CA 1
ATOM 2380 C C . GLY B 1 124 ? 10.656 -25.703 0.512 1 98.44 124 GLY B C 1
ATOM 2381 O O . GLY B 1 124 ? 11.672 -25.312 -0.066 1 98.44 124 GLY B O 1
ATOM 2382 N N . ALA B 1 125 ? 9.492 -25.125 0.303 1 98.88 125 ALA B N 1
ATOM 2383 C CA . ALA B 1 125 ? 9.312 -24.047 -0.67 1 98.88 125 ALA B CA 1
ATOM 2384 C C . ALA B 1 125 ? 9.836 -22.734 -0.13 1 98.88 125 ALA B C 1
ATOM 2386 O O . ALA B 1 125 ? 9.812 -22.484 1.08 1 98.88 125 ALA B O 1
ATOM 2387 N N . ARG B 1 126 ? 10.344 -21.922 -0.966 1 98.88 126 ARG B N 1
ATOM 2388 C CA . ARG B 1 126 ? 10.484 -20.484 -0.739 1 98.88 126 ARG B CA 1
ATOM 2389 C C . ARG B 1 126 ? 9.258 -19.734 -1.229 1 98.88 126 ARG B C 1
ATOM 2391 O O . ARG B 1 126 ? 9.117 -19.453 -2.426 1 98.88 126 ARG B O 1
ATOM 2398 N N . VAL B 1 127 ? 8.336 -19.344 -0.271 1 98.94 127 VAL B N 1
ATOM 2399 C CA . VAL B 1 127 ? 6.992 -18.875 -0.593 1 98.94 127 VAL B CA 1
ATOM 2400 C C . VAL B 1 127 ? 7.008 -17.359 -0.789 1 98.94 127 VAL B C 1
ATOM 2402 O O . VAL B 1 127 ? 7.621 -16.625 -0.005 1 98.94 127 VAL B O 1
ATOM 2405 N N . VAL B 1 128 ? 6.414 -16.875 -1.849 1 99 128 VAL B N 1
ATOM 2406 C CA . VAL B 1 128 ? 6.109 -15.477 -2.1 1 99 128 VAL B CA 1
ATOM 2407 C C . VAL B 1 128 ? 4.609 -15.305 -2.346 1 99 128 VAL B C 1
ATOM 2409 O O . VAL B 1 128 ? 4.027 -16.016 -3.174 1 99 128 VAL B O 1
ATOM 2412 N N . LYS B 1 129 ? 3.953 -14.484 -1.558 1 98.94 129 LYS B N 1
ATOM 2413 C CA . LYS B 1 129 ? 2.564 -14.133 -1.846 1 98.94 129 LYS B CA 1
ATOM 2414 C C . LYS B 1 129 ? 2.479 -13.047 -2.914 1 98.94 129 LYS B C 1
ATOM 2416 O O . LYS B 1 129 ? 3.158 -12.023 -2.82 1 98.94 129 LYS B O 1
ATOM 2421 N N . ALA B 1 130 ? 1.76 -13.289 -3.955 1 98.94 130 ALA B N 1
ATOM 2422 C CA . ALA B 1 130 ? 1.531 -12.375 -5.066 1 98.94 130 ALA B CA 1
ATOM 2423 C C . ALA B 1 130 ? 0.388 -12.852 -5.953 1 98.94 130 ALA B C 1
ATOM 2425 O O . ALA B 1 130 ? -0.029 -14.016 -5.863 1 98.94 130 ALA B O 1
ATOM 2426 N N . PHE B 1 131 ? -0.207 -11.977 -6.746 1 98.94 131 PHE B N 1
ATOM 2427 C CA . PHE B 1 131 ? -1.228 -12.25 -7.75 1 98.94 131 PHE B CA 1
ATOM 2428 C C . PHE B 1 131 ? -2.541 -12.656 -7.09 1 98.94 131 PHE B C 1
ATOM 2430 O O . PHE B 1 131 ? -3.371 -13.32 -7.711 1 98.94 131 PHE B O 1
ATOM 2437 N N . ASN B 1 132 ? -2.693 -12.297 -5.84 1 98.75 132 ASN B N 1
ATOM 2438 C CA . ASN B 1 132 ? -3.863 -12.719 -5.074 1 98.75 132 ASN B CA 1
ATOM 2439 C C . ASN B 1 132 ? -4.855 -11.57 -4.891 1 98.75 132 ASN B C 1
ATOM 2441 O O . ASN B 1 132 ? -5.988 -11.789 -4.461 1 98.75 132 ASN B O 1
ATOM 2445 N N . HIS B 1 133 ? -4.426 -10.359 -5.266 1 98.62 133 HIS B N 1
ATOM 2446 C CA . HIS B 1 133 ? -5.176 -9.234 -4.719 1 98.62 133 HIS B CA 1
ATOM 2447 C C . HIS B 1 133 ? -5.883 -8.453 -5.824 1 98.62 133 HIS B C 1
ATOM 2449 O O . HIS B 1 133 ? -6.574 -7.469 -5.547 1 98.62 133 HIS B O 1
ATOM 2455 N N . LEU B 1 134 ? -5.738 -8.828 -7.074 1 98.5 134 LEU B N 1
ATOM 2456 C CA . LEU B 1 134 ? -6.391 -8.188 -8.211 1 98.5 134 LEU B CA 1
ATOM 2457 C C . LEU B 1 134 ? -7.477 -9.086 -8.789 1 98.5 134 LEU B C 1
ATOM 2459 O O . LEU B 1 134 ? -7.379 -10.312 -8.719 1 98.5 134 LEU B O 1
ATOM 2463 N N . GLN B 1 135 ? -8.492 -8.477 -9.406 1 97.94 135 GLN B N 1
ATOM 2464 C CA . GLN B 1 135 ? -9.43 -9.25 -10.211 1 97.94 135 GLN B CA 1
ATOM 2465 C C . GLN B 1 135 ? -8.711 -9.953 -11.359 1 97.94 135 GLN B C 1
ATOM 2467 O O . GLN B 1 135 ? -7.793 -9.398 -11.961 1 97.94 135 GLN B O 1
ATOM 2472 N N . PRO B 1 136 ? -9.172 -11.148 -11.711 1 98.5 136 PRO B N 1
ATOM 2473 C CA . PRO B 1 136 ? -8.508 -11.922 -12.758 1 98.5 136 PRO B CA 1
ATOM 2474 C C . PRO B 1 136 ? -8.305 -11.133 -14.047 1 98.5 136 PRO B C 1
ATOM 2476 O O . PRO B 1 136 ? -7.262 -11.25 -14.695 1 98.5 136 PRO B O 1
ATOM 2479 N N . ALA B 1 137 ? -9.266 -10.312 -14.414 1 98.38 137 ALA B N 1
ATOM 2480 C CA . ALA B 1 137 ? -9.164 -9.555 -15.656 1 98.38 137 ALA B CA 1
ATOM 2481 C C . ALA B 1 137 ? -7.984 -8.586 -15.617 1 98.38 137 ALA B C 1
ATOM 2483 O O . ALA B 1 137 ? -7.344 -8.336 -16.641 1 98.38 137 ALA B O 1
ATOM 2484 N N . LEU B 1 138 ? -7.664 -8.031 -14.445 1 98.62 138 LEU B N 1
ATOM 2485 C CA . LEU B 1 138 ? -6.551 -7.105 -14.281 1 98.62 138 LEU B CA 1
ATOM 2486 C C . LEU B 1 138 ? -5.219 -7.852 -14.281 1 98.62 138 LEU B C 1
ATOM 2488 O O . LEU B 1 138 ? -4.188 -7.289 -14.656 1 98.62 138 LEU B O 1
ATOM 2492 N N . VAL B 1 139 ? -5.223 -9.133 -13.836 1 98.81 139 VAL B N 1
ATOM 2493 C CA . VAL B 1 139 ? -4.031 -9.977 -13.898 1 98.81 139 VAL B CA 1
ATOM 2494 C C . VAL B 1 139 ? -3.736 -10.352 -15.352 1 98.81 139 VAL B C 1
ATOM 2496 O O . VAL B 1 139 ? -2.59 -10.266 -15.797 1 98.81 139 VAL B O 1
ATOM 2499 N N . ALA B 1 140 ? -4.77 -10.68 -16.094 1 98.75 140 ALA B N 1
ATOM 2500 C CA . ALA B 1 140 ? -4.637 -11.188 -17.469 1 98.75 140 ALA B CA 1
ATOM 2501 C C . ALA B 1 140 ? -4.324 -10.055 -18.438 1 98.75 140 ALA B C 1
ATOM 2503 O O . ALA B 1 140 ? -3.629 -10.258 -19.438 1 98.75 140 ALA B O 1
ATOM 2504 N N . GLY B 1 141 ? -4.852 -8.922 -18.141 1 98 141 GLY B N 1
ATOM 2505 C CA . GLY B 1 141 ? -4.785 -7.812 -19.094 1 98 141 GLY B CA 1
ATOM 2506 C C . GLY B 1 141 ? -3.457 -7.082 -19.062 1 98 141 GLY B C 1
ATOM 2507 O O . GLY B 1 141 ? -2.59 -7.391 -18.234 1 98 141 GLY B O 1
ATOM 2508 N N . ASP B 1 142 ? -3.268 -6.121 -19.938 1 98.19 142 ASP B N 1
ATOM 2509 C CA . ASP B 1 142 ? -2.098 -5.25 -19.984 1 98.19 142 ASP B CA 1
ATOM 2510 C C . ASP B 1 142 ? -2.055 -4.324 -18.766 1 98.19 142 ASP B C 1
ATOM 2512 O O . ASP B 1 142 ? -2.912 -3.451 -18.625 1 98.19 142 ASP B O 1
ATOM 2516 N N . PRO B 1 143 ? -1.002 -4.465 -17.938 1 98.19 143 PRO B N 1
ATOM 2517 C CA . PRO B 1 143 ? -0.929 -3.635 -16.734 1 98.19 143 PRO B CA 1
ATOM 2518 C C . PRO B 1 143 ? -0.757 -2.15 -17.047 1 98.19 143 PRO B C 1
ATOM 2520 O O . PRO B 1 143 ? -0.893 -1.307 -16.156 1 98.19 143 PRO B O 1
ATOM 2523 N N . GLN B 1 144 ? -0.533 -1.782 -18.234 1 97.31 144 GLN B N 1
ATOM 2524 C CA . GLN B 1 144 ? -0.29 -0.388 -18.578 1 97.31 144 GLN B CA 1
ATOM 2525 C C . GLN B 1 144 ? -1.455 0.186 -19.391 1 97.31 144 GLN B C 1
ATOM 2527 O O . GLN B 1 144 ? -1.384 1.316 -19.875 1 97.31 144 GLN B O 1
ATOM 2532 N N . ALA B 1 145 ? -2.52 -0.598 -19.531 1 94.12 145 ALA B N 1
ATOM 2533 C CA . ALA B 1 145 ? -3.625 -0.259 -20.422 1 94.12 145 ALA B CA 1
ATOM 2534 C C . ALA B 1 145 ? -4.336 1.01 -19.953 1 94.12 145 ALA B C 1
ATOM 2536 O O . ALA B 1 145 ? -4.875 1.761 -20.766 1 94.12 145 ALA B O 1
ATOM 2537 N N . GLU B 1 146 ? -4.336 1.344 -18.688 1 91.94 146 GLU B N 1
ATOM 2538 C CA . GLU B 1 146 ? -5.117 2.453 -18.156 1 91.94 146 GLU B CA 1
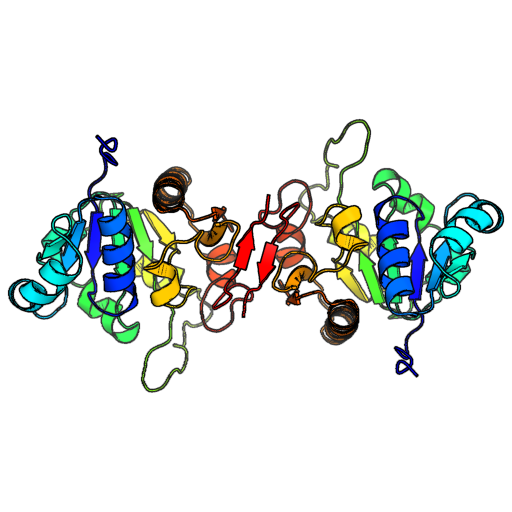ATOM 2539 C C . GLU B 1 146 ? -4.219 3.629 -17.781 1 91.94 146 GLU B C 1
ATOM 2541 O O . GLU B 1 146 ? -4.648 4.543 -17.078 1 91.94 146 GLU B O 1
ATOM 2546 N N . GLY B 1 147 ? -2.91 3.604 -18.25 1 92.75 147 GLY B N 1
ATOM 2547 C CA . GLY B 1 147 ? -1.935 4.609 -17.859 1 92.75 147 GLY B CA 1
ATOM 2548 C C . GLY B 1 147 ? -1.127 4.219 -16.641 1 92.75 147 GLY B C 1
ATOM 2549 O O . GLY B 1 147 ? -1.656 3.609 -15.703 1 92.75 147 GLY B O 1
ATOM 2550 N N . GLY B 1 148 ? 0.103 4.574 -16.656 1 96.19 148 GLY B N 1
ATOM 2551 C CA . GLY B 1 148 ? 0.98 4.113 -15.594 1 96.19 148 GLY B CA 1
ATOM 2552 C C . GLY B 1 148 ? 1.206 2.613 -15.617 1 96.19 148 GLY B C 1
ATOM 2553 O O . GLY B 1 148 ? 1 1.965 -16.641 1 96.19 148 GLY B O 1
ATOM 2554 N N . ARG B 1 149 ? 1.683 2.104 -14.547 1 98.31 149 ARG B N 1
ATOM 2555 C CA . ARG B 1 149 ? 1.864 0.667 -14.375 1 98.31 149 ARG B CA 1
ATOM 2556 C C . ARG B 1 149 ? 1.041 0.143 -13.203 1 98.31 149 ARG B C 1
ATOM 2558 O O . ARG B 1 149 ? 1.151 0.649 -12.086 1 98.31 149 ARG B O 1
ATOM 2565 N N . ARG B 1 150 ? 0.18 -0.823 -13.461 1 98.81 150 ARG B N 1
ATOM 2566 C CA . ARG B 1 150 ? -0.653 -1.426 -12.43 1 98.81 150 ARG B CA 1
ATOM 2567 C C . ARG B 1 150 ? 0.202 -2.072 -11.344 1 98.81 150 ARG B C 1
ATOM 2569 O O . ARG B 1 150 ? 1.197 -2.734 -11.641 1 98.81 150 ARG B O 1
ATOM 2576 N N . VAL B 1 151 ? -0.151 -1.868 -10.125 1 98.88 151 VAL B N 1
ATOM 2577 C CA . VAL B 1 151 ? 0.621 -2.311 -8.969 1 98.88 151 VAL B CA 1
ATOM 2578 C C . VAL B 1 151 ? 0.361 -3.793 -8.711 1 98.88 151 VAL B C 1
ATOM 2580 O O . VAL B 1 151 ? -0.782 -4.25 -8.781 1 98.88 151 VAL B O 1
ATOM 2583 N N . MET B 1 152 ? 1.362 -4.559 -8.5 1 98.94 152 MET B N 1
ATOM 2584 C CA . MET B 1 152 ? 1.329 -5.918 -7.969 1 98.94 152 MET B CA 1
ATOM 2585 C C . MET B 1 152 ? 2.096 -6.008 -6.652 1 98.94 152 MET B C 1
ATOM 2587 O O . MET B 1 152 ? 3.316 -5.84 -6.629 1 98.94 152 MET B O 1
ATOM 2591 N N . PHE B 1 153 ? 1.409 -6.211 -5.562 1 98.94 153 PHE B N 1
ATOM 2592 C CA . PHE B 1 153 ? 2.057 -6.383 -4.266 1 98.94 153 PHE B CA 1
ATOM 2593 C C . PHE B 1 153 ? 2.631 -7.785 -4.125 1 98.94 153 PHE B C 1
ATOM 2595 O O . PHE B 1 153 ? 2.055 -8.75 -4.633 1 98.94 153 PHE B O 1
ATOM 2602 N N . MET B 1 154 ? 3.721 -7.859 -3.428 1 98.88 154 MET B N 1
ATOM 2603 C CA . MET B 1 154 ? 4.305 -9.156 -3.102 1 98.88 154 MET B CA 1
ATOM 2604 C C . MET B 1 154 ? 4.902 -9.148 -1.698 1 98.88 154 MET B C 1
ATOM 2606 O O . MET B 1 154 ? 5.211 -8.086 -1.159 1 98.88 154 MET B O 1
ATOM 2610 N N . SER B 1 155 ? 5.02 -10.281 -1.076 1 98.94 155 SER B N 1
ATOM 2611 C CA . SER B 1 155 ? 5.598 -10.492 0.246 1 98.94 155 SER B CA 1
ATOM 2612 C C . SER B 1 155 ? 6.238 -11.875 0.354 1 98.94 155 SER B C 1
ATOM 2614 O O . SER B 1 155 ? 5.758 -12.836 -0.248 1 98.94 155 SER B O 1
ATOM 2616 N N . GLY B 1 156 ? 7.262 -12.016 1.106 1 98.88 156 GLY B N 1
ATOM 2617 C CA . GLY B 1 156 ? 7.988 -13.258 1.312 1 98.88 156 GLY B CA 1
ATOM 2618 C C . GLY B 1 156 ? 9.164 -13.109 2.26 1 98.88 156 GLY B C 1
ATOM 2619 O O . GLY B 1 156 ? 9.547 -11.992 2.615 1 98.88 156 GLY B O 1
ATOM 2620 N N . ASP B 1 157 ? 9.766 -14.227 2.637 1 98.75 157 ASP B N 1
ATOM 2621 C CA . ASP B 1 157 ? 10.82 -14.188 3.645 1 98.75 157 ASP B CA 1
ATOM 2622 C C . ASP B 1 157 ? 12.188 -14.453 3.018 1 98.75 157 ASP B C 1
ATOM 2624 O O . ASP B 1 157 ? 13.219 -14.195 3.639 1 98.75 157 ASP B O 1
ATOM 2628 N N . ASP B 1 158 ? 12.227 -15.039 1.821 1 98.88 158 ASP B N 1
ATOM 2629 C CA . ASP B 1 158 ? 13.477 -15.328 1.132 1 98.88 158 ASP B CA 1
ATOM 2630 C C . ASP B 1 158 ? 13.812 -14.242 0.113 1 98.88 158 ASP B C 1
ATOM 2632 O O . ASP B 1 158 ? 13.086 -14.055 -0.865 1 98.88 158 ASP B O 1
ATOM 2636 N N . ALA B 1 159 ? 14.945 -13.531 0.335 1 98.62 159 ALA B N 1
ATOM 2637 C CA . ALA B 1 159 ? 15.305 -12.367 -0.478 1 98.62 159 ALA B CA 1
ATOM 2638 C C . ALA B 1 159 ? 15.477 -12.758 -1.942 1 98.62 159 ALA B C 1
ATOM 2640 O O . ALA B 1 159 ? 15.047 -12.031 -2.842 1 98.62 159 ALA B O 1
ATOM 2641 N N . ASN B 1 160 ? 16.062 -13.906 -2.193 1 98.62 160 ASN B N 1
ATOM 2642 C CA . ASN B 1 160 ? 16.297 -14.336 -3.566 1 98.62 160 ASN B CA 1
ATOM 2643 C C . ASN B 1 160 ? 15 -14.742 -4.258 1 98.62 160 ASN B C 1
ATOM 2645 O O . ASN B 1 160 ? 14.805 -14.461 -5.441 1 98.62 160 ASN B O 1
ATOM 2649 N N . ALA B 1 161 ? 14.102 -15.43 -3.541 1 98.88 161 ALA B N 1
ATOM 2650 C CA . ALA B 1 161 ? 12.797 -15.781 -4.109 1 98.88 161 ALA B CA 1
ATOM 2651 C C . ALA B 1 161 ? 12.008 -14.531 -4.48 1 98.88 161 ALA B C 1
ATOM 2653 O O . ALA B 1 161 ? 11.43 -14.461 -5.57 1 98.88 161 ALA B O 1
ATOM 2654 N N . LYS B 1 162 ? 12.047 -13.586 -3.582 1 98.88 162 LYS B N 1
ATOM 2655 C CA . LYS B 1 162 ? 11.336 -12.336 -3.854 1 98.88 162 LYS B CA 1
ATOM 2656 C C . LYS B 1 162 ? 11.922 -11.625 -5.074 1 98.88 162 LYS B C 1
ATOM 2658 O O . LYS B 1 162 ? 11.18 -11.094 -5.898 1 98.88 162 LYS B O 1
ATOM 2663 N N . ALA B 1 163 ? 13.203 -11.609 -5.176 1 98.75 163 ALA B N 1
ATOM 2664 C CA . ALA B 1 163 ? 13.844 -10.961 -6.316 1 98.75 163 ALA B CA 1
ATOM 2665 C C . ALA B 1 163 ? 13.43 -11.617 -7.629 1 98.75 163 ALA B C 1
ATOM 2667 O O . ALA B 1 163 ? 13.18 -10.93 -8.617 1 98.75 163 ALA B O 1
ATOM 2668 N N . GLU B 1 164 ? 13.352 -12.93 -7.637 1 98.56 164 GLU B N 1
ATOM 2669 C CA . GLU B 1 164 ? 12.953 -13.648 -8.844 1 98.56 164 GLU B CA 1
ATOM 2670 C C . GLU B 1 164 ? 11.492 -13.359 -9.203 1 98.56 164 GLU B C 1
ATOM 2672 O O . GLU B 1 164 ? 11.164 -13.156 -10.367 1 98.56 164 GLU B O 1
ATOM 2677 N N . VAL B 1 165 ? 10.625 -13.328 -8.227 1 98.88 165 VAL B N 1
ATOM 2678 C CA . VAL B 1 165 ? 9.211 -13.039 -8.469 1 98.88 165 VAL B CA 1
ATOM 2679 C C . VAL B 1 165 ? 9.055 -11.586 -8.914 1 98.88 165 VAL B C 1
ATOM 2681 O O . VAL B 1 165 ? 8.242 -11.289 -9.797 1 98.88 165 VAL B O 1
ATOM 2684 N N . ALA B 1 166 ? 9.875 -10.703 -8.344 1 98.88 166 ALA B N 1
ATOM 2685 C CA . ALA B 1 166 ? 9.859 -9.305 -8.766 1 98.88 166 ALA B CA 1
ATOM 2686 C C . ALA B 1 166 ? 10.242 -9.172 -10.242 1 98.88 166 ALA B C 1
ATOM 2688 O O . ALA B 1 166 ? 9.648 -8.375 -10.977 1 98.88 166 ALA B O 1
ATOM 2689 N N . LYS B 1 167 ? 11.25 -9.914 -10.633 1 98.56 167 LYS B N 1
ATOM 2690 C CA . LYS B 1 167 ? 11.648 -9.914 -12.039 1 98.56 167 LYS B CA 1
ATOM 2691 C C . LYS B 1 167 ? 10.508 -10.375 -12.938 1 98.56 167 LYS B C 1
ATOM 2693 O O . LYS B 1 167 ? 10.266 -9.789 -13.992 1 98.56 167 LYS B O 1
ATOM 2698 N N . LEU B 1 168 ? 9.836 -11.391 -12.516 1 98.75 168 LEU B N 1
ATOM 2699 C CA . LEU B 1 168 ? 8.688 -11.891 -13.266 1 98.75 168 LEU B CA 1
ATOM 2700 C C . LEU B 1 168 ? 7.59 -10.844 -13.352 1 98.75 168 LEU B C 1
ATOM 2702 O O . LEU B 1 168 ? 7.047 -10.586 -14.43 1 98.75 168 LEU B O 1
ATOM 2706 N N . ILE B 1 169 ? 7.27 -10.211 -12.227 1 98.81 169 ILE B N 1
ATOM 2707 C CA . ILE B 1 169 ? 6.254 -9.172 -12.148 1 98.81 169 ILE B CA 1
ATOM 2708 C C . ILE B 1 169 ? 6.609 -8.031 -13.102 1 98.81 169 ILE B C 1
ATOM 2710 O O . ILE B 1 169 ? 5.754 -7.555 -13.852 1 98.81 169 ILE B O 1
ATOM 2714 N N . ASP B 1 170 ? 7.855 -7.676 -13.109 1 98.5 170 ASP B N 1
ATOM 2715 C CA . ASP B 1 170 ? 8.336 -6.617 -13.992 1 98.5 170 ASP B CA 1
ATOM 2716 C C . ASP B 1 170 ? 8.234 -7.031 -15.461 1 98.5 170 ASP B C 1
ATOM 2718 O O . ASP B 1 170 ? 7.805 -6.246 -16.297 1 98.5 170 ASP B O 1
ATOM 2722 N N . ARG B 1 171 ? 8.633 -8.266 -15.742 1 98.12 171 ARG B N 1
ATOM 2723 C CA . ARG B 1 171 ? 8.57 -8.789 -17.109 1 98.12 171 ARG B CA 1
ATOM 2724 C C . ARG B 1 171 ? 7.133 -8.781 -17.625 1 98.12 171 ARG B C 1
ATOM 2726 O O . ARG B 1 171 ? 6.902 -8.57 -18.812 1 98.12 171 ARG B O 1
ATOM 2733 N N . LEU B 1 172 ? 6.191 -8.961 -16.734 1 98.5 172 LEU B N 1
ATOM 2734 C CA . LEU B 1 172 ? 4.785 -9 -17.125 1 98.5 172 LEU B CA 1
ATOM 2735 C C . LEU B 1 172 ? 4.223 -7.586 -17.25 1 98.5 172 LEU B C 1
ATOM 2737 O O . LEU B 1 172 ? 3.078 -7.406 -17.688 1 98.5 172 LEU B O 1
ATOM 2741 N N . GLY B 1 173 ? 4.984 -6.547 -16.797 1 98.31 173 GLY B N 1
ATOM 2742 C CA . GLY B 1 173 ? 4.613 -5.16 -17.031 1 98.31 173 GLY B CA 1
ATOM 2743 C C . GLY B 1 173 ? 4.039 -4.484 -15.805 1 98.31 173 GLY B C 1
ATOM 2744 O O . GLY B 1 173 ? 3.732 -3.291 -15.836 1 98.31 173 GLY B O 1
ATOM 2745 N N . PHE B 1 174 ? 3.91 -5.227 -14.719 1 98.88 174 PHE B N 1
ATOM 2746 C CA . PHE B 1 174 ? 3.381 -4.664 -13.484 1 98.88 174 PHE B CA 1
ATOM 2747 C C . PHE B 1 174 ? 4.438 -3.83 -12.766 1 98.88 174 PHE B C 1
ATOM 2749 O O . PHE B 1 174 ? 5.633 -3.963 -13.047 1 98.88 174 PHE B O 1
ATOM 2756 N N . PHE B 1 175 ? 4.039 -2.902 -11.93 1 98.88 175 PHE B N 1
ATOM 2757 C CA . PHE B 1 175 ? 4.898 -2.26 -10.945 1 98.88 175 PHE B CA 1
ATOM 2758 C C . PHE B 1 175 ? 4.871 -3.025 -9.625 1 98.88 175 PHE B C 1
ATOM 2760 O O . PHE B 1 175 ? 3.904 -2.936 -8.867 1 98.88 175 PHE B O 1
ATOM 2767 N N . GLY B 1 176 ? 5.91 -3.729 -9.383 1 98.88 176 GLY B N 1
ATOM 2768 C CA . GLY B 1 176 ? 5.973 -4.535 -8.18 1 98.88 176 GLY B CA 1
ATOM 2769 C C . GLY B 1 176 ? 6.305 -3.727 -6.938 1 98.88 176 GLY B C 1
ATOM 2770 O O . GLY B 1 176 ? 7.18 -2.857 -6.973 1 98.88 176 GLY B O 1
ATOM 2771 N N . ILE B 1 177 ? 5.578 -3.951 -5.871 1 98.94 177 ILE B N 1
ATOM 2772 C CA . ILE B 1 177 ? 5.902 -3.385 -4.566 1 98.94 177 ILE B CA 1
ATOM 2773 C C . ILE B 1 177 ? 6.109 -4.508 -3.553 1 98.94 177 ILE B C 1
ATOM 2775 O O . ILE B 1 177 ? 5.199 -5.305 -3.307 1 98.94 177 ILE B O 1
ATOM 2779 N N . ASP B 1 178 ? 7.273 -4.609 -2.977 1 98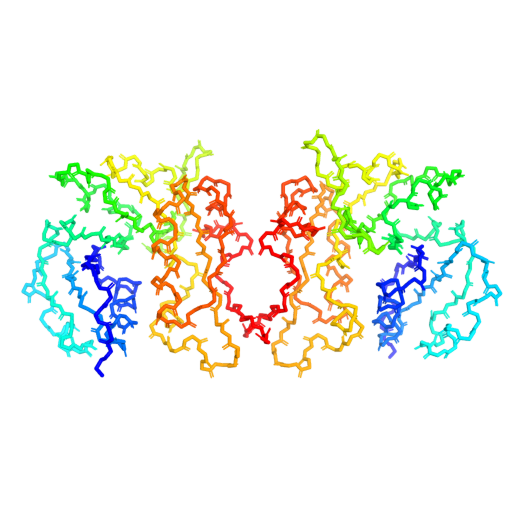.88 178 ASP B N 1
ATOM 2780 C CA . ASP B 1 178 ? 7.617 -5.57 -1.935 1 98.88 178 ASP B CA 1
ATOM 2781 C C . ASP B 1 178 ? 7.176 -5.074 -0.561 1 98.88 178 ASP B C 1
ATOM 2783 O O . ASP B 1 178 ? 7.754 -4.129 -0.02 1 98.88 178 AS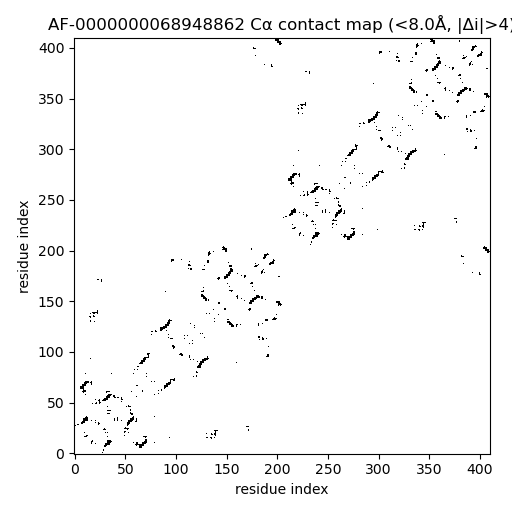P B O 1
ATOM 2787 N N . LEU B 1 179 ? 6.203 -5.723 0.038 1 98.69 179 LEU B N 1
ATOM 2788 C CA . LEU B 1 179 ? 5.625 -5.27 1.299 1 98.69 179 LEU B CA 1
ATOM 2789 C C . LEU B 1 179 ? 6.281 -5.977 2.48 1 98.69 179 LEU B C 1
ATOM 2791 O O . LEU B 1 179 ? 5.781 -5.91 3.605 1 98.69 179 LEU B O 1
ATOM 2795 N N . GLY B 1 180 ? 7.32 -6.742 2.219 1 98 180 GLY B N 1
ATOM 2796 C CA . GLY B 1 180 ? 8.094 -7.32 3.307 1 98 180 GLY B CA 1
ATOM 2797 C C . GLY B 1 180 ? 7.809 -8.789 3.525 1 98 180 GLY B C 1
ATOM 2798 O O . GLY B 1 180 ? 7.754 -9.57 2.568 1 98 180 GLY B O 1
ATOM 2799 N N . SER B 1 181 ? 7.648 -9.227 4.801 1 98.31 181 SER B N 1
ATOM 2800 C CA . SER B 1 181 ? 7.613 -10.633 5.195 1 98.31 181 SER B CA 1
ATOM 2801 C C . SER B 1 181 ? 6.32 -11.305 4.742 1 98.31 181 SER B C 1
ATOM 2803 O O . SER B 1 181 ? 5.316 -10.625 4.504 1 98.31 181 SER B O 1
ATOM 2805 N N . LEU B 1 182 ? 6.398 -12.57 4.68 1 98.75 182 LEU B N 1
ATOM 2806 C CA . LEU B 1 182 ? 5.234 -13.367 4.305 1 98.75 182 LEU B CA 1
ATOM 2807 C C . LEU B 1 182 ? 4.078 -13.125 5.27 1 98.75 182 LEU B C 1
ATOM 2809 O O . LEU B 1 182 ? 2.93 -12.977 4.84 1 98.75 182 LEU B O 1
ATOM 2813 N N . ASP B 1 183 ? 4.375 -13.023 6.543 1 97.81 183 ASP B N 1
ATOM 2814 C CA . ASP B 1 183 ? 3.338 -12.844 7.551 1 97.81 183 ASP B CA 1
ATOM 2815 C C .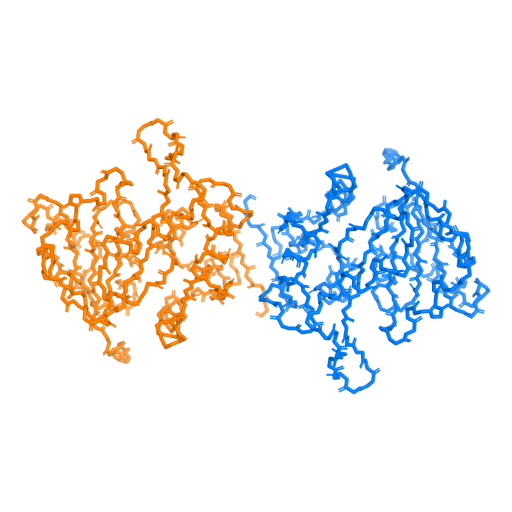 ASP B 1 183 ? 2.857 -11.398 7.594 1 97.81 183 ASP B C 1
ATOM 2817 O O . ASP B 1 183 ? 1.681 -11.117 7.352 1 97.81 183 ASP B O 1
ATOM 2821 N N . GLY B 1 184 ? 3.793 -10.453 7.871 1 95.81 184 GLY B N 1
ATOM 2822 C CA . GLY B 1 184 ? 3.443 -9.047 8.016 1 95.81 184 GLY B CA 1
ATOM 2823 C C . GLY B 1 184 ? 2.93 -8.422 6.73 1 95.81 184 GLY B C 1
ATOM 2824 O O . GLY B 1 184 ? 1.775 -7.996 6.664 1 95.81 184 GLY B O 1
ATOM 2825 N N . GLY B 1 185 ? 3.777 -8.477 5.719 1 97.81 185 GLY B N 1
ATOM 2826 C CA . GLY B 1 185 ? 3.412 -7.918 4.426 1 97.81 185 GLY B CA 1
ATOM 2827 C C . GLY B 1 185 ? 2.266 -8.656 3.76 1 97.81 185 GLY B C 1
ATOM 2828 O O . GLY B 1 185 ? 1.406 -8.039 3.129 1 97.81 185 GLY B O 1
ATOM 2829 N N . GLY B 1 186 ? 2.254 -9.969 3.932 1 98.38 186 GLY B N 1
ATOM 2830 C CA . GLY B 1 186 ? 1.211 -10.773 3.316 1 98.38 186 GLY B CA 1
ATOM 2831 C C . GLY B 1 186 ? -0.18 -10.422 3.812 1 98.38 186 GLY B C 1
ATOM 2832 O O . GLY B 1 186 ? -1.143 -10.453 3.043 1 98.38 186 GLY B O 1
ATOM 2833 N N . ARG B 1 187 ? -0.285 -10.062 5.082 1 97.88 187 ARG B N 1
ATOM 2834 C CA . ARG B 1 187 ? -1.574 -9.703 5.664 1 97.88 187 ARG B CA 1
ATOM 2835 C C . ARG B 1 187 ? -2.125 -8.43 5.027 1 97.88 187 ARG B C 1
ATOM 2837 O O . ARG B 1 187 ? -3.342 -8.242 4.957 1 97.88 187 ARG B O 1
ATOM 2844 N N . GLN B 1 188 ? -1.268 -7.598 4.508 1 98.19 188 GLN B N 1
ATOM 2845 C CA . GLN B 1 188 ? -1.662 -6.297 3.982 1 98.19 188 GLN B CA 1
ATOM 2846 C C . GLN B 1 188 ? -2.412 -6.445 2.66 1 98.19 188 GLN B C 1
ATOM 2848 O O . GLN B 1 188 ? -3.236 -5.598 2.312 1 98.19 188 GLN B O 1
ATOM 2853 N N . HIS B 1 189 ? -2.104 -7.516 1.937 1 98.62 189 HIS B N 1
ATOM 2854 C CA . HIS B 1 189 ? -2.785 -7.672 0.657 1 98.62 189 HIS B CA 1
ATOM 2855 C C . HIS B 1 189 ? -3.547 -8.992 0.598 1 98.62 189 HIS B C 1
ATOM 2857 O O . HIS B 1 189 ? -3.836 -9.5 -0.488 1 98.62 189 HIS B O 1
ATOM 2863 N N . GLN B 1 190 ? -3.826 -9.57 1.836 1 98.25 190 GLN B N 1
ATOM 2864 C CA . GLN B 1 190 ? -4.742 -10.695 2 1 98.25 190 GLN B CA 1
ATOM 2865 C C . GLN B 1 190 ? -6.195 -10.242 1.896 1 98.25 190 GLN B C 1
ATOM 2867 O O . GLN B 1 190 ? -6.57 -9.203 2.453 1 98.25 190 GLN B O 1
ATOM 2872 N N . PHE B 1 191 ? -7.004 -11.07 1.151 1 96.88 191 PHE B N 1
ATOM 2873 C CA . PHE B 1 191 ? -8.43 -10.773 1.064 1 96.88 191 PHE B CA 1
ATOM 2874 C C . PHE B 1 191 ? -9.25 -11.867 1.742 1 96.88 191 PHE B C 1
ATOM 2876 O O . PHE B 1 191 ? -9.039 -13.055 1.493 1 96.88 191 PHE B O 1
ATOM 2883 N N . PRO B 1 192 ? -10.281 -11.453 2.568 1 94.5 192 PRO B N 1
ATOM 2884 C CA . PRO B 1 192 ? -10.602 -10.086 2.977 1 94.5 192 PRO B CA 1
ATOM 2885 C C . PRO B 1 192 ? -9.672 -9.57 4.078 1 94.5 192 PRO B C 1
ATOM 2887 O O . PRO B 1 192 ? -8.812 -10.312 4.562 1 94.5 192 PRO B O 1
ATOM 2890 N N . GLY B 1 193 ? -9.766 -8.266 4.348 1 93.88 193 GLY B N 1
ATOM 2891 C CA . GLY B 1 193 ? -9.156 -7.711 5.543 1 93.88 193 GLY B CA 1
ATOM 2892 C C . GLY B 1 193 ? -7.977 -6.805 5.246 1 93.88 193 GLY B C 1
ATOM 2893 O O . GLY B 1 193 ? -7.801 -5.77 5.891 1 93.88 193 GLY B O 1
ATOM 2894 N N . GLY B 1 194 ? -7.059 -7.27 4.383 1 97.25 194 GLY B N 1
ATOM 2895 C CA . GLY B 1 194 ? -5.898 -6.453 4.062 1 97.25 194 GLY B CA 1
ATOM 2896 C C . GLY B 1 194 ? -6.258 -5.129 3.422 1 97.25 194 GLY B C 1
ATOM 2897 O O . GLY B 1 194 ? -7.055 -5.078 2.484 1 97.25 194 GLY B O 1
ATOM 2898 N N . PRO B 1 195 ? -5.68 -4.02 3.857 1 98.38 195 PRO B N 1
ATOM 2899 C CA . PRO B 1 195 ? -6.043 -2.695 3.348 1 98.38 195 PRO B CA 1
ATOM 2900 C C . PRO B 1 195 ? -5.645 -2.494 1.888 1 98.38 195 PRO B C 1
ATOM 2902 O O . PRO B 1 195 ? -6.117 -1.56 1.237 1 98.38 195 PRO B O 1
ATOM 2905 N N . LEU B 1 196 ? -4.781 -3.387 1.342 1 98.69 196 LEU B N 1
ATOM 2906 C CA . LEU B 1 196 ? -4.254 -3.199 -0.005 1 98.69 196 LEU B CA 1
ATOM 2907 C C . LEU B 1 196 ? -4.789 -4.266 -0.953 1 98.69 196 LEU B C 1
ATOM 2909 O O . LEU B 1 196 ? -4.277 -4.426 -2.064 1 98.69 196 LEU B O 1
ATOM 2913 N N . ALA B 1 197 ? -5.789 -5.012 -0.511 1 97.19 197 ALA B N 1
ATOM 2914 C CA . ALA B 1 197 ? -6.383 -6.059 -1.338 1 97.19 197 ALA B CA 1
ATOM 2915 C C . ALA B 1 197 ? -7.543 -5.512 -2.164 1 97.19 197 ALA B C 1
ATOM 2917 O O . ALA B 1 197 ? -8.242 -4.59 -1.731 1 97.19 197 ALA B O 1
ATOM 2918 N N . ALA B 1 198 ? -7.73 -5.98 -3.354 1 96.69 198 ALA B N 1
ATOM 2919 C CA . ALA B 1 198 ? -8.875 -5.723 -4.219 1 96.69 198 ALA B CA 1
ATOM 2920 C C . ALA B 1 198 ? -8.922 -4.258 -4.652 1 96.69 198 ALA B C 1
ATOM 2922 O O . ALA B 1 198 ? -9.992 -3.66 -4.727 1 96.69 198 ALA B O 1
ATOM 2923 N N . LEU B 1 199 ? -7.785 -3.639 -4.754 1 98.19 199 LEU B N 1
ATOM 2924 C CA . LEU B 1 199 ? -7.66 -2.275 -5.258 1 98.19 199 LEU B CA 1
ATOM 2925 C C . LEU B 1 199 ? -6.945 -2.256 -6.605 1 98.19 199 LEU B C 1
ATOM 2927 O O . LEU B 1 199 ? -5.895 -2.881 -6.766 1 98.19 199 LEU B O 1
ATOM 2931 N N . ASN B 1 200 ? -7.523 -1.656 -7.574 1 98.5 200 ASN B N 1
ATOM 2932 C CA . ASN B 1 200 ? -6.844 -1.38 -8.836 1 98.5 200 ASN B CA 1
ATOM 2933 C C . ASN B 1 200 ? -5.996 -0.113 -8.75 1 98.5 200 ASN B C 1
ATOM 2935 O O . ASN B 1 200 ? -6.484 0.983 -9.031 1 98.5 200 ASN B O 1
ATOM 2939 N N . LEU B 1 201 ? -4.727 -0.253 -8.32 1 98.75 201 LEU B N 1
ATOM 2940 C CA . LEU B 1 201 ? -3.799 0.863 -8.172 1 98.75 201 LEU B CA 1
ATOM 2941 C C . LEU B 1 201 ? -2.812 0.91 -9.336 1 98.75 201 LEU B C 1
ATOM 2943 O O . LEU B 1 201 ? -2.357 -0.133 -9.812 1 98.75 201 LEU B O 1
ATOM 2947 N N . VAL B 1 202 ? -2.443 2.051 -9.766 1 98.62 202 VAL B N 1
ATOM 2948 C CA . VAL B 1 202 ? -1.405 2.242 -10.766 1 98.62 202 VAL B CA 1
ATOM 2949 C C . VAL B 1 202 ? -0.376 3.25 -10.266 1 98.62 202 VAL B C 1
ATOM 2951 O O . VAL B 1 202 ? -0.728 4.223 -9.594 1 98.62 202 VAL B O 1
ATOM 2954 N N . ARG B 1 203 ? 0.877 2.969 -10.5 1 98.62 203 ARG B N 1
ATOM 2955 C CA . ARG B 1 203 ? 1.948 3.932 -10.258 1 98.62 203 ARG B CA 1
ATOM 2956 C C . ARG B 1 203 ? 2.141 4.848 -11.469 1 98.62 203 ARG B C 1
ATOM 2958 O O . ARG B 1 203 ? 2.328 4.375 -12.586 1 98.62 203 ARG B O 1
ATOM 2965 N N . LEU B 1 204 ? 2.047 6.121 -11.203 1 97.5 204 LEU B N 1
ATOM 2966 C CA . LEU B 1 204 ? 2.291 7.098 -12.258 1 97.5 204 LEU B CA 1
ATOM 2967 C C . LEU B 1 204 ? 3.738 7.582 -12.227 1 97.5 204 LEU B C 1
ATOM 2969 O O . LEU B 1 204 ? 4.344 7.672 -11.156 1 97.5 204 LEU B O 1
ATOM 2973 N N . GLY B 1 205 ? 4.375 8 -13.406 1 86.06 205 GLY B N 1
ATOM 2974 C CA . GLY B 1 205 ? 5.719 8.539 -13.523 1 86.06 205 GLY B CA 1
ATOM 2975 C C . GLY B 1 205 ? 6.793 7.469 -13.57 1 86.06 205 GLY B C 1
ATOM 2976 O O . GLY B 1 205 ? 6.527 6.305 -13.273 1 86.06 205 GLY B O 1
#

Nearest PDB structures (foldseek):
  4huj-assembly2_B  TM=9.485E-01  e=7.699E-23  Sinorhizobium meliloti 1021
  2raf-assembly2_C-2  TM=7.085E-01  e=9.133E-09  Lactiplantibacillus plantarum WCFS1
  2raf-assembly1_B  TM=6.780E-01  e=9.133E-09  Lactiplantibacillus plantarum WCFS1
  6grl-assembly1_A  TM=6.901E-01  e=5.635E-07  Saccharomonospora xinjiangensis XJ-54
  7cb5-assembly1_B  TM=6.785E-01  e=6.555E-05  Staphylococcus aureus subsp. aureus str. Newman